Protein AF-A0A7R8L7F1-F1 (afdb_monomer)

pLDDT: mean 79.06, std 24.66, range [27.7, 98.62]

Foldseek 3Di:
DLVVLLVVLLVLVLLLCLQCLLLLLLLQCLVPLADDPVSSVLSLVLCVVCNVVSVVSVVVSLVSCCVSPVLLSLLCCQACVVLVVLLVVLSVLLVCLSPVLVVDPDPVSVVVSSVSNNVSSLSNQLSVLLVLQCQQLFDADDPDSHHYAAQADDQDDDLRGHSHHVLSSLSSLLSSLLSSLLNLLSCLVQDDDSSVVSSLVSNVVSLVVNVVSVVVNVVVCVVVVRQLQVLLVVDPQSVVLVVQLVVLSVCLNVCSVVSVSVSNNVSSSSNSSSVSVNSSSSQPPHRGAHSNDHPPRPRRSVPPPDDPPDDDDDDDDDDDDDDDDDDDDDDDDDDDRDDDDDDDDDDDDDDDDDDDDDDDDDDDDDDDDDDDDDDDDDDDDDDD

Nearest PDB structures (foldseek):
  8b4o-assembly1_B  TM=9.149E-01  e=1.411E-14  Corynebacterium glutamicum
  6rko-assembly1_B  TM=8.982E-01  e=3.438E-14  Escherichia coli K-12
  7ose-assembly1_B  TM=8.975E-01  e=5.037E-14  Escherichia coli BW25113
  7nkz-assembly1_B  TM=8.689E-01  e=8.033E-14  Mycobacterium tuberculosis H37Rv
  7d5i-assembly1_B  TM=8.842E-01  e=1.799E-13  Mycolicibacterium smegmatis MC2 155

Secondary structure (DSSP, 8-state):
-HHHHHHHHHHHHHHHHHHHHHHHHHHHHHHHH--SHHHHHHHHHHHTTTHHHHHHHHHHHHHHHHHH-HHHHHHHHHHTHHHHHHHHHHHHHHHHHHHHTTT---HHHHHHHHHHHHHHHHHHHHHHHHHHHHHHH-B---SSS-----S-S-SS--SS--S--HHHHHHHHHHHHHHHHHHHHHHHHH--HHHHHHHHHHHHHHHHHHHHHHHHHHHHHHHTT-HHHHHHHTSHHHHHHHHHHHHHHHHHHHHHHTT-HHHHHHHHHHHHHHHHHHHHHHHTTBSS-BSS-TT--TTBTTSTT-------------PPPPPPPPPP--------------S----PPPPPP----PPP------------------------

Sequence (384 aa):
METLWFVFLVFLVGGYVILDGFDFGTGILLPRLARTEEEKRTCYRAVGPVWDGNEVWLIAAGGLLFFAFPKAYASAASGFYLAIMIFLWLLILRGISLEIRSQLAHPLWRSFWDGVFFLASLSAALLLGGFLGNLVTGVPIDASPDWFLPLWTYFLPSSRHGIFDALTLLFSLLAAVSLGRHGAAFLLVKTDGAIRTRSRRIALRLWQGEAALLLLSVVVMVWTRHPVLARCAQRPLGIGVLALAALSFLLIPFFLRTEKGLSSSLCSSLFLLSALGATATGLYPYLLLSSVNPGQEPDRLQRGGRLAHAPHGASLVRDRRPAAPRLHLPFLLELPRQGAEPGGGILRLPPAETRRIGNPGGLPGSPSGPGSKASGAPRGGFLS

Mean predicted aligned error: 13.11 Å

Radius of gyration: 30.01 Å; Cα contacts (8 Å, |Δi|>4): 441; chains: 1; bounding box: 78×85×94 Å

Structure (mmCIF, N/CA/C/O backbone):
data_AF-A0A7R8L7F1-F1
#
_entry.id   AF-A0A7R8L7F1-F1
#
loop_
_atom_site.group_PDB
_atom_site.id
_atom_site.type_symbol
_atom_site.label_atom_id
_atom_site.label_alt_id
_atom_site.label_comp_id
_atom_site.label_asym_id
_atom_site.label_entity_id
_atom_site.label_seq_id
_atom_site.pdbx_PDB_ins_code
_atom_site.Cartn_x
_atom_site.Cartn_y
_atom_site.Cartn_z
_atom_site.occupancy
_atom_site.B_iso_or_equiv
_atom_site.auth_seq_id
_atom_site.auth_comp_id
_atom_site.auth_asym_id
_atom_site.auth_atom_id
_atom_site.pdbx_PDB_model_num
ATOM 1 N N . MET A 1 1 ? -3.560 -2.671 -29.234 1.00 77.12 1 MET A N 1
ATOM 2 C CA . MET A 1 1 ? -4.421 -3.322 -28.219 1.00 77.12 1 MET A CA 1
ATOM 3 C C . MET A 1 1 ? -3.696 -3.542 -26.897 1.00 77.12 1 MET A C 1
ATOM 5 O O . MET A 1 1 ? -4.290 -3.276 -25.865 1.00 77.12 1 MET A O 1
ATOM 9 N N . GLU A 1 2 ? -2.419 -3.938 -26.902 1.00 83.69 2 GLU A N 1
ATOM 10 C CA . GLU A 1 2 ? -1.625 -4.171 -25.677 1.00 83.69 2 GLU A CA 1
ATOM 11 C C . GLU A 1 2 ? -1.599 -2.961 -24.722 1.00 83.69 2 GLU A C 1
ATOM 13 O O . GLU A 1 2 ? -1.770 -3.128 -23.520 1.00 83.69 2 GLU A O 1
ATOM 18 N N . THR A 1 3 ? -1.512 -1.728 -25.238 1.00 90.38 3 THR A N 1
ATOM 19 C CA . THR A 1 3 ? -1.610 -0.505 -24.417 1.00 90.38 3 THR A CA 1
ATOM 20 C C . THR A 1 3 ? -2.953 -0.373 -23.694 1.00 90.38 3 THR A C 1
ATOM 22 O O . THR A 1 3 ? -2.986 0.046 -22.544 1.00 90.38 3 THR A O 1
ATOM 25 N N . LEU A 1 4 ? -4.061 -0.740 -24.342 1.00 93.25 4 LEU A N 1
ATOM 26 C CA . LEU A 1 4 ? -5.396 -0.667 -23.743 1.00 93.25 4 LEU A CA 1
ATOM 27 C C . LEU A 1 4 ? -5.552 -1.719 -22.637 1.00 93.25 4 LEU A C 1
ATOM 29 O O . LEU A 1 4 ? -6.040 -1.400 -21.557 1.00 93.25 4 LEU A O 1
ATOM 33 N N . TRP A 1 5 ? -5.039 -2.932 -22.857 1.00 93.56 5 TRP A N 1
ATOM 34 C CA . TRP A 1 5 ? -4.977 -3.960 -21.816 1.00 93.56 5 TRP A CA 1
ATOM 35 C C . TRP A 1 5 ? -4.085 -3.558 -20.639 1.00 93.56 5 TRP A C 1
ATOM 37 O O . TRP A 1 5 ? -4.447 -3.798 -19.492 1.00 93.56 5 TRP A O 1
ATOM 47 N N . PHE A 1 6 ? -2.962 -2.888 -20.901 1.00 92.75 6 PHE A N 1
ATOM 48 C CA . PHE A 1 6 ? -2.096 -2.352 -19.853 1.00 92.75 6 PHE A CA 1
ATOM 49 C C . PHE A 1 6 ? -2.809 -1.279 -19.020 1.00 92.75 6 PHE A C 1
ATOM 51 O O . PHE A 1 6 ? -2.747 -1.311 -17.795 1.00 92.75 6 PHE A O 1
ATOM 58 N N . VAL A 1 7 ? -3.542 -0.361 -19.663 1.00 94.56 7 VAL A N 1
ATOM 59 C CA . VAL A 1 7 ? -4.350 0.647 -18.956 1.00 94.56 7 VAL A CA 1
ATOM 60 C C . VAL A 1 7 ? -5.423 -0.018 -18.092 1.00 94.56 7 VAL A C 1
ATOM 62 O O . VAL A 1 7 ? -5.593 0.377 -16.940 1.00 94.56 7 VAL A O 1
ATOM 65 N N . PHE A 1 8 ? -6.101 -1.056 -18.594 1.00 96.25 8 PHE A N 1
ATOM 66 C CA . PHE A 1 8 ? -7.061 -1.812 -17.787 1.00 96.25 8 PHE A CA 1
ATOM 67 C C . PHE A 1 8 ? -6.415 -2.539 -16.611 1.00 96.25 8 PHE A C 1
ATOM 69 O O . PHE A 1 8 ? -6.989 -2.551 -15.527 1.00 96.25 8 PHE A O 1
ATOM 76 N N . LEU A 1 9 ? -5.211 -3.084 -16.783 1.00 96.25 9 LEU A N 1
ATOM 77 C CA . LEU A 1 9 ? -4.477 -3.698 -15.683 1.00 96.25 9 LEU A CA 1
ATOM 78 C C . 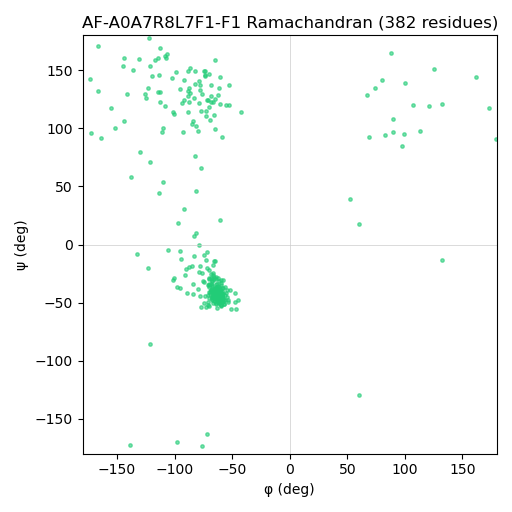LEU A 1 9 ? -4.162 -2.678 -14.584 1.00 96.25 9 LEU A C 1
ATOM 80 O O . LEU A 1 9 ? -4.448 -2.931 -13.417 1.00 96.25 9 LEU A O 1
ATOM 84 N N . VAL A 1 10 ? -3.636 -1.506 -14.951 1.00 96.00 10 VAL A N 1
ATOM 85 C CA . VAL A 1 10 ? -3.360 -0.419 -13.996 1.00 96.00 10 VAL A CA 1
ATOM 86 C C . VAL A 1 10 ? -4.644 0.049 -13.311 1.00 96.00 10 VAL A C 1
ATOM 88 O O . VAL A 1 10 ? -4.629 0.321 -12.114 1.00 96.00 10 VAL A O 1
ATOM 91 N N . PHE A 1 11 ? -5.762 0.105 -14.038 1.00 97.31 11 PHE A N 1
ATOM 92 C CA . PHE A 1 11 ? -7.069 0.436 -13.474 1.00 97.31 11 PHE A CA 1
ATOM 93 C C . PHE A 1 11 ? -7.548 -0.603 -12.450 1.00 97.31 11 PHE A C 1
ATOM 95 O O . PHE A 1 11 ? -7.968 -0.216 -11.363 1.00 97.31 11 PHE A O 1
ATOM 102 N N . LEU A 1 12 ? -7.448 -1.902 -12.752 1.00 98.00 12 LEU A N 1
ATOM 103 C CA . LEU A 1 12 ? -7.858 -2.970 -11.833 1.00 98.00 12 LEU A CA 1
ATOM 104 C C . LEU A 1 12 ? -6.985 -3.001 -10.573 1.00 98.00 12 LEU A C 1
ATOM 106 O O . LEU A 1 12 ? -7.509 -3.033 -9.461 1.00 98.00 12 LEU A O 1
ATOM 110 N N . VAL A 1 13 ? -5.660 -2.916 -10.736 1.00 97.56 13 VAL A N 1
ATOM 111 C CA . VAL A 1 13 ? -4.723 -2.853 -9.603 1.00 97.56 13 VAL A CA 1
ATOM 112 C C . VAL A 1 13 ? -4.939 -1.573 -8.793 1.00 97.56 13 VAL A C 1
ATOM 114 O O . VAL A 1 13 ? -4.940 -1.614 -7.567 1.00 97.56 13 VAL A O 1
ATOM 117 N N . GLY A 1 14 ? -5.177 -0.438 -9.454 1.00 97.62 14 GLY A N 1
ATOM 118 C CA . GLY A 1 14 ? -5.499 0.826 -8.794 1.00 97.62 14 GLY A CA 1
ATOM 119 C C . GLY A 1 14 ? -6.796 0.750 -7.993 1.00 97.62 14 GLY A C 1
ATOM 120 O O . GLY A 1 14 ? -6.833 1.208 -6.854 1.00 97.62 14 GLY A O 1
ATOM 121 N N . GLY A 1 15 ? -7.833 0.122 -8.551 1.00 97.94 15 GLY A N 1
ATOM 122 C CA . GLY A 1 15 ? -9.087 -0.149 -7.853 1.00 97.94 15 GLY A CA 1
ATOM 123 C C . GLY A 1 15 ? -8.874 -1.002 -6.605 1.00 97.94 15 GLY A C 1
ATOM 124 O O . GLY A 1 15 ? -9.318 -0.602 -5.533 1.00 97.94 15 GLY A O 1
ATOM 125 N N . TYR A 1 16 ? -8.108 -2.092 -6.708 1.00 98.06 16 TYR A N 1
ATOM 126 C CA . TYR A 1 16 ? -7.742 -2.919 -5.554 1.00 98.06 16 TYR A CA 1
ATOM 127 C C . TYR A 1 16 ? -6.991 -2.118 -4.479 1.00 98.06 16 TYR A C 1
ATOM 129 O O . TYR A 1 16 ? -7.385 -2.122 -3.319 1.00 98.06 16 TYR A O 1
ATOM 137 N N . VAL A 1 17 ? -5.958 -1.354 -4.852 1.00 97.81 17 VAL A N 1
ATOM 138 C CA . VAL A 1 17 ? -5.169 -0.548 -3.900 1.00 97.81 17 VAL A CA 1
ATOM 139 C C . VAL A 1 17 ? -6.016 0.517 -3.195 1.00 97.81 17 VAL A C 1
ATOM 141 O O . VAL A 1 17 ? -5.738 0.854 -2.047 1.00 97.81 17 VAL A O 1
ATOM 144 N N . ILE A 1 18 ? -7.041 1.061 -3.851 1.00 98.00 18 ILE A N 1
ATOM 145 C CA . ILE A 1 18 ? -7.964 2.022 -3.234 1.00 98.00 18 ILE A CA 1
ATOM 146 C C . ILE A 1 18 ? -8.955 1.307 -2.316 1.00 98.00 18 ILE A C 1
ATOM 148 O O . ILE A 1 18 ? -9.117 1.694 -1.162 1.00 98.00 18 ILE A O 1
ATOM 152 N N . LEU A 1 19 ? -9.646 0.299 -2.843 1.00 97.06 19 LEU A N 1
ATOM 153 C CA . LEU A 1 19 ? -10.756 -0.353 -2.163 1.00 97.06 19 LEU A CA 1
ATOM 154 C C . LEU A 1 19 ? -10.258 -1.220 -1.010 1.00 97.06 19 LEU A C 1
ATOM 156 O O . LEU A 1 19 ? -10.621 -1.008 0.137 1.00 97.06 19 LEU A O 1
ATOM 160 N N . ASP A 1 20 ? -9.327 -2.117 -1.284 1.00 97.44 20 ASP A N 1
ATOM 161 C CA . ASP A 1 20 ? -8.764 -2.984 -0.258 1.00 97.44 20 ASP A CA 1
ATOM 162 C C . ASP A 1 20 ? -7.726 -2.254 0.616 1.00 97.44 20 ASP A C 1
ATOM 164 O O . ASP A 1 20 ? -7.422 -2.633 1.749 1.00 97.44 20 ASP A O 1
ATOM 168 N N . GLY A 1 21 ? -7.202 -1.124 0.128 1.00 97.12 21 GLY A N 1
ATOM 169 C CA . GLY A 1 21 ? -6.246 -0.298 0.859 1.00 97.12 21 GLY A CA 1
ATOM 170 C C . GLY A 1 21 ? -6.765 0.243 2.188 1.00 97.12 21 GLY A C 1
ATOM 171 O O . GLY A 1 21 ? -5.992 0.355 3.145 1.00 97.12 21 GLY A O 1
ATOM 172 N N . PHE A 1 22 ? -8.059 0.569 2.283 1.00 96.56 22 PHE A N 1
ATOM 173 C CA . PHE A 1 22 ? -8.638 0.983 3.561 1.00 96.56 22 PHE A CA 1
ATOM 174 C C . PHE A 1 22 ? -8.882 -0.191 4.518 1.00 96.56 22 PHE A C 1
ATOM 176 O O . PHE A 1 22 ? -8.855 0.026 5.735 1.00 96.56 22 PHE A O 1
ATOM 183 N N . ASP A 1 23 ? -9.037 -1.414 4.008 1.00 97.38 23 ASP A N 1
ATOM 184 C CA . ASP A 1 23 ? -9.159 -2.630 4.818 1.00 97.38 23 ASP A CA 1
ATOM 185 C C . ASP A 1 23 ? -7.816 -2.965 5.460 1.00 97.38 23 ASP A C 1
ATOM 187 O O . ASP A 1 23 ? -7.727 -3.072 6.690 1.00 97.38 23 ASP A O 1
ATOM 191 N N . PHE A 1 24 ? -6.742 -2.970 4.657 1.00 97.50 24 PHE A N 1
ATOM 192 C CA . PHE A 1 24 ? -5.369 -3.059 5.160 1.00 97.50 24 PHE A CA 1
ATOM 193 C C . PHE A 1 24 ? -5.088 -1.985 6.207 1.00 97.50 24 PHE A C 1
ATOM 195 O O . PHE A 1 24 ? -4.599 -2.276 7.300 1.00 97.50 24 PHE A O 1
ATOM 202 N N . GLY A 1 25 ? -5.418 -0.729 5.896 1.00 97.75 25 GLY A N 1
ATOM 203 C CA . GLY A 1 25 ? -5.185 0.379 6.810 1.00 97.75 25 GLY A CA 1
ATOM 204 C C . GLY A 1 25 ? -5.955 0.249 8.123 1.00 97.75 25 GLY A C 1
ATOM 205 O O . GLY A 1 25 ? -5.406 0.537 9.186 1.00 97.75 25 GLY A O 1
ATOM 206 N N . THR A 1 26 ? -7.201 -0.226 8.077 1.00 98.06 26 THR A N 1
ATOM 207 C CA . THR A 1 26 ? -8.006 -0.473 9.280 1.00 98.06 26 THR A CA 1
ATOM 208 C C . THR A 1 26 ? -7.375 -1.559 10.149 1.00 98.06 26 THR A C 1
ATOM 210 O O . THR A 1 26 ? -7.239 -1.355 11.357 1.00 98.06 26 THR A O 1
ATOM 213 N N . GLY A 1 27 ? -6.911 -2.661 9.552 1.00 97.81 27 GLY A N 1
ATOM 214 C CA . GLY A 1 27 ? -6.215 -3.730 10.274 1.00 97.81 27 GLY A CA 1
ATOM 215 C C . GLY A 1 27 ? -4.900 -3.281 10.903 1.00 97.81 27 GLY A C 1
ATOM 216 O O . GLY A 1 27 ? -4.689 -3.494 12.097 1.00 97.81 27 GLY A O 1
ATOM 217 N N . ILE A 1 28 ? -4.060 -2.560 10.153 1.00 98.56 28 ILE A N 1
ATOM 218 C CA . ILE A 1 28 ? -2.789 -1.997 10.646 1.00 98.56 28 ILE A CA 1
ATOM 219 C C . ILE A 1 28 ? -3.019 -1.074 11.850 1.00 98.56 28 ILE A C 1
ATOM 221 O O . ILE A 1 28 ? -2.224 -1.030 12.791 1.00 98.56 28 ILE A O 1
ATOM 225 N N . LEU A 1 29 ? -4.106 -0.305 11.833 1.00 98.06 29 LEU A N 1
ATOM 226 C CA . LEU A 1 29 ? -4.373 0.687 12.866 1.00 98.06 29 LEU A CA 1
ATOM 227 C C . LEU A 1 29 ? -5.126 0.149 14.071 1.00 98.06 29 LEU A C 1
ATOM 229 O O . LEU A 1 29 ? -5.059 0.786 15.126 1.00 98.06 29 LEU A O 1
ATOM 233 N N . LEU A 1 30 ? -5.802 -0.994 13.947 1.00 97.31 30 LEU A N 1
ATOM 234 C CA . LEU A 1 30 ? -6.708 -1.518 14.962 1.00 97.31 30 LEU A CA 1
ATOM 235 C C . LEU A 1 30 ? -6.114 -1.495 16.388 1.00 97.31 30 LEU A C 1
ATOM 237 O O . LEU A 1 30 ? -6.772 -0.920 17.262 1.00 97.31 30 LEU A O 1
ATOM 241 N N . PRO A 1 31 ? -4.880 -1.985 16.654 1.00 94.75 31 PRO A N 1
ATOM 242 C CA . PRO A 1 31 ? -4.348 -2.051 18.020 1.00 94.75 31 PRO A CA 1
ATOM 243 C C . PRO A 1 31 ? -4.115 -0.681 18.670 1.00 94.75 31 PRO A C 1
ATOM 245 O O . PRO A 1 31 ? -4.141 -0.549 19.891 1.00 94.75 31 PRO A O 1
ATOM 248 N N . ARG A 1 32 ? -3.853 0.355 17.863 1.00 93.44 32 ARG A N 1
ATOM 249 C CA . ARG A 1 32 ? -3.530 1.707 18.347 1.00 93.44 32 ARG A CA 1
ATOM 250 C C . ARG A 1 32 ? -4.725 2.652 18.281 1.00 93.44 32 ARG A C 1
ATOM 252 O O . ARG A 1 32 ? -4.799 3.611 19.056 1.00 93.44 32 ARG A O 1
ATOM 259 N N . LEU A 1 33 ? -5.630 2.409 17.339 1.00 95.56 33 LEU A N 1
ATOM 260 C CA . LEU A 1 33 ? -6.793 3.239 17.082 1.00 95.56 33 LEU A CA 1
ATOM 261 C C . LEU A 1 33 ? -7.960 2.892 18.001 1.00 95.56 33 LEU A C 1
ATOM 263 O O . LEU A 1 33 ? -8.601 3.823 18.484 1.00 95.56 33 LEU A O 1
ATOM 267 N N . ALA A 1 34 ? -8.235 1.609 18.240 1.00 95.19 34 ALA A N 1
ATOM 268 C CA . ALA A 1 34 ? -9.366 1.141 19.035 1.00 95.19 34 ALA A CA 1
ATOM 269 C C . ALA A 1 34 ? -8.889 0.588 20.386 1.00 95.19 34 ALA A C 1
ATOM 271 O O . ALA A 1 34 ? -8.100 -0.351 20.450 1.00 95.19 34 ALA A O 1
ATOM 272 N N . ARG A 1 35 ? -9.352 1.203 21.475 1.00 94.25 35 ARG A N 1
ATOM 273 C CA . ARG A 1 35 ? -8.920 0.926 22.853 1.00 94.25 35 ARG A CA 1
ATOM 274 C C . ARG A 1 35 ? -9.911 0.054 23.609 1.00 94.25 35 ARG A C 1
ATOM 276 O O . ARG A 1 35 ? -9.496 -0.701 24.480 1.00 94.25 35 ARG A O 1
ATOM 283 N N . THR A 1 36 ? -11.197 0.160 23.290 1.00 95.75 36 THR A N 1
ATOM 284 C CA . THR A 1 36 ? -12.251 -0.671 23.884 1.00 95.75 36 THR A CA 1
ATOM 285 C C . THR A 1 36 ? -12.762 -1.705 22.883 1.00 95.75 36 THR A C 1
ATOM 287 O O . THR A 1 36 ? -12.601 -1.559 21.670 1.00 95.75 36 THR A O 1
ATOM 290 N N . GLU A 1 37 ? -13.404 -2.761 23.380 1.00 95.06 37 GLU A N 1
ATOM 291 C CA . GLU A 1 37 ? -13.997 -3.790 22.518 1.00 95.06 37 GLU A CA 1
ATOM 292 C C . GLU A 1 37 ? -15.118 -3.234 21.627 1.00 95.06 37 GLU A C 1
ATOM 294 O O . GLU A 1 37 ? -15.266 -3.652 20.481 1.00 95.06 37 GLU A O 1
ATOM 299 N N . GLU A 1 38 ? -15.877 -2.254 22.115 1.00 95.00 38 GLU A N 1
ATOM 300 C CA . GLU A 1 38 ? -16.904 -1.572 21.327 1.00 95.00 38 GLU A CA 1
ATOM 301 C C . GLU A 1 38 ? -16.293 -0.764 20.175 1.00 95.00 38 GLU A C 1
ATOM 303 O O . GLU A 1 38 ? -16.768 -0.825 19.036 1.00 95.00 38 GLU A O 1
ATOM 308 N N . GLU A 1 39 ? -15.182 -0.073 20.436 1.00 97.06 39 GLU A N 1
ATOM 309 C CA . GLU A 1 39 ? -14.457 0.664 19.404 1.00 97.06 39 GLU A CA 1
ATOM 310 C C . GLU A 1 39 ? -13.855 -0.283 18.358 1.00 97.06 39 GLU A C 1
ATOM 312 O O . GLU A 1 39 ? -13.927 -0.010 17.158 1.00 97.06 39 GLU A O 1
ATOM 317 N N . LYS A 1 40 ? -13.313 -1.430 18.790 1.00 96.88 40 LYS A N 1
ATOM 318 C CA . LYS A 1 40 ? -12.818 -2.468 17.877 1.00 96.88 40 LYS A CA 1
ATOM 319 C C . LYS A 1 40 ? -13.955 -2.998 17.015 1.00 96.88 40 LYS A C 1
ATOM 321 O O . LYS A 1 40 ? -13.849 -2.981 15.793 1.00 96.88 40 LYS A O 1
ATOM 326 N N . ARG A 1 41 ? -15.082 -3.380 17.625 1.00 95.62 41 ARG A N 1
ATOM 327 C CA . ARG A 1 41 ? -16.279 -3.857 16.915 1.00 95.62 41 ARG A CA 1
ATOM 328 C C . ARG A 1 41 ? -16.785 -2.844 15.890 1.00 95.62 41 ARG A C 1
ATOM 330 O O . ARG A 1 41 ? -17.235 -3.242 14.821 1.00 95.62 41 ARG A O 1
ATOM 337 N N . THR A 1 42 ? -16.691 -1.553 16.196 1.00 96.75 42 THR A N 1
ATOM 338 C CA . THR A 1 42 ? -17.043 -0.475 15.263 1.00 96.75 42 THR A CA 1
ATOM 339 C C . THR A 1 42 ? -16.132 -0.474 14.035 1.00 96.75 42 THR A C 1
ATOM 341 O O . THR A 1 42 ? -16.628 -0.376 12.916 1.00 96.75 42 THR A O 1
ATOM 344 N N . CYS A 1 43 ? -14.822 -0.669 14.219 1.00 96.94 43 CYS A N 1
ATOM 345 C CA . CYS A 1 43 ? -13.875 -0.786 13.107 1.00 96.94 43 CYS A CA 1
ATOM 346 C C . CYS A 1 43 ? -14.176 -2.014 12.228 1.00 96.94 43 CYS A C 1
ATOM 348 O O . CYS A 1 43 ? -14.261 -1.876 11.011 1.00 96.94 43 CYS A O 1
ATOM 350 N N . TYR A 1 44 ? -14.431 -3.186 12.827 1.00 96.44 44 TYR A N 1
ATOM 351 C CA . TYR A 1 44 ? -14.816 -4.390 12.069 1.00 96.44 44 TYR A CA 1
ATOM 352 C C . TYR A 1 44 ? -16.120 -4.192 11.288 1.00 96.44 44 TYR A C 1
ATOM 354 O O . TYR A 1 44 ? -16.202 -4.566 10.125 1.00 96.44 44 TYR A O 1
ATOM 362 N N . ARG A 1 45 ? -17.133 -3.558 11.892 1.00 96.00 45 ARG A N 1
ATOM 363 C CA . ARG A 1 45 ? -18.412 -3.267 11.220 1.00 96.00 45 ARG A CA 1
ATOM 364 C C . ARG A 1 45 ? -18.273 -2.305 10.041 1.00 96.00 45 ARG A C 1
ATOM 366 O O . ARG A 1 45 ? -19.088 -2.370 9.129 1.00 96.00 45 ARG A O 1
ATOM 373 N N . ALA A 1 46 ? -17.281 -1.416 10.062 1.00 96.12 46 ALA A N 1
ATOM 374 C CA . ALA A 1 46 ? -17.048 -0.484 8.964 1.00 96.12 46 ALA A CA 1
ATOM 375 C C . ALA A 1 46 ? -16.519 -1.186 7.700 1.00 96.12 46 ALA A C 1
ATOM 377 O O . ALA A 1 46 ? -16.865 -0.767 6.597 1.00 96.12 46 ALA A O 1
ATOM 378 N N . VAL A 1 47 ? -15.708 -2.235 7.876 1.00 95.94 47 VAL A N 1
ATOM 379 C CA . VAL A 1 47 ? -15.028 -2.988 6.804 1.00 95.94 47 VAL A CA 1
ATOM 380 C C . VAL A 1 47 ? -15.811 -4.237 6.372 1.00 95.94 47 VAL A C 1
ATOM 382 O O . VAL A 1 47 ? -15.892 -4.547 5.186 1.00 95.94 47 VAL A O 1
ATOM 385 N N . GLY A 1 48 ? -16.446 -4.927 7.323 1.00 93.56 48 GLY A N 1
ATOM 386 C CA . GLY A 1 48 ? -17.116 -6.219 7.124 1.00 93.56 48 GLY A CA 1
ATOM 387 C C . GLY A 1 48 ? -18.053 -6.322 5.906 1.00 93.56 48 GLY A C 1
ATOM 388 O O . GLY A 1 48 ? -18.008 -7.328 5.214 1.00 93.56 48 GLY A O 1
ATOM 389 N N . PRO A 1 49 ? -18.882 -5.315 5.581 1.00 94.31 49 PRO A N 1
ATOM 390 C CA . PRO A 1 49 ? -19.796 -5.418 4.441 1.00 94.31 49 PRO A CA 1
ATOM 391 C C . PRO A 1 49 ? -19.144 -5.332 3.053 1.00 94.31 49 PRO A C 1
ATOM 393 O O . PRO A 1 49 ? -19.835 -5.571 2.067 1.00 94.31 49 PRO A O 1
ATOM 396 N N . VAL A 1 50 ? -17.880 -4.904 2.948 1.00 94.62 50 VAL A N 1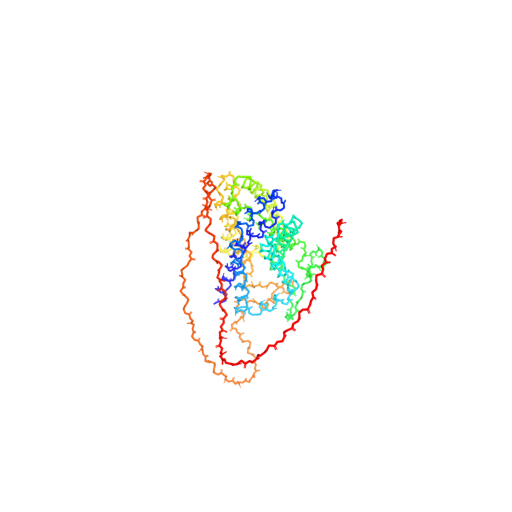
ATOM 397 C CA . VAL A 1 50 ? -17.258 -4.559 1.654 1.00 94.62 50 VAL A CA 1
ATOM 398 C C . VAL A 1 50 ? -15.977 -5.329 1.340 1.00 94.62 50 VAL A C 1
ATOM 400 O O . VAL A 1 50 ? -15.637 -5.429 0.165 1.00 94.62 50 VAL A O 1
ATOM 403 N N . TRP A 1 51 ? -15.301 -5.898 2.344 1.00 95.19 51 TRP A N 1
ATOM 404 C CA . TRP A 1 51 ? -13.967 -6.491 2.172 1.00 95.19 51 TRP A CA 1
ATOM 405 C C . TRP A 1 51 ? -13.925 -7.621 1.130 1.00 95.19 51 TRP A C 1
ATOM 407 O O . TRP A 1 51 ? -13.058 -7.624 0.264 1.00 95.19 51 TRP A O 1
ATOM 417 N N . ASP A 1 52 ? -14.901 -8.533 1.143 1.00 94.12 52 ASP A N 1
ATOM 418 C CA . ASP A 1 52 ? -14.951 -9.657 0.195 1.00 94.12 52 ASP A CA 1
ATOM 419 C C . ASP A 1 52 ? -15.131 -9.162 -1.255 1.00 94.12 52 ASP A C 1
ATOM 421 O O . ASP A 1 52 ? -14.499 -9.636 -2.198 1.00 94.12 52 ASP A O 1
ATOM 425 N N . GLY A 1 53 ? -15.917 -8.095 -1.439 1.00 95.00 53 GLY A N 1
ATOM 426 C CA . GLY A 1 53 ? -16.072 -7.440 -2.739 1.00 95.00 53 GLY A CA 1
ATOM 427 C C . GLY A 1 53 ? -14.795 -6.746 -3.229 1.00 95.00 53 GLY A C 1
ATOM 428 O O . GLY A 1 53 ? -14.568 -6.657 -4.438 1.00 95.00 53 GLY A O 1
ATOM 429 N N . ASN A 1 54 ? -13.948 -6.273 -2.314 1.00 97.06 54 ASN A N 1
ATOM 430 C CA . ASN A 1 54 ? -12.688 -5.617 -2.656 1.00 97.06 54 ASN A CA 1
ATOM 431 C C . ASN A 1 54 ? -11.669 -6.619 -3.229 1.00 97.06 54 ASN A C 1
ATOM 433 O O . ASN A 1 54 ? -10.979 -6.298 -4.200 1.00 97.06 54 ASN A O 1
ATOM 437 N N . GLU A 1 55 ? -11.643 -7.854 -2.720 1.00 95.81 55 GLU A N 1
ATOM 438 C CA . GLU A 1 55 ? -10.747 -8.930 -3.182 1.00 95.81 55 GLU A CA 1
ATOM 439 C C . GLU A 1 55 ? -10.981 -9.323 -4.649 1.00 95.81 55 GLU A C 1
ATOM 441 O O . GLU A 1 55 ? -10.052 -9.697 -5.373 1.00 95.81 55 GLU A O 1
ATOM 446 N N . VAL A 1 56 ? -12.211 -9.162 -5.149 1.00 96.81 56 VAL A N 1
ATOM 447 C CA . VAL A 1 56 ? -12.556 -9.454 -6.551 1.00 96.81 56 VAL A CA 1
ATOM 448 C C . VAL A 1 56 ? -11.705 -8.636 -7.528 1.00 96.81 56 VAL A C 1
ATOM 450 O O . VAL A 1 56 ? -11.387 -9.116 -8.618 1.00 96.81 56 VAL A O 1
ATOM 453 N N . TRP A 1 57 ? -11.272 -7.430 -7.148 1.00 97.62 57 TRP A N 1
ATOM 454 C CA . TRP A 1 57 ? -10.409 -6.594 -7.987 1.00 97.62 57 TRP A CA 1
ATOM 455 C C . TRP A 1 57 ? -9.024 -7.206 -8.194 1.00 97.62 57 TRP A C 1
ATOM 457 O O . TRP A 1 57 ? -8.489 -7.146 -9.304 1.00 97.62 57 TRP A O 1
ATOM 467 N N . LEU A 1 58 ? -8.466 -7.841 -7.159 1.00 96.25 58 LEU A N 1
ATOM 468 C CA . LEU A 1 58 ? -7.196 -8.555 -7.255 1.00 96.25 58 LEU A CA 1
ATOM 469 C C . LEU A 1 58 ? -7.329 -9.789 -8.150 1.00 96.25 58 LEU A C 1
ATOM 471 O O . LEU A 1 58 ? -6.494 -10.005 -9.030 1.00 96.25 58 LEU A O 1
ATOM 475 N N . ILE A 1 59 ? -8.405 -10.562 -7.970 1.00 96.94 59 ILE A N 1
ATOM 476 C CA . ILE A 1 59 ? -8.694 -11.745 -8.793 1.00 96.94 59 ILE A CA 1
ATOM 477 C C . ILE A 1 59 ? -8.852 -11.337 -10.264 1.00 96.94 59 ILE A C 1
ATOM 479 O O . ILE A 1 59 ? -8.256 -11.954 -11.149 1.00 96.94 59 ILE A O 1
ATOM 483 N N . ALA A 1 60 ? -9.595 -10.260 -10.534 1.00 97.81 60 ALA A N 1
ATOM 484 C CA . ALA A 1 60 ? -9.777 -9.724 -11.878 1.00 97.81 60 ALA A CA 1
ATOM 485 C C . ALA A 1 60 ? -8.453 -9.246 -12.497 1.00 97.81 60 ALA A C 1
ATOM 487 O O . ALA A 1 60 ? -8.194 -9.528 -13.667 1.00 97.81 60 ALA A O 1
ATOM 488 N N . ALA A 1 61 ? -7.591 -8.567 -11.731 1.00 96.75 61 ALA A N 1
ATOM 489 C CA . ALA A 1 61 ? -6.266 -8.157 -12.196 1.00 96.75 61 ALA A CA 1
ATOM 490 C C . ALA A 1 61 ? -5.384 -9.368 -12.553 1.00 96.75 61 ALA A C 1
ATOM 492 O O . ALA A 1 61 ? -4.741 -9.372 -13.605 1.00 96.75 61 ALA A O 1
ATOM 493 N N . GLY A 1 62 ? -5.397 -10.416 -11.723 1.00 95.69 62 GLY A N 1
ATOM 494 C CA . GLY A 1 62 ? -4.695 -11.675 -11.988 1.00 95.69 62 GLY A CA 1
ATOM 495 C C . GLY A 1 62 ? -5.221 -12.399 -13.231 1.00 95.69 62 GLY A C 1
ATOM 496 O O . GLY A 1 62 ? -4.436 -12.818 -14.082 1.00 95.69 62 GLY A O 1
ATOM 497 N N . GLY A 1 63 ? -6.545 -12.478 -13.389 1.00 96.62 63 GLY A N 1
ATOM 498 C CA . GLY A 1 63 ? -7.185 -13.042 -14.579 1.00 96.62 63 GLY A CA 1
ATOM 499 C C . GLY A 1 63 ? -6.869 -12.251 -15.850 1.00 96.62 63 GLY A C 1
ATOM 500 O O . GLY A 1 63 ? -6.599 -12.843 -16.897 1.00 96.62 63 GLY A O 1
ATOM 501 N N . LEU A 1 64 ? -6.822 -10.917 -15.761 1.00 95.88 64 LEU A N 1
ATOM 502 C CA . LEU A 1 64 ? -6.427 -10.068 -16.880 1.00 95.88 64 LEU A CA 1
ATOM 503 C C . LEU A 1 64 ? -4.952 -10.266 -17.254 1.00 95.88 64 LEU A C 1
ATOM 505 O O . LEU A 1 64 ? -4.644 -10.339 -18.441 1.00 95.88 64 LEU A O 1
ATOM 509 N N . LEU A 1 65 ? -4.050 -10.379 -16.272 1.00 92.75 65 LEU A N 1
ATOM 510 C CA . LEU A 1 65 ? -2.641 -10.711 -16.514 1.00 92.75 65 LEU A CA 1
ATOM 511 C C . LEU A 1 65 ? -2.505 -12.048 -17.242 1.00 92.75 65 LEU A C 1
ATOM 513 O O . LEU A 1 65 ? -1.814 -12.117 -18.254 1.00 92.75 65 LEU A O 1
ATOM 517 N N . PHE A 1 66 ? -3.198 -13.083 -16.767 1.00 93.25 66 PHE A N 1
ATOM 518 C CA . PHE A 1 66 ? -3.199 -14.400 -17.398 1.00 93.25 66 PHE A CA 1
ATOM 519 C C . PHE A 1 66 ? -3.706 -14.350 -18.848 1.00 93.25 66 PHE A C 1
ATOM 521 O O . PHE A 1 66 ? -3.092 -14.930 -19.741 1.00 93.25 66 PHE A O 1
ATOM 528 N N . PHE A 1 67 ? -4.798 -13.622 -19.098 1.00 93.56 67 PHE A N 1
ATOM 529 C CA . PHE A 1 67 ? -5.427 -13.538 -20.415 1.00 93.56 67 PHE A CA 1
ATOM 530 C C . PHE A 1 67 ? -4.652 -12.662 -21.411 1.00 93.56 67 PHE A C 1
ATOM 532 O O . PHE A 1 67 ? -4.408 -13.074 -22.544 1.00 93.56 67 PHE A O 1
ATOM 539 N N . ALA A 1 68 ? -4.286 -11.441 -21.016 1.00 92.31 68 ALA A N 1
ATOM 540 C CA . ALA A 1 68 ? -3.704 -10.447 -21.916 1.00 92.31 68 ALA A CA 1
ATOM 541 C C . ALA A 1 68 ? -2.169 -10.508 -21.975 1.00 92.31 68 ALA A C 1
ATOM 543 O O . ALA A 1 68 ? -1.586 -10.111 -22.985 1.00 92.31 68 ALA A O 1
ATOM 544 N N . PHE A 1 69 ? -1.512 -11.001 -20.917 1.00 90.56 69 PHE A N 1
ATOM 545 C CA . PHE A 1 69 ? -0.052 -11.007 -20.770 1.00 90.56 69 PHE A CA 1
ATOM 546 C C . PHE A 1 69 ? 0.479 -12.336 -20.192 1.00 90.56 69 PHE A C 1
ATOM 548 O O . PHE A 1 69 ? 1.175 -12.333 -19.174 1.00 90.56 69 PHE A O 1
ATOM 555 N N . PRO A 1 70 ? 0.213 -13.488 -20.836 1.00 90.06 70 PRO A N 1
ATOM 556 C CA . PRO A 1 70 ? 0.494 -14.810 -20.265 1.00 90.06 70 PRO A CA 1
ATOM 557 C C . PRO A 1 70 ? 1.976 -15.050 -19.934 1.00 90.06 70 PRO A C 1
ATOM 559 O O . PRO A 1 70 ? 2.284 -15.721 -18.952 1.00 90.06 70 PRO A O 1
ATOM 562 N N . LYS A 1 71 ? 2.905 -14.476 -20.711 1.00 85.31 71 LYS A N 1
ATOM 563 C CA . LYS A 1 71 ? 4.351 -14.565 -20.435 1.00 85.31 71 LYS A CA 1
ATOM 564 C C . LYS A 1 71 ? 4.741 -13.808 -19.166 1.00 85.31 71 LYS A C 1
ATOM 566 O O . LYS A 1 71 ? 5.403 -14.381 -18.304 1.00 85.31 71 LYS A O 1
ATOM 571 N N . ALA A 1 72 ? 4.251 -12.577 -19.020 1.00 86.25 72 ALA A N 1
ATOM 572 C CA . ALA A 1 72 ? 4.469 -11.773 -17.822 1.00 86.25 72 ALA A CA 1
ATOM 573 C C . ALA A 1 72 ? 3.827 -12.427 -16.595 1.00 86.25 72 ALA A C 1
ATOM 575 O O . ALA A 1 72 ? 4.434 -12.442 -15.529 1.00 86.25 72 ALA A O 1
ATOM 576 N N . TYR A 1 73 ? 2.636 -13.016 -16.755 1.00 89.94 73 TYR A N 1
ATOM 577 C CA . TYR A 1 73 ? 1.982 -13.790 -15.703 1.00 89.94 73 TYR A CA 1
ATOM 578 C C . TYR A 1 73 ? 2.840 -14.980 -15.260 1.00 89.94 73 TYR A C 1
ATOM 580 O O . TYR A 1 73 ? 3.133 -15.097 -14.075 1.00 89.94 73 TYR A O 1
ATOM 588 N N . ALA A 1 74 ? 3.286 -15.831 -16.191 1.00 87.44 74 ALA A N 1
ATOM 589 C CA . ALA A 1 74 ? 4.095 -17.007 -15.868 1.00 87.44 74 ALA A CA 1
ATOM 590 C C . ALA A 1 74 ? 5.435 -16.623 -15.217 1.00 87.44 74 ALA A C 1
ATOM 592 O O . ALA A 1 74 ? 5.815 -17.187 -14.192 1.00 87.44 74 ALA A O 1
ATOM 593 N N . SER A 1 75 ? 6.101 -15.609 -15.772 1.00 86.56 75 SER A N 1
ATOM 594 C CA . SER A 1 75 ? 7.361 -15.068 -15.260 1.00 86.56 75 SER A CA 1
ATOM 595 C C . SER A 1 75 ? 7.203 -14.506 -13.844 1.00 86.56 75 SER A C 1
ATOM 597 O O . SER A 1 75 ? 7.939 -14.896 -12.941 1.00 86.56 75 SER A O 1
ATOM 599 N N . ALA A 1 76 ? 6.201 -13.651 -13.606 1.00 88.12 76 ALA A N 1
ATOM 600 C CA . ALA A 1 76 ? 5.938 -13.087 -12.283 1.00 88.12 76 ALA A CA 1
ATOM 601 C C . ALA A 1 76 ? 5.509 -14.159 -11.269 1.00 88.12 76 ALA A C 1
ATOM 603 O O . ALA A 1 76 ? 5.982 -14.138 -10.137 1.00 88.12 76 ALA A O 1
ATOM 604 N N . ALA A 1 77 ? 4.647 -15.101 -11.663 1.00 89.12 77 ALA A N 1
ATOM 605 C CA . ALA A 1 77 ? 4.175 -16.170 -10.786 1.00 89.12 77 ALA A CA 1
ATOM 606 C C . ALA A 1 77 ? 5.311 -17.105 -10.343 1.00 89.12 77 ALA A C 1
ATOM 608 O O . ALA A 1 77 ? 5.353 -17.493 -9.177 1.00 89.12 77 ALA A O 1
ATOM 609 N N . SER A 1 78 ? 6.245 -17.426 -11.245 1.00 87.19 78 SER A N 1
ATOM 610 C CA . SER A 1 78 ? 7.438 -18.215 -10.918 1.00 87.19 78 SER A CA 1
ATOM 611 C C . SER A 1 78 ? 8.424 -17.413 -10.068 1.00 87.19 78 SER A C 1
ATOM 613 O O . SER A 1 78 ? 8.822 -17.837 -8.982 1.00 87.19 78 SER A O 1
ATOM 615 N N . GLY A 1 79 ? 8.775 -16.211 -10.523 1.00 87.25 79 GLY A N 1
ATOM 616 C CA . GLY A 1 79 ? 9.779 -15.371 -9.882 1.00 87.25 79 GLY A CA 1
ATOM 617 C C . GLY A 1 79 ? 9.418 -14.923 -8.478 1.00 87.25 79 GLY A C 1
ATOM 618 O O . GLY A 1 79 ? 10.246 -14.969 -7.567 1.00 87.25 79 GLY A O 1
ATOM 619 N N . PHE A 1 80 ? 8.157 -14.555 -8.280 1.00 90.44 80 PHE A N 1
ATOM 620 C CA . PHE A 1 80 ? 7.621 -14.149 -6.992 1.00 90.44 80 PHE A CA 1
ATOM 621 C C . PHE A 1 80 ? 6.899 -15.279 -6.251 1.00 90.44 80 PHE A C 1
ATOM 623 O O . PHE A 1 80 ? 6.141 -14.989 -5.326 1.00 90.44 80 PHE A O 1
ATOM 630 N N . TYR A 1 81 ? 7.119 -16.550 -6.608 1.00 90.88 81 TYR A N 1
ATOM 631 C CA . TYR A 1 81 ? 6.357 -17.684 -6.072 1.00 90.88 81 TYR A CA 1
ATOM 632 C C . TYR A 1 81 ? 6.203 -17.640 -4.545 1.00 90.88 81 TYR A C 1
ATOM 634 O O . TYR A 1 81 ? 5.086 -17.610 -4.029 1.00 90.88 81 TYR A O 1
ATOM 642 N N . LEU A 1 82 ? 7.320 -17.552 -3.813 1.00 91.31 82 LEU A N 1
ATOM 643 C CA . LEU A 1 82 ? 7.299 -17.521 -2.348 1.00 91.31 82 LEU A CA 1
ATOM 644 C C . LEU A 1 82 ? 6.539 -16.298 -1.810 1.00 91.31 82 LEU A C 1
ATOM 646 O O . LEU A 1 82 ? 5.750 -16.422 -0.876 1.00 91.31 82 LEU A O 1
ATOM 650 N N . ALA A 1 83 ? 6.744 -15.128 -2.419 1.00 92.75 83 ALA A N 1
ATOM 651 C CA . ALA A 1 83 ? 6.074 -13.885 -2.046 1.00 92.75 83 ALA A CA 1
ATOM 652 C C . ALA A 1 83 ? 4.558 -13.983 -2.214 1.00 92.75 83 ALA A C 1
ATOM 654 O O . ALA A 1 83 ? 3.810 -13.603 -1.318 1.00 92.75 83 ALA A O 1
ATOM 655 N N . ILE A 1 84 ? 4.119 -14.493 -3.369 1.00 94.81 84 ILE A N 1
ATOM 656 C CA . ILE A 1 84 ? 2.710 -14.644 -3.720 1.00 94.81 84 ILE A CA 1
ATOM 657 C C . ILE A 1 84 ? 2.069 -15.661 -2.781 1.00 94.81 84 ILE A C 1
ATOM 659 O O . ILE A 1 84 ? 0.998 -15.386 -2.254 1.00 94.81 84 ILE A O 1
ATOM 663 N N . MET A 1 85 ? 2.730 -16.787 -2.496 1.00 96.06 85 MET A N 1
ATOM 664 C CA . MET A 1 85 ? 2.212 -17.772 -1.541 1.00 96.06 85 MET A CA 1
ATOM 665 C C . MET A 1 85 ? 2.026 -17.168 -0.147 1.00 96.06 85 MET A C 1
ATOM 667 O O . MET A 1 85 ? 0.965 -17.331 0.451 1.00 96.06 85 MET A O 1
ATOM 671 N N . ILE A 1 86 ? 3.016 -16.429 0.364 1.00 97.12 86 ILE A N 1
ATOM 672 C CA . ILE A 1 86 ? 2.889 -15.741 1.657 1.00 97.12 86 ILE A CA 1
ATOM 673 C C . ILE A 1 86 ? 1.758 -14.711 1.599 1.00 97.12 86 ILE A C 1
ATOM 675 O O . ILE A 1 86 ? 0.929 -14.669 2.502 1.00 97.12 86 ILE A O 1
ATOM 679 N N . PHE A 1 87 ? 1.689 -13.908 0.537 1.00 97.19 87 PHE A N 1
ATOM 680 C CA . PHE A 1 87 ? 0.645 -12.904 0.361 1.00 97.19 87 PHE A CA 1
ATOM 681 C C . PHE A 1 87 ? -0.756 -13.529 0.380 1.00 97.19 87 PHE A C 1
ATOM 683 O O . PHE A 1 87 ? -1.611 -13.064 1.127 1.00 97.19 87 PHE A O 1
ATOM 690 N N . LEU A 1 88 ? -0.968 -14.637 -0.337 1.00 97.12 88 LEU A N 1
ATOM 691 C CA . LEU A 1 88 ? -2.229 -15.384 -0.329 1.00 97.12 88 LEU A CA 1
ATOM 692 C C . LEU A 1 88 ? -2.583 -15.908 1.067 1.00 97.12 88 LEU A C 1
ATOM 694 O O . LEU A 1 88 ? -3.718 -15.742 1.508 1.00 97.12 88 LEU A O 1
ATOM 698 N N . TRP A 1 89 ? -1.622 -16.482 1.797 1.00 98.25 89 TRP A N 1
ATOM 699 C CA . TRP A 1 89 ? -1.854 -16.909 3.181 1.00 98.25 89 TRP A CA 1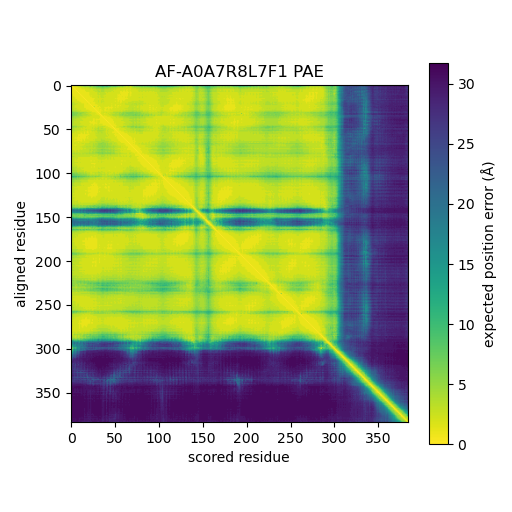
ATOM 700 C C . TRP A 1 89 ? -2.249 -15.745 4.091 1.00 98.25 89 TRP A C 1
ATOM 702 O O . TRP A 1 89 ? -3.134 -15.900 4.930 1.00 98.25 89 TRP A O 1
ATOM 712 N N . LEU A 1 90 ? -1.639 -14.571 3.917 1.00 98.38 90 LEU A N 1
ATOM 713 C CA . LEU A 1 90 ? -1.994 -13.377 4.683 1.00 98.38 90 LEU A CA 1
ATOM 714 C C . LEU A 1 90 ? -3.406 -12.886 4.337 1.00 98.38 90 LEU A C 1
ATOM 716 O O . LEU A 1 90 ? -4.149 -12.548 5.255 1.00 98.38 90 LEU A O 1
ATOM 720 N N . LEU A 1 91 ? -3.810 -12.903 3.062 1.00 97.25 91 LEU A N 1
ATOM 721 C CA . LEU A 1 91 ? -5.184 -12.570 2.661 1.00 97.25 91 LEU A CA 1
ATOM 722 C C . LEU A 1 91 ? -6.202 -13.543 3.270 1.00 97.25 91 LEU A C 1
ATOM 724 O O . LEU A 1 91 ? -7.200 -13.109 3.844 1.00 97.25 91 LEU A O 1
ATOM 728 N N . ILE A 1 92 ? -5.910 -14.848 3.244 1.00 97.69 92 ILE A N 1
ATOM 729 C CA . ILE A 1 92 ? -6.751 -15.874 3.877 1.00 97.69 92 ILE A CA 1
ATOM 730 C C . ILE A 1 92 ? -6.881 -15.606 5.380 1.00 97.69 92 ILE A C 1
ATOM 732 O O . ILE A 1 92 ? -7.991 -15.523 5.902 1.00 97.69 92 ILE A O 1
ATOM 736 N N . LEU A 1 93 ? -5.763 -15.423 6.088 1.00 98.19 93 LEU A N 1
ATOM 737 C CA . LEU A 1 93 ? -5.767 -15.139 7.527 1.00 98.19 93 LEU A CA 1
ATOM 738 C C . LEU A 1 93 ? -6.540 -13.857 7.860 1.00 98.19 93 LEU A C 1
ATOM 740 O O . LEU A 1 93 ? -7.251 -13.810 8.866 1.00 98.19 93 LEU A O 1
ATOM 744 N N . ARG A 1 94 ? -6.439 -12.834 7.004 1.00 97.56 94 ARG A N 1
ATOM 745 C CA . ARG A 1 94 ? -7.187 -11.583 7.133 1.00 97.56 94 ARG A CA 1
ATOM 746 C C . ARG A 1 94 ? -8.691 -11.819 6.989 1.00 97.56 94 ARG A C 1
ATOM 748 O O . ARG A 1 94 ? -9.432 -11.436 7.893 1.00 97.56 94 ARG A O 1
ATOM 755 N N . GLY A 1 95 ? -9.137 -12.500 5.935 1.00 95.81 95 GLY A N 1
ATOM 756 C CA . GLY A 1 95 ? -10.554 -12.824 5.735 1.00 95.81 95 GLY A CA 1
ATOM 757 C C . GLY A 1 95 ? -11.131 -13.656 6.884 1.00 95.81 95 GLY A C 1
ATOM 758 O O . GLY A 1 95 ? -12.158 -13.312 7.465 1.00 95.81 95 GLY A O 1
ATOM 759 N N . ILE A 1 96 ? -10.395 -14.683 7.320 1.00 96.94 96 ILE A N 1
ATOM 760 C CA . ILE A 1 96 ? -10.762 -15.507 8.481 1.00 96.94 96 ILE A CA 1
ATOM 761 C C . ILE A 1 96 ? -10.893 -14.647 9.747 1.00 96.94 96 ILE A C 1
ATOM 763 O O . ILE A 1 96 ? -11.841 -14.814 10.516 1.00 96.94 96 ILE A O 1
ATOM 767 N N . SER A 1 97 ? -9.975 -13.705 9.977 1.00 96.31 97 SER A N 1
ATOM 768 C CA . SER A 1 97 ? -10.046 -12.831 11.151 1.00 96.31 97 SER A CA 1
ATOM 769 C C . SER A 1 97 ? -11.283 -11.926 11.153 1.00 96.31 97 SER A C 1
ATOM 771 O O . SER A 1 97 ? -11.851 -11.689 12.218 1.00 96.31 97 SER A O 1
ATOM 773 N N . LEU A 1 98 ? -11.745 -11.465 9.986 1.00 94.88 98 LEU A N 1
ATOM 774 C CA . LEU A 1 98 ? -12.946 -10.635 9.862 1.00 94.88 98 LEU A CA 1
ATOM 775 C C . LEU A 1 98 ? -14.218 -11.444 10.158 1.00 94.88 98 LEU A C 1
ATOM 777 O O . LEU A 1 98 ? -15.052 -11.004 10.953 1.00 94.88 98 LEU A O 1
ATOM 781 N N . GLU A 1 99 ? -14.326 -12.646 9.591 1.00 9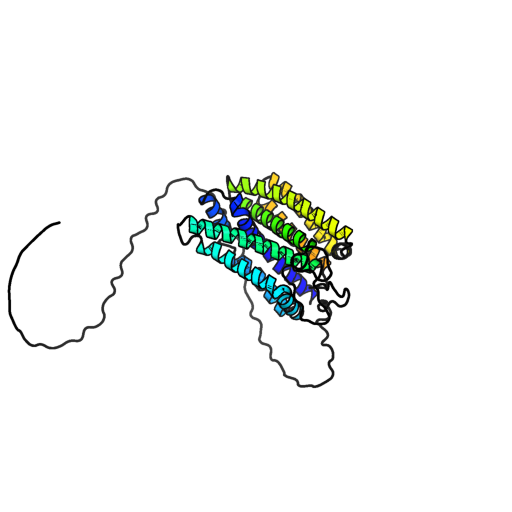4.81 99 GLU A N 1
ATOM 782 C CA . GLU A 1 99 ? -15.528 -13.482 9.698 1.00 94.81 99 GLU A CA 1
ATOM 783 C C . GLU A 1 99 ? -15.640 -14.208 11.045 1.00 94.81 99 GLU A C 1
ATOM 785 O O . GLU A 1 99 ? -16.697 -14.236 11.687 1.00 94.81 99 GLU A O 1
ATOM 790 N N . ILE A 1 100 ? -14.540 -14.794 11.525 1.00 95.25 100 ILE A N 1
ATOM 791 C CA . ILE A 1 100 ? -14.594 -15.732 12.652 1.00 95.25 100 ILE A CA 1
ATOM 792 C C . ILE A 1 100 ? -14.438 -15.025 14.010 1.00 95.25 100 ILE A C 1
ATOM 794 O O . ILE A 1 100 ? -14.911 -15.514 15.043 1.00 95.25 100 ILE A O 1
ATOM 798 N N . ARG A 1 101 ? -13.862 -13.819 14.059 1.00 94.94 101 ARG A N 1
ATOM 799 C CA . ARG A 1 101 ? -13.667 -13.091 15.328 1.00 94.94 101 ARG A CA 1
ATOM 800 C C . ARG A 1 101 ? -14.941 -12.975 16.165 1.00 94.94 101 ARG A C 1
ATOM 802 O O . ARG A 1 101 ? -14.878 -13.054 17.393 1.00 94.94 101 ARG A O 1
ATOM 809 N N . SER A 1 102 ? -16.086 -12.749 15.520 1.00 91.31 102 SER A N 1
ATOM 810 C CA . SER A 1 102 ? -17.361 -12.504 16.206 1.00 91.31 102 SER A CA 1
ATOM 811 C C . SER A 1 102 ? -18.100 -13.772 16.652 1.00 91.31 102 SER A C 1
ATOM 813 O O . SER A 1 102 ? -19.028 -13.666 17.452 1.00 91.31 102 SER A O 1
ATOM 815 N N . GLN A 1 103 ? -17.647 -14.951 16.211 1.00 92.56 103 GLN A N 1
ATOM 816 C CA . GLN A 1 103 ? -18.311 -16.238 16.451 1.00 92.56 103 GLN A CA 1
ATOM 817 C C . GLN A 1 103 ? -18.241 -16.694 17.912 1.00 92.56 103 GLN A C 1
ATOM 819 O O . GLN A 1 103 ? -19.135 -17.382 18.394 1.00 92.56 103 GLN A O 1
ATOM 824 N N . LEU A 1 104 ? -17.194 -16.291 18.641 1.00 93.75 104 LEU A N 1
ATOM 825 C CA . LEU A 1 104 ? -17.015 -16.646 20.045 1.00 93.75 104 LEU A CA 1
ATOM 826 C C . LEU A 1 104 ? -16.847 -15.393 20.910 1.00 93.75 104 LEU A C 1
ATOM 828 O O . LEU A 1 104 ? -15.970 -14.552 20.695 1.00 93.75 104 LEU A O 1
ATOM 832 N N . ALA A 1 105 ? -17.677 -15.282 21.947 1.00 92.31 105 ALA A N 1
ATOM 833 C CA . ALA A 1 105 ? -17.646 -14.184 22.908 1.00 92.31 105 ALA A CA 1
ATOM 834 C C . ALA A 1 105 ? -16.573 -14.376 23.999 1.00 92.31 105 ALA A C 1
ATOM 836 O O . ALA A 1 105 ? -16.843 -14.180 25.179 1.00 92.31 105 ALA A O 1
ATOM 837 N N . HIS A 1 106 ? -15.350 -14.750 23.607 1.00 95.50 106 HIS A N 1
ATOM 838 C CA . HIS A 1 106 ? -14.235 -14.983 24.526 1.00 95.50 106 HIS A CA 1
ATOM 839 C C . HIS A 1 106 ? -13.121 -13.929 24.337 1.00 95.50 106 HIS A C 1
ATOM 841 O O . HIS A 1 106 ? -12.689 -13.704 23.202 1.00 95.50 106 HIS A O 1
ATOM 847 N N . PRO A 1 107 ? -12.603 -13.281 25.402 1.00 93.88 107 PRO A N 1
ATOM 848 C CA . PRO A 1 107 ? -11.602 -12.216 25.269 1.00 93.88 107 PRO A CA 1
ATOM 849 C C . PRO A 1 107 ? -10.292 -12.647 24.593 1.00 93.88 107 PRO A C 1
ATOM 851 O O . PRO A 1 107 ? -9.768 -11.909 23.755 1.00 93.88 107 PRO A O 1
ATOM 854 N N . LEU A 1 108 ? -9.780 -13.848 24.903 1.00 95.62 108 LEU A N 1
ATOM 855 C CA . LEU A 1 108 ? -8.559 -14.367 24.262 1.00 95.62 108 LEU A CA 1
ATOM 856 C C . LEU A 1 108 ? -8.778 -14.659 22.774 1.00 95.62 108 LEU A C 1
ATOM 858 O O . LEU A 1 108 ? -7.890 -14.407 21.970 1.00 95.62 108 LEU A O 1
ATOM 862 N N . TRP A 1 109 ? -9.977 -15.120 22.401 1.00 96.75 109 TRP A N 1
ATOM 863 C CA . TRP A 1 109 ? -10.336 -15.386 21.007 1.00 96.75 109 TRP A CA 1
ATOM 864 C C . TRP A 1 109 ? -10.326 -14.102 20.185 1.00 96.75 109 TRP A C 1
ATOM 866 O O . TRP A 1 109 ? -9.674 -14.011 19.150 1.00 96.75 109 TRP A O 1
ATOM 876 N N . ARG A 1 110 ? -11.004 -13.069 20.693 1.00 95.62 110 ARG A N 1
ATOM 877 C CA . ARG A 1 110 ? -11.070 -11.763 20.032 1.00 95.62 110 ARG A CA 1
ATOM 878 C C . ARG A 1 110 ? -9.695 -11.116 19.924 1.00 95.62 110 ARG A C 1
ATOM 880 O O . ARG A 1 110 ? -9.366 -10.588 18.872 1.00 95.62 110 ARG A O 1
ATOM 887 N N . SER A 1 111 ? -8.886 -11.207 20.979 1.00 95.38 111 SER A N 1
ATOM 888 C CA . SER A 1 111 ? -7.529 -10.645 20.994 1.00 95.38 111 SER A CA 1
ATOM 889 C C . SER A 1 111 ? -6.585 -11.370 20.035 1.00 95.38 111 SER A C 1
ATOM 891 O O . SER A 1 111 ? -5.779 -10.720 19.375 1.00 95.38 111 SER A O 1
ATOM 893 N N . PHE A 1 112 ? -6.708 -12.696 19.920 1.00 97.50 112 PHE A N 1
ATOM 894 C CA . PHE A 1 112 ? -5.972 -13.482 18.933 1.00 97.50 112 PHE A CA 1
ATOM 895 C C . PHE A 1 112 ? -6.306 -13.026 17.510 1.00 97.50 112 PHE A C 1
ATOM 897 O O . PHE A 1 112 ? -5.403 -12.655 16.764 1.00 97.50 112 PHE A O 1
ATOM 904 N N . TRP A 1 113 ? -7.594 -12.956 17.158 1.00 97.81 113 TRP A N 1
ATOM 905 C CA . TRP A 1 113 ? -8.009 -12.519 15.823 1.00 97.81 113 TRP A CA 1
ATOM 906 C C . TRP A 1 113 ? -7.712 -11.043 15.547 1.00 97.81 113 TRP A C 1
ATOM 908 O O . TRP A 1 113 ? -7.361 -10.714 14.422 1.00 97.81 113 TRP A O 1
ATOM 918 N N . ASP A 1 114 ? -7.745 -10.170 16.559 1.00 97.75 114 ASP A N 1
ATOM 919 C CA . ASP A 1 114 ? -7.265 -8.787 16.430 1.00 97.75 114 ASP A CA 1
ATOM 920 C C . ASP A 1 114 ? -5.772 -8.731 16.075 1.00 97.75 114 ASP A C 1
ATOM 922 O O . ASP A 1 114 ? -5.359 -7.922 15.244 1.00 97.75 114 ASP A O 1
ATOM 926 N N . GLY A 1 115 ? -4.964 -9.596 16.696 1.00 98.00 115 GLY A N 1
ATOM 927 C CA . GLY A 1 115 ? -3.540 -9.731 16.398 1.00 98.00 115 GLY A CA 1
ATOM 928 C C . GLY A 1 115 ? -3.291 -10.277 14.994 1.00 98.00 115 GLY A C 1
ATOM 929 O O . GLY A 1 115 ? -2.462 -9.727 14.269 1.00 98.00 115 GLY A O 1
ATOM 930 N N . VAL A 1 116 ? -4.041 -11.306 14.586 1.00 98.44 116 VAL A N 1
ATOM 931 C CA . VAL A 1 116 ? -3.985 -11.862 13.226 1.00 98.44 116 VAL A CA 1
ATOM 932 C C . VAL A 1 116 ? -4.382 -10.806 12.198 1.00 98.44 116 VAL A C 1
ATOM 934 O O . VAL A 1 116 ? -3.647 -10.613 11.238 1.00 98.44 116 VAL A O 1
ATOM 937 N N . PHE A 1 117 ? -5.475 -10.070 12.414 1.00 98.12 117 PHE A N 1
ATOM 938 C CA . PHE A 1 117 ? -5.930 -9.024 11.497 1.00 98.12 117 PHE A CA 1
ATOM 939 C C . PHE A 1 117 ? -4.880 -7.922 11.322 1.00 98.12 117 PHE A C 1
ATOM 941 O O . PHE A 1 117 ? -4.602 -7.498 10.199 1.00 98.12 117 PHE A O 1
ATOM 948 N N . PHE A 1 118 ? -4.243 -7.502 12.420 1.00 98.56 118 PHE A N 1
ATOM 949 C CA . PHE A 1 118 ? -3.143 -6.541 12.397 1.00 98.56 118 PHE A CA 1
ATOM 950 C C . PHE A 1 118 ? -1.920 -7.065 11.634 1.00 98.56 118 PHE A C 1
ATOM 952 O O . PHE A 1 118 ? -1.453 -6.404 10.705 1.00 98.56 118 PHE A O 1
ATOM 959 N N . LEU A 1 119 ? -1.405 -8.241 12.010 1.00 98.56 119 LEU A N 1
ATOM 960 C CA . LEU A 1 119 ? -0.192 -8.805 11.414 1.00 98.56 119 LEU A CA 1
ATOM 961 C C . LEU A 1 119 ? -0.398 -9.149 9.941 1.00 98.56 119 LEU A C 1
ATOM 963 O O . LEU A 1 119 ? 0.431 -8.779 9.116 1.00 98.56 119 LEU A O 1
ATOM 967 N N . ALA A 1 120 ? -1.520 -9.784 9.600 1.00 98.44 120 ALA A N 1
ATOM 968 C CA . ALA A 1 120 ? -1.862 -10.112 8.224 1.00 98.44 120 ALA A CA 1
ATOM 969 C C . ALA A 1 120 ? -1.927 -8.850 7.359 1.00 98.44 120 ALA A C 1
ATOM 971 O O . ALA A 1 120 ? -1.300 -8.793 6.303 1.00 98.44 120 ALA A O 1
ATOM 972 N N . SER A 1 121 ? -2.609 -7.807 7.844 1.00 98.44 121 SER A N 1
ATOM 973 C CA . SER A 1 121 ? -2.761 -6.556 7.101 1.00 98.44 121 SER A CA 1
ATOM 974 C C . SER A 1 121 ? -1.439 -5.808 6.928 1.00 98.44 121 SER A C 1
ATOM 976 O O . SER A 1 121 ? -1.147 -5.313 5.840 1.00 98.44 121 SER A O 1
ATOM 978 N N . LEU A 1 122 ? -0.619 -5.741 7.981 1.00 98.62 122 LEU A N 1
ATOM 979 C CA . LEU A 1 122 ? 0.682 -5.079 7.930 1.00 98.62 122 LEU A CA 1
ATOM 980 C C . LEU A 1 122 ? 1.646 -5.816 6.998 1.00 98.62 122 LEU A C 1
ATOM 982 O O . LEU A 1 122 ? 2.239 -5.196 6.118 1.00 98.62 122 LEU A O 1
ATOM 986 N N . SER A 1 123 ? 1.789 -7.130 7.164 1.00 98.38 123 SER A N 1
ATOM 987 C CA . SER A 1 123 ? 2.686 -7.941 6.340 1.00 98.38 123 SER A CA 1
ATOM 988 C C . SER A 1 123 ? 2.262 -7.954 4.872 1.00 98.38 123 SER A C 1
ATOM 990 O O . SER A 1 123 ? 3.119 -7.865 3.996 1.00 98.38 123 SER A O 1
ATOM 992 N N . ALA A 1 124 ? 0.958 -7.995 4.587 1.00 98.00 124 ALA A N 1
ATOM 993 C CA . ALA A 1 124 ? 0.448 -7.927 3.222 1.00 98.00 124 ALA A CA 1
ATOM 994 C C . ALA A 1 124 ? 0.714 -6.553 2.583 1.00 98.00 124 ALA A C 1
ATOM 996 O O . ALA A 1 124 ? 1.169 -6.489 1.442 1.00 98.00 124 ALA A O 1
ATOM 997 N N . ALA A 1 125 ? 0.526 -5.456 3.325 1.00 98.19 125 ALA A N 1
ATOM 998 C CA . ALA A 1 125 ? 0.858 -4.114 2.848 1.00 98.19 125 ALA A CA 1
ATOM 999 C C . ALA A 1 125 ? 2.364 -3.940 2.574 1.00 98.19 125 ALA A C 1
ATOM 1001 O O . ALA A 1 125 ? 2.744 -3.342 1.567 1.00 98.19 125 ALA A O 1
ATOM 1002 N N . LEU A 1 126 ? 3.222 -4.501 3.436 1.00 97.81 126 LEU A N 1
ATOM 1003 C CA . LEU A 1 126 ? 4.669 -4.528 3.216 1.00 97.81 126 LEU A CA 1
ATOM 1004 C C . LEU A 1 126 ? 5.019 -5.318 1.947 1.00 97.81 126 LEU A C 1
ATOM 1006 O O . LEU A 1 126 ? 5.795 -4.828 1.135 1.00 97.81 126 LEU A O 1
ATOM 1010 N N . LEU A 1 127 ? 4.415 -6.492 1.730 1.00 96.56 127 LEU A N 1
ATOM 1011 C CA . LEU A 1 127 ? 4.629 -7.281 0.511 1.00 96.56 127 LEU A CA 1
ATOM 1012 C C . LEU A 1 127 ? 4.145 -6.562 -0.752 1.00 96.56 127 LEU A C 1
ATOM 1014 O O . LEU A 1 127 ? 4.845 -6.606 -1.757 1.00 96.56 127 LEU A O 1
ATOM 1018 N N . LEU A 1 128 ? 3.014 -5.848 -0.708 1.00 96.12 128 LEU A N 1
ATOM 1019 C CA . LEU A 1 128 ? 2.550 -5.020 -1.831 1.00 96.12 128 LEU A CA 1
ATOM 1020 C C . LEU A 1 128 ? 3.566 -3.941 -2.210 1.00 96.12 128 LEU A C 1
ATOM 1022 O O . LEU A 1 128 ? 3.858 -3.753 -3.392 1.00 96.12 128 LEU A O 1
ATOM 1026 N N . GLY A 1 129 ? 4.143 -3.257 -1.220 1.00 95.69 129 GLY A N 1
ATOM 1027 C CA . GLY A 1 129 ? 5.222 -2.307 -1.480 1.00 95.69 129 GLY A CA 1
ATOM 1028 C C . GLY A 1 129 ? 6.511 -2.991 -1.940 1.00 95.69 129 GLY A C 1
ATOM 1029 O O . GLY A 1 129 ? 7.188 -2.460 -2.814 1.00 95.69 129 GLY A O 1
ATOM 1030 N N . GLY A 1 130 ? 6.810 -4.193 -1.446 1.00 94.25 130 GLY A N 1
ATOM 1031 C CA . GLY A 1 130 ? 7.898 -5.036 -1.942 1.00 94.25 130 GLY A CA 1
ATOM 1032 C C . GLY A 1 130 ? 7.728 -5.372 -3.425 1.00 94.25 130 GLY A C 1
ATOM 1033 O O . GLY A 1 130 ? 8.650 -5.147 -4.207 1.00 94.25 130 GLY A O 1
ATOM 1034 N N . PHE A 1 131 ? 6.540 -5.814 -3.849 1.00 93.38 131 PHE A N 1
ATOM 1035 C CA . PHE A 1 131 ? 6.222 -6.045 -5.260 1.00 93.38 131 PHE A CA 1
ATOM 1036 C C . PHE A 1 131 ? 6.429 -4.783 -6.091 1.00 93.38 131 PHE A C 1
ATOM 1038 O O . PHE A 1 131 ? 7.160 -4.815 -7.076 1.00 93.38 131 PHE A O 1
ATOM 1045 N N . LEU A 1 132 ? 5.847 -3.656 -5.672 1.00 92.94 132 LEU A N 1
ATOM 1046 C CA . LEU A 1 132 ? 5.981 -2.392 -6.393 1.00 92.94 132 LEU A CA 1
ATOM 1047 C C . LEU A 1 132 ? 7.441 -1.923 -6.472 1.00 92.94 132 LEU A C 1
ATOM 1049 O O . LEU A 1 132 ? 7.882 -1.465 -7.524 1.00 92.94 132 LEU A O 1
ATOM 1053 N N . GLY A 1 133 ? 8.196 -2.077 -5.385 1.00 91.69 133 GLY A N 1
ATOM 1054 C CA . GLY A 1 133 ? 9.621 -1.780 -5.329 1.00 91.69 133 GLY A CA 1
ATOM 1055 C C . GLY A 1 133 ? 10.406 -2.613 -6.336 1.00 91.69 133 GLY A C 1
ATOM 1056 O O . GLY A 1 133 ? 11.152 -2.042 -7.120 1.00 91.69 133 GLY A O 1
ATOM 1057 N N . ASN A 1 134 ? 10.174 -3.928 -6.381 1.00 90.94 134 ASN A N 1
ATOM 1058 C CA . ASN A 1 134 ? 10.830 -4.828 -7.335 1.00 90.94 134 ASN A CA 1
ATOM 1059 C C . ASN A 1 134 ? 10.403 -4.567 -8.789 1.00 90.94 134 ASN A C 1
ATOM 1061 O O . ASN A 1 134 ? 11.209 -4.717 -9.702 1.00 90.94 134 ASN A O 1
ATOM 1065 N N . LEU A 1 135 ? 9.166 -4.124 -9.033 1.00 88.81 135 LEU A N 1
ATOM 1066 C CA . LEU A 1 135 ? 8.758 -3.668 -10.366 1.00 88.81 135 LEU A CA 1
ATOM 1067 C C . LEU A 1 135 ? 9.545 -2.427 -10.800 1.00 88.81 135 LEU A C 1
ATOM 1069 O O . LEU A 1 135 ? 9.932 -2.324 -11.962 1.00 88.81 135 LEU A O 1
ATOM 1073 N N . VAL A 1 136 ? 9.793 -1.498 -9.871 1.00 88.38 136 VAL A N 1
ATOM 1074 C CA . VAL A 1 136 ? 10.567 -0.277 -10.123 1.00 88.38 136 VAL A CA 1
ATOM 1075 C C . VAL A 1 136 ? 12.046 -0.595 -10.327 1.00 88.38 136 VAL A C 1
ATOM 1077 O O . VAL A 1 136 ? 12.599 -0.171 -11.338 1.00 88.38 136 VAL A O 1
ATOM 1080 N N . THR A 1 137 ? 12.678 -1.327 -9.406 1.00 84.69 137 THR A N 1
ATOM 1081 C CA . THR A 1 137 ? 14.115 -1.656 -9.459 1.00 84.69 137 THR A CA 1
ATOM 1082 C C . THR A 1 137 ? 14.462 -2.668 -10.542 1.00 84.69 137 THR A C 1
ATOM 1084 O O . THR A 1 137 ? 15.612 -2.750 -10.970 1.00 84.69 137 THR A O 1
ATOM 1087 N N . GLY A 1 138 ? 13.464 -3.418 -11.002 1.00 85.25 138 GLY A N 1
ATOM 1088 C CA . GLY A 1 138 ? 13.639 -4.565 -11.870 1.00 85.25 138 GLY A CA 1
ATOM 1089 C C . GLY A 1 138 ? 13.875 -5.848 -11.082 1.00 85.25 138 GLY A C 1
ATOM 1090 O O . GLY A 1 138 ? 14.162 -5.845 -9.887 1.00 85.25 138 GLY A O 1
ATOM 1091 N N . VAL A 1 139 ? 13.726 -6.956 -11.793 1.00 83.50 139 VAL A N 1
ATOM 1092 C CA . VAL A 1 139 ? 13.883 -8.327 -11.308 1.00 83.50 139 VAL A CA 1
ATOM 1093 C C . VAL A 1 139 ? 14.974 -9.029 -12.124 1.00 83.50 139 VAL A C 1
ATOM 1095 O O . VAL A 1 139 ? 15.212 -8.637 -13.271 1.00 83.50 139 VAL A O 1
ATOM 1098 N N . PRO A 1 140 ? 15.661 -10.047 -11.577 1.00 78.94 140 PRO A N 1
ATOM 1099 C CA . PRO A 1 140 ? 16.799 -10.701 -12.213 1.00 78.94 140 PRO A CA 1
ATOM 1100 C C . PRO A 1 140 ? 16.339 -11.664 -13.312 1.00 78.94 140 PRO A C 1
ATOM 1102 O O . PRO A 1 140 ? 16.470 -12.880 -13.204 1.00 78.94 140 PRO A O 1
ATOM 1105 N N . ILE A 1 141 ? 15.755 -11.100 -14.366 1.00 72.62 141 ILE A N 1
ATOM 1106 C CA . ILE A 1 141 ? 15.327 -11.824 -15.554 1.00 72.62 141 ILE A CA 1
ATOM 1107 C C . ILE A 1 141 ? 16.498 -11.882 -16.534 1.00 72.62 141 ILE A C 1
ATOM 1109 O O . ILE A 1 141 ? 16.902 -10.850 -17.082 1.00 72.62 141 ILE A O 1
ATOM 1113 N N . ASP A 1 142 ? 17.000 -13.092 -16.759 1.00 64.94 142 ASP A N 1
ATOM 1114 C CA . ASP A 1 142 ? 17.960 -13.432 -17.810 1.00 64.94 142 ASP A CA 1
ATOM 1115 C C . ASP A 1 142 ? 17.243 -14.026 -19.041 1.00 64.94 142 ASP A C 1
ATOM 1117 O O . ASP A 1 142 ? 16.018 -13.978 -19.158 1.00 64.94 142 ASP A O 1
ATOM 1121 N N . ALA A 1 143 ? 17.998 -14.582 -19.996 1.00 53.59 143 ALA A N 1
ATOM 1122 C CA . ALA A 1 143 ? 17.447 -15.258 -21.175 1.00 53.59 143 ALA A CA 1
ATOM 1123 C C . ALA A 1 143 ? 16.652 -16.543 -20.842 1.00 53.59 143 ALA A C 1
ATOM 1125 O O . ALA A 1 143 ? 15.923 -17.048 -21.697 1.00 53.59 143 ALA A O 1
ATOM 1126 N N . SER A 1 144 ? 16.778 -17.072 -19.619 1.00 54.84 144 SER A N 1
ATOM 1127 C CA . SER A 1 144 ? 15.967 -18.179 -19.110 1.00 54.84 144 SER A CA 1
ATOM 1128 C C . SER A 1 144 ? 14.684 -17.656 -18.441 1.00 54.84 144 SER A C 1
ATOM 1130 O O . SER A 1 144 ? 14.769 -16.764 -17.597 1.00 54.84 144 SER A O 1
ATOM 1132 N N . PRO A 1 145 ? 13.502 -18.215 -18.765 1.00 56.72 145 PRO A N 1
ATOM 1133 C CA . PRO A 1 145 ? 12.222 -17.792 -18.184 1.00 56.72 145 PRO A CA 1
ATOM 1134 C C . PRO A 1 145 ? 12.100 -18.102 -16.683 1.00 56.72 145 PRO A C 1
ATOM 1136 O O . PRO A 1 145 ? 11.267 -17.505 -16.003 1.00 56.72 145 PRO A O 1
ATOM 1139 N N . ASP A 1 146 ? 12.949 -18.993 -16.171 1.00 65.81 146 ASP A N 1
ATOM 1140 C CA . ASP A 1 146 ? 12.935 -19.447 -14.787 1.00 65.81 146 ASP A CA 1
ATOM 1141 C C . ASP A 1 146 ? 13.877 -18.581 -13.942 1.00 65.81 146 ASP A C 1
ATOM 1143 O O . ASP A 1 146 ? 15.091 -18.788 -13.902 1.00 65.81 146 ASP A O 1
ATOM 1147 N N . TRP A 1 147 ? 13.307 -17.588 -13.266 1.00 76.69 147 TRP A N 1
ATOM 1148 C CA . TRP A 1 147 ? 13.970 -16.842 -12.198 1.00 76.69 147 TRP A CA 1
ATOM 1149 C C . TRP A 1 147 ? 13.217 -17.057 -10.887 1.00 76.69 147 TRP A C 1
ATOM 1151 O O . TRP A 1 147 ? 12.046 -17.438 -10.880 1.00 76.69 147 TRP A O 1
ATOM 1161 N N . PHE A 1 148 ? 13.903 -16.831 -9.770 1.00 81.06 148 PHE A N 1
ATOM 1162 C CA . PHE A 1 148 ? 13.339 -16.918 -8.428 1.00 81.06 148 PHE A CA 1
ATOM 1163 C C . PHE A 1 148 ? 13.916 -15.800 -7.569 1.00 81.06 148 PHE A C 1
ATOM 1165 O O . PHE A 1 148 ? 15.136 -15.629 -7.504 1.00 81.06 148 PHE A O 1
ATOM 1172 N N . LEU A 1 149 ? 13.039 -15.060 -6.893 1.00 82.50 149 LEU A N 1
ATOM 1173 C CA . LEU A 1 149 ? 13.430 -14.074 -5.901 1.00 82.50 149 LEU A CA 1
ATOM 1174 C C . LEU A 1 149 ? 13.254 -14.659 -4.492 1.00 82.50 149 LEU A C 1
ATOM 1176 O O . LEU A 1 149 ? 12.118 -14.869 -4.054 1.00 82.50 149 LEU A O 1
ATOM 1180 N N . PRO A 1 150 ? 14.343 -14.905 -3.743 1.00 82.25 150 PRO A N 1
ATOM 1181 C CA . PRO A 1 150 ? 14.218 -15.232 -2.329 1.00 82.25 150 PRO A CA 1
ATOM 1182 C C . PRO A 1 150 ? 13.648 -14.030 -1.563 1.00 82.25 150 PRO A C 1
ATOM 1184 O O . PRO A 1 150 ? 13.738 -12.882 -2.003 1.00 82.25 150 PRO A O 1
ATOM 1187 N N . LEU A 1 151 ? 13.079 -14.278 -0.382 1.00 80.44 151 LEU A N 1
ATOM 1188 C CA . LEU A 1 151 ? 12.450 -13.221 0.418 1.00 80.44 151 LEU A CA 1
ATOM 1189 C C . LEU A 1 151 ? 13.448 -12.131 0.840 1.00 80.44 151 LEU A C 1
ATOM 1191 O O . LEU A 1 151 ? 13.130 -10.946 0.791 1.00 80.44 151 LEU A O 1
ATOM 1195 N N . TRP A 1 152 ? 14.677 -12.529 1.152 1.00 77.31 152 TRP A N 1
ATOM 1196 C CA . TRP A 1 152 ? 15.822 -11.651 1.373 1.00 77.31 152 TRP A CA 1
ATOM 1197 C C . TRP A 1 152 ? 17.094 -12.337 0.857 1.00 77.31 152 TRP A C 1
ATOM 1199 O O . TRP A 1 152 ? 17.169 -13.566 0.808 1.00 77.31 152 TRP A O 1
ATOM 1209 N N . THR A 1 153 ? 18.098 -11.546 0.482 1.00 71.75 153 THR A N 1
ATOM 1210 C CA . THR A 1 153 ? 19.473 -12.023 0.252 1.00 71.75 153 THR A CA 1
ATOM 1211 C C . THR A 1 153 ? 20.410 -11.259 1.179 1.00 71.75 153 THR A C 1
ATOM 1213 O O . THR A 1 153 ? 20.651 -11.671 2.311 1.00 71.75 153 THR A O 1
ATOM 1216 N N . TYR A 1 154 ? 20.843 -10.089 0.729 1.00 63.28 154 TYR A N 1
ATOM 1217 C CA . TYR A 1 154 ? 21.611 -9.101 1.464 1.00 63.28 154 TYR A CA 1
ATOM 1218 C C . TYR A 1 154 ? 20.783 -7.815 1.508 1.00 63.28 154 TYR A C 1
ATOM 1220 O O . TYR A 1 154 ? 20.095 -7.498 0.545 1.00 63.28 154 TYR A O 1
ATOM 1228 N N . PHE A 1 155 ? 20.855 -7.063 2.607 1.00 62.78 155 PHE A N 1
ATOM 1229 C CA . PHE A 1 155 ? 20.173 -5.765 2.732 1.00 62.78 155 PHE A CA 1
ATOM 1230 C C . PHE A 1 155 ? 20.943 -4.608 2.064 1.00 62.78 155 PHE A C 1
ATOM 1232 O O . PHE A 1 155 ? 20.630 -3.442 2.305 1.00 62.78 155 PHE A O 1
ATOM 1239 N N . LEU A 1 156 ? 21.992 -4.923 1.296 1.00 59.50 156 LEU A N 1
ATOM 1240 C CA . LEU A 1 156 ? 22.743 -3.952 0.509 1.00 59.50 156 LEU A CA 1
ATOM 1241 C C . LEU A 1 156 ? 22.340 -4.046 -0.971 1.00 59.50 156 LEU A C 1
ATOM 1243 O O . LEU A 1 156 ? 22.207 -5.166 -1.478 1.00 59.50 156 LEU A O 1
ATOM 1247 N N . PRO A 1 157 ? 22.280 -2.903 -1.688 1.00 55.69 157 PRO A N 1
ATOM 1248 C CA . PRO A 1 157 ? 21.965 -2.882 -3.111 1.00 55.69 157 PRO A CA 1
ATOM 1249 C C . PRO A 1 157 ? 22.909 -3.780 -3.913 1.00 55.69 157 PRO A C 1
ATOM 1251 O O . PRO A 1 157 ? 24.123 -3.571 -3.932 1.00 55.69 157 PRO A O 1
ATOM 1254 N N . SER A 1 158 ? 22.352 -4.776 -4.597 1.00 59.47 158 SER A N 1
ATOM 1255 C CA . SER A 1 158 ? 23.089 -5.651 -5.510 1.00 59.47 158 SER A CA 1
ATOM 1256 C C . SER A 1 158 ? 22.220 -6.030 -6.705 1.00 59.47 158 SER A C 1
ATOM 1258 O O . SER A 1 158 ? 20.995 -5.957 -6.642 1.00 59.47 158 SER A O 1
ATOM 1260 N N . SER A 1 159 ? 22.841 -6.476 -7.796 1.00 59.06 159 SER A N 1
ATOM 1261 C CA . SER A 1 159 ? 22.134 -6.978 -8.984 1.00 59.06 159 SER A CA 1
ATOM 1262 C C . SER A 1 159 ? 21.344 -8.273 -8.729 1.00 59.06 159 SER A C 1
ATOM 1264 O O . SER A 1 159 ? 20.489 -8.634 -9.533 1.00 59.06 159 SER A O 1
ATOM 1266 N N . ARG A 1 160 ? 21.586 -8.959 -7.601 1.00 63.56 160 ARG A N 1
ATOM 1267 C CA . ARG A 1 160 ? 20.840 -10.138 -7.132 1.00 63.56 160 ARG A CA 1
ATOM 1268 C C . ARG A 1 160 ? 20.245 -9.868 -5.746 1.00 63.56 160 ARG A C 1
ATOM 1270 O O . ARG A 1 160 ? 20.698 -10.399 -4.729 1.00 63.56 160 ARG A O 1
ATOM 1277 N N . HIS A 1 161 ? 19.231 -9.013 -5.713 1.00 71.50 161 HIS A N 1
ATOM 1278 C CA . HIS A 1 161 ? 18.475 -8.714 -4.501 1.00 71.50 161 HIS A CA 1
ATOM 1279 C C . HIS A 1 161 ? 17.331 -9.714 -4.281 1.00 71.50 161 HIS A C 1
ATOM 1281 O O . HIS A 1 161 ? 16.792 -10.296 -5.224 1.00 71.50 161 HIS A O 1
ATOM 1287 N N . GLY A 1 162 ? 16.971 -9.917 -3.014 1.00 78.31 162 GLY A N 1
ATOM 1288 C CA . GLY A 1 162 ? 15.709 -10.556 -2.654 1.00 78.31 162 GLY A CA 1
ATOM 1289 C C . GLY A 1 162 ? 14.527 -9.599 -2.821 1.00 78.31 162 GLY A C 1
ATOM 1290 O O . GLY A 1 162 ? 14.674 -8.467 -3.284 1.00 78.31 162 GLY A O 1
ATOM 1291 N N . ILE A 1 163 ? 13.350 -10.047 -2.387 1.00 81.00 163 ILE A N 1
ATOM 1292 C CA . ILE A 1 163 ? 12.128 -9.225 -2.375 1.00 81.00 163 ILE A CA 1
ATOM 1293 C C . ILE A 1 163 ? 12.307 -8.004 -1.475 1.00 81.00 163 ILE A C 1
ATOM 1295 O O . ILE A 1 163 ? 11.822 -6.928 -1.820 1.00 81.00 163 ILE A O 1
ATOM 1299 N N . PHE A 1 164 ? 13.022 -8.173 -0.359 1.00 84.38 164 PHE A N 1
ATOM 1300 C CA . PHE A 1 164 ? 13.392 -7.104 0.559 1.00 84.38 164 PHE A CA 1
ATOM 1301 C C . PHE A 1 164 ? 14.904 -6.821 0.520 1.00 84.38 164 PHE A C 1
ATOM 1303 O O . PHE A 1 164 ? 15.699 -7.465 1.199 1.00 84.38 164 PHE A O 1
ATOM 1310 N N . ASP A 1 165 ? 15.272 -5.810 -0.254 1.00 84.50 165 ASP A N 1
ATOM 1311 C CA . ASP A 1 165 ? 16.514 -5.027 -0.193 1.00 84.50 165 ASP A CA 1
ATOM 1312 C C . ASP A 1 165 ? 16.219 -3.568 0.233 1.00 84.50 165 ASP A C 1
ATOM 1314 O O . ASP A 1 165 ? 15.057 -3.157 0.265 1.00 84.50 165 ASP A O 1
ATOM 1318 N N . ALA A 1 166 ? 17.238 -2.763 0.549 1.00 82.94 166 ALA A N 1
ATOM 1319 C CA . ALA A 1 166 ? 17.127 -1.404 1.087 1.00 82.94 166 ALA A CA 1
ATOM 1320 C C . ALA A 1 166 ? 16.088 -0.517 0.369 1.00 82.94 166 ALA A C 1
ATOM 1322 O O . ALA A 1 166 ? 15.244 0.101 1.025 1.00 82.94 166 ALA A O 1
ATOM 1323 N N . LEU A 1 167 ? 16.099 -0.476 -0.970 1.00 84.44 167 LEU A N 1
ATOM 1324 C CA . LEU A 1 167 ? 15.148 0.340 -1.736 1.00 84.44 167 LEU A CA 1
ATOM 1325 C C . LEU A 1 167 ? 13.736 -0.264 -1.725 1.00 84.44 167 LEU A C 1
ATOM 1327 O O . LEU A 1 167 ? 12.759 0.438 -1.481 1.00 84.44 167 LEU A O 1
ATOM 1331 N N . THR A 1 168 ? 13.601 -1.572 -1.928 1.00 89.56 168 THR A N 1
ATOM 1332 C CA . THR A 1 168 ? 12.289 -2.249 -1.894 1.00 89.56 168 THR A CA 1
ATOM 1333 C C . THR A 1 168 ? 11.653 -2.229 -0.498 1.00 89.56 168 THR A C 1
ATOM 1335 O O . THR A 1 168 ? 10.432 -2.143 -0.374 1.00 89.56 168 THR A O 1
ATOM 1338 N N . LEU A 1 169 ? 12.461 -2.218 0.567 1.00 92.19 169 LEU A N 1
ATOM 1339 C CA . LEU A 1 169 ? 12.007 -2.055 1.943 1.00 92.19 169 LEU A CA 1
ATOM 1340 C C . LEU A 1 169 ? 11.475 -0.640 2.173 1.00 92.19 169 LEU A C 1
ATOM 1342 O O . LEU A 1 169 ? 10.444 -0.473 2.820 1.00 92.19 169 LEU A O 1
ATOM 1346 N N . LEU A 1 170 ? 12.119 0.375 1.590 1.00 93.56 170 LEU A N 1
ATOM 1347 C CA . LEU A 1 170 ? 11.606 1.742 1.604 1.00 93.56 170 LEU A CA 1
ATOM 1348 C C . LEU A 1 170 ? 10.227 1.829 0.929 1.00 93.56 170 LEU A C 1
ATOM 1350 O O . LEU A 1 170 ? 9.311 2.420 1.498 1.00 93.56 170 LEU A O 1
ATOM 1354 N N . PHE A 1 171 ? 10.042 1.169 -0.217 1.00 94.69 171 PHE A N 1
ATOM 1355 C CA . PHE A 1 171 ? 8.729 1.042 -0.862 1.00 94.69 171 PHE A CA 1
ATOM 1356 C C . PHE A 1 171 ? 7.714 0.247 -0.032 1.00 94.69 171 PHE A C 1
ATOM 1358 O O . PHE A 1 171 ? 6.539 0.607 0.006 1.00 94.69 171 PHE A O 1
ATOM 1365 N N . SER A 1 172 ? 8.157 -0.804 0.658 1.00 96.62 172 SER A N 1
ATOM 1366 C CA . SER A 1 172 ? 7.332 -1.604 1.574 1.00 96.62 172 SER A CA 1
ATOM 1367 C C . SER A 1 172 ? 6.796 -0.745 2.717 1.00 96.62 172 SER A C 1
ATOM 1369 O O . SER A 1 172 ? 5.592 -0.717 2.972 1.00 96.62 172 SER A O 1
ATOM 1371 N N . LEU A 1 173 ? 7.678 0.021 3.367 1.00 97.81 173 LEU A N 1
ATOM 1372 C CA . LEU A 1 173 ? 7.313 0.962 4.425 1.00 97.81 173 LEU A CA 1
ATOM 1373 C C . LEU A 1 173 ? 6.400 2.068 3.901 1.00 97.81 173 LEU A C 1
ATOM 1375 O O . LEU A 1 173 ? 5.415 2.401 4.558 1.00 97.81 173 LEU A O 1
ATOM 1379 N N . LEU A 1 174 ? 6.702 2.608 2.718 1.00 97.44 174 LEU A N 1
ATOM 1380 C CA . LEU A 1 174 ? 5.863 3.605 2.071 1.00 97.44 174 LEU A CA 1
ATOM 1381 C C . LEU A 1 174 ? 4.446 3.059 1.868 1.00 97.44 174 LEU A C 1
ATOM 1383 O O . LEU A 1 174 ? 3.501 3.680 2.338 1.00 97.44 174 LEU A O 1
ATOM 1387 N N . ALA A 1 175 ? 4.296 1.867 1.281 1.00 98.12 175 ALA A N 1
ATOM 1388 C CA . ALA A 1 175 ? 2.997 1.230 1.082 1.00 98.12 175 ALA A CA 1
ATOM 1389 C C . ALA A 1 175 ? 2.248 1.014 2.407 1.00 98.12 175 ALA A C 1
ATOM 1391 O O . ALA A 1 175 ? 1.092 1.414 2.527 1.00 98.12 175 ALA A O 1
ATOM 1392 N N . ALA A 1 176 ? 2.902 0.463 3.434 1.00 98.50 176 ALA A N 1
ATOM 1393 C CA . ALA A 1 176 ? 2.278 0.252 4.741 1.00 98.50 176 ALA A CA 1
ATOM 1394 C C . ALA A 1 176 ? 1.785 1.562 5.384 1.00 98.50 176 ALA A C 1
ATOM 1396 O O . ALA A 1 176 ? 0.675 1.616 5.921 1.00 98.50 176 ALA A O 1
ATOM 1397 N N . VAL A 1 177 ? 2.572 2.640 5.297 1.00 98.56 177 VAL A N 1
ATOM 1398 C CA . VAL A 1 177 ? 2.189 3.958 5.823 1.00 98.56 177 VAL A CA 1
ATOM 1399 C C . VAL A 1 177 ? 1.074 4.590 4.984 1.00 98.56 177 VAL A C 1
ATOM 1401 O O . VAL A 1 177 ? 0.107 5.095 5.561 1.00 98.56 177 VAL A O 1
ATOM 1404 N N . SER A 1 178 ? 1.158 4.527 3.652 1.00 98.44 178 SER A N 1
ATOM 1405 C CA . SER A 1 178 ? 0.139 5.042 2.730 1.00 98.44 178 SER A CA 1
ATOM 1406 C C . SER A 1 178 ? -1.212 4.359 2.939 1.00 98.44 178 SER A C 1
ATOM 1408 O O . SER A 1 178 ? -2.230 5.042 3.072 1.00 98.44 178 SER A O 1
ATOM 1410 N N . LEU A 1 179 ? -1.234 3.023 3.026 1.00 98.56 179 LEU A N 1
ATOM 1411 C CA . LEU A 1 179 ? -2.453 2.247 3.267 1.00 98.56 179 LEU A CA 1
ATOM 1412 C C . LEU A 1 179 ? -2.983 2.469 4.687 1.00 98.56 179 LEU A C 1
ATOM 1414 O O . LEU A 1 179 ? -4.174 2.713 4.861 1.00 98.56 179 LEU A O 1
ATOM 1418 N N . GLY A 1 180 ? -2.108 2.526 5.697 1.00 98.44 180 GLY A N 1
ATOM 1419 C CA . GLY A 1 180 ? -2.473 2.935 7.057 1.00 98.44 180 GLY A CA 1
ATOM 1420 C C . GLY A 1 180 ? -3.170 4.298 7.090 1.00 98.44 180 GLY A C 1
ATOM 1421 O O . GLY A 1 180 ? -4.244 4.452 7.677 1.00 98.44 180 GLY A O 1
ATOM 1422 N N . ARG A 1 181 ? -2.608 5.300 6.404 1.00 98.31 181 ARG A N 1
ATOM 1423 C CA . ARG A 1 181 ? -3.217 6.631 6.290 1.00 98.31 181 ARG A CA 1
ATOM 1424 C C . ARG A 1 181 ? -4.543 6.569 5.533 1.00 98.31 181 ARG A C 1
ATOM 1426 O O . ARG A 1 181 ? -5.482 7.271 5.915 1.00 98.31 181 ARG A O 1
ATOM 1433 N N . HIS A 1 182 ? -4.633 5.747 4.488 1.00 98.44 182 HIS A N 1
ATOM 1434 C CA . HIS A 1 182 ? -5.862 5.568 3.724 1.00 98.44 182 HIS A CA 1
ATOM 1435 C C . HIS A 1 182 ? -6.986 4.975 4.582 1.00 98.44 182 HIS A C 1
ATOM 1437 O O . HIS A 1 182 ? -8.074 5.550 4.621 1.00 98.44 182 HIS A O 1
ATOM 1443 N N . GLY A 1 183 ? -6.699 3.929 5.363 1.00 98.00 183 GLY A N 1
ATOM 1444 C CA . GLY A 1 183 ? -7.636 3.354 6.332 1.00 98.00 183 GLY A CA 1
ATOM 1445 C C . GLY A 1 183 ? -8.063 4.349 7.411 1.00 98.00 183 GLY A C 1
ATOM 1446 O O . GLY A 1 183 ? -9.246 4.454 7.722 1.00 98.00 183 GLY A O 1
ATOM 1447 N N . ALA A 1 184 ? -7.147 5.179 7.924 1.00 97.88 184 ALA A N 1
ATOM 1448 C CA . ALA A 1 184 ? -7.516 6.250 8.855 1.00 97.88 184 ALA A CA 1
ATOM 1449 C C . ALA A 1 184 ? -8.476 7.280 8.227 1.00 97.88 184 ALA A C 1
ATOM 1451 O O . ALA A 1 184 ? -9.409 7.738 8.888 1.00 97.88 184 ALA A O 1
ATOM 1452 N N . ALA A 1 185 ? -8.261 7.652 6.961 1.00 97.25 185 ALA A N 1
ATOM 1453 C CA . ALA A 1 185 ? -9.148 8.562 6.238 1.00 97.25 185 ALA A CA 1
ATOM 1454 C C . ALA A 1 185 ? -10.523 7.929 5.961 1.00 97.25 185 ALA A C 1
ATOM 1456 O O . ALA A 1 185 ? -11.538 8.615 6.060 1.00 97.25 185 ALA A O 1
ATOM 1457 N N . PHE A 1 186 ? -10.575 6.626 5.686 1.00 97.62 186 PHE A N 1
ATOM 1458 C CA . PHE A 1 186 ? -11.823 5.875 5.556 1.00 97.62 186 PHE A CA 1
ATOM 1459 C C . PHE A 1 186 ? -12.602 5.817 6.878 1.00 97.62 186 PHE A C 1
ATOM 1461 O O . PHE A 1 186 ? -13.784 6.163 6.923 1.00 97.62 186 PHE A O 1
ATOM 1468 N N . LEU A 1 187 ? -11.941 5.470 7.986 1.00 97.12 187 LEU A N 1
ATOM 1469 C CA . LEU A 1 187 ? -12.579 5.412 9.305 1.00 97.12 187 LEU A CA 1
ATOM 1470 C C . LEU A 1 187 ? -13.061 6.787 9.774 1.00 97.12 187 LEU A C 1
ATOM 1472 O O . LEU A 1 187 ? -14.089 6.879 10.439 1.00 97.12 187 LEU A O 1
ATOM 1476 N N . LEU A 1 188 ? -12.394 7.869 9.366 1.00 95.88 188 LEU A N 1
ATOM 1477 C CA . LEU A 1 188 ? -12.868 9.238 9.584 1.00 95.88 188 LEU A CA 1
ATOM 1478 C C . LEU A 1 188 ? -14.237 9.509 8.929 1.00 95.88 188 LEU A C 1
ATOM 1480 O O . LEU A 1 188 ? -14.990 10.340 9.425 1.00 95.88 188 LEU A O 1
ATOM 1484 N N . VAL A 1 189 ? -14.545 8.837 7.814 1.00 96.50 189 VAL A N 1
ATOM 1485 C CA . VAL A 1 189 ? -15.835 8.938 7.107 1.00 96.50 189 VAL A CA 1
ATOM 1486 C C . VAL A 1 189 ? -16.890 8.020 7.719 1.00 96.50 189 VAL A C 1
ATOM 1488 O O . VAL A 1 189 ? -18.073 8.353 7.690 1.00 96.50 189 VAL A O 1
ATOM 1491 N N . LYS A 1 190 ? -16.474 6.854 8.220 1.00 96.38 190 LYS A N 1
ATOM 1492 C CA . LYS A 1 190 ? -17.371 5.779 8.670 1.00 96.38 190 LYS A CA 1
ATOM 1493 C C . LYS A 1 190 ? -17.685 5.792 10.163 1.00 96.38 190 LYS A C 1
ATOM 1495 O O . LYS A 1 190 ? -18.561 5.048 10.586 1.00 96.38 190 LYS A O 1
ATOM 1500 N N . THR A 1 191 ? -16.962 6.575 10.957 1.00 95.19 191 THR A N 1
ATOM 1501 C CA . THR A 1 191 ? -17.077 6.568 12.421 1.00 95.19 191 THR A CA 1
ATOM 1502 C C . THR A 1 191 ? -17.221 7.975 12.982 1.00 95.19 191 THR A C 1
ATOM 1504 O O . THR A 1 191 ? -16.814 8.947 12.347 1.00 95.19 191 THR A O 1
ATOM 1507 N N . ASP A 1 192 ? -17.740 8.064 14.207 1.00 93.25 192 ASP A N 1
ATOM 1508 C CA . ASP A 1 192 ? -17.920 9.310 14.951 1.00 93.25 192 ASP A CA 1
ATOM 1509 C C . ASP A 1 192 ? -17.187 9.298 16.307 1.00 93.25 192 ASP A C 1
ATOM 1511 O O . ASP A 1 192 ? -16.502 8.339 16.682 1.00 93.25 192 ASP A O 1
ATOM 1515 N N . GLY A 1 193 ? -17.259 10.424 17.022 1.00 93.62 193 GLY A N 1
ATOM 1516 C CA . GLY A 1 193 ? -16.734 10.575 18.379 1.00 93.62 193 GLY A CA 1
ATOM 1517 C C . GLY A 1 193 ? -15.223 10.342 18.513 1.00 93.62 193 GLY A C 1
ATOM 1518 O O . GLY A 1 193 ? -14.394 10.933 17.807 1.00 93.62 193 GLY A O 1
ATOM 1519 N N . ALA A 1 194 ? -14.846 9.494 19.475 1.00 95.25 194 ALA A N 1
ATOM 1520 C CA . ALA A 1 194 ? -13.451 9.262 19.848 1.00 95.25 194 ALA A CA 1
ATOM 1521 C C . ALA A 1 194 ? -12.634 8.597 18.726 1.00 95.25 194 ALA A C 1
ATOM 1523 O O . ALA A 1 194 ? -11.493 9.003 18.480 1.00 95.25 194 ALA A O 1
ATOM 1524 N N . ILE A 1 195 ? -13.212 7.620 18.014 1.00 96.31 195 ILE A N 1
ATOM 1525 C CA . ILE A 1 195 ? -12.538 6.924 16.906 1.00 96.31 195 ILE A CA 1
ATOM 1526 C C . ILE A 1 195 ? -12.264 7.903 15.771 1.00 96.31 195 ILE A C 1
ATOM 1528 O O . ILE A 1 195 ? -11.133 7.964 15.288 1.00 96.31 195 ILE A O 1
ATOM 1532 N N . ARG A 1 196 ? -13.246 8.734 15.408 1.00 96.06 196 ARG A N 1
ATOM 1533 C CA . ARG A 1 196 ? -13.101 9.771 14.378 1.00 96.06 196 ARG A CA 1
ATOM 1534 C C . ARG A 1 196 ? -11.953 10.732 14.696 1.00 96.06 196 ARG A C 1
ATOM 1536 O O . ARG A 1 196 ? -11.068 10.965 13.870 1.00 96.06 196 ARG A O 1
ATOM 1543 N N . THR A 1 197 ? -11.902 11.217 15.937 1.00 96.06 197 THR A N 1
ATOM 1544 C CA . THR A 1 197 ? -10.862 12.148 16.406 1.00 96.06 197 THR A CA 1
ATOM 1545 C C . THR A 1 197 ? -9.467 11.512 16.390 1.00 96.06 197 THR A C 1
ATOM 1547 O O . THR A 1 197 ? -8.492 12.130 15.944 1.00 96.06 197 THR A O 1
ATOM 1550 N N . ARG A 1 198 ? -9.345 10.258 16.851 1.00 97.06 198 ARG A N 1
ATOM 1551 C CA . ARG A 1 198 ? -8.071 9.521 16.824 1.00 97.06 198 ARG A CA 1
ATOM 1552 C C . ARG A 1 198 ? -7.645 9.175 15.397 1.00 97.06 198 ARG A C 1
ATOM 1554 O O . ARG A 1 198 ? -6.465 9.340 15.092 1.00 97.06 198 ARG A O 1
ATOM 1561 N N . SER A 1 199 ? -8.583 8.805 14.526 1.00 97.25 199 SER A N 1
ATOM 1562 C CA . SER A 1 199 ? -8.337 8.525 13.104 1.00 97.25 199 SER A CA 1
ATOM 1563 C C . SER A 1 199 ? -7.740 9.743 12.412 1.00 97.25 199 SER A C 1
ATOM 1565 O O . SER A 1 199 ? -6.682 9.639 11.801 1.00 97.25 199 SER A O 1
ATOM 1567 N N . ARG A 1 200 ? -8.315 10.936 12.620 1.00 97.62 200 ARG A N 1
ATOM 1568 C CA . ARG A 1 200 ? -7.765 12.200 12.100 1.00 97.62 200 ARG A CA 1
ATOM 1569 C C . ARG A 1 200 ? -6.329 12.451 12.563 1.00 97.62 200 ARG A C 1
ATOM 1571 O O . ARG A 1 200 ? -5.463 12.798 11.762 1.00 97.62 200 ARG A O 1
ATOM 1578 N N . ARG A 1 201 ? -6.061 12.285 13.863 1.00 97.25 201 ARG A N 1
ATOM 1579 C CA . ARG A 1 201 ? -4.725 12.514 14.440 1.00 97.25 201 ARG A CA 1
ATOM 1580 C C . ARG A 1 201 ? -3.696 11.526 13.895 1.00 97.25 201 ARG A C 1
ATOM 1582 O O . ARG A 1 201 ? -2.568 11.921 13.611 1.00 97.25 201 ARG A O 1
ATOM 1589 N N . ILE A 1 202 ? -4.073 10.256 13.771 1.00 97.88 202 ILE A N 1
ATOM 1590 C CA . ILE A 1 202 ? -3.218 9.214 13.200 1.00 97.88 202 ILE A CA 1
ATOM 1591 C C . ILE A 1 202 ? -2.976 9.491 11.714 1.00 97.88 202 ILE A C 1
ATOM 1593 O O . ILE A 1 202 ? -1.821 9.483 11.306 1.00 97.88 202 ILE A O 1
ATOM 1597 N N . ALA A 1 203 ? -4.008 9.840 10.940 1.00 97.88 203 ALA A N 1
ATOM 1598 C CA . ALA A 1 203 ? -3.878 10.188 9.526 1.00 97.88 203 ALA A CA 1
ATOM 1599 C C . ALA A 1 203 ? -2.886 11.342 9.300 1.00 97.88 203 ALA A C 1
ATOM 1601 O O . ALA A 1 203 ? -2.034 11.254 8.422 1.00 97.88 203 ALA A O 1
ATOM 1602 N N . LEU A 1 204 ? -2.938 12.394 10.128 1.00 98.06 204 LEU A N 1
ATOM 1603 C CA . LEU A 1 204 ? -1.990 13.513 10.050 1.00 98.06 204 LEU A CA 1
ATOM 1604 C C . LEU A 1 204 ? -0.547 13.095 10.370 1.00 98.06 204 LEU A C 1
ATOM 1606 O O . LEU A 1 204 ? 0.378 13.555 9.709 1.00 98.06 204 LEU A O 1
ATOM 1610 N N . ARG A 1 205 ? -0.341 12.219 11.361 1.00 98.06 205 ARG A N 1
ATOM 1611 C CA . ARG A 1 205 ? 0.999 11.710 11.710 1.00 98.06 205 ARG A CA 1
ATOM 1612 C C . ARG A 1 205 ? 1.556 10.786 10.634 1.00 98.06 205 ARG A C 1
ATOM 1614 O O . ARG A 1 205 ? 2.727 10.894 10.288 1.00 98.06 205 ARG A O 1
ATOM 1621 N N . LEU A 1 206 ? 0.721 9.898 10.097 1.00 98.31 206 LEU A N 1
ATOM 1622 C CA . LEU A 1 206 ? 1.116 9.020 9.001 1.00 98.31 206 LEU A CA 1
ATOM 1623 C C . LEU A 1 206 ? 1.422 9.820 7.742 1.00 98.31 206 LEU A C 1
ATOM 1625 O O . LEU A 1 206 ? 2.411 9.519 7.100 1.00 98.31 206 LEU A O 1
ATOM 1629 N N . TRP A 1 207 ? 0.674 10.888 7.447 1.00 98.38 207 TRP A N 1
ATOM 1630 C CA . TRP A 1 207 ? 1.003 11.795 6.345 1.00 98.38 207 TRP A CA 1
ATOM 1631 C C . TRP A 1 207 ? 2.403 12.413 6.493 1.00 98.38 207 TRP A C 1
ATOM 1633 O O . TRP A 1 207 ? 3.145 12.482 5.521 1.00 98.38 207 TRP A O 1
ATOM 1643 N N . GLN A 1 208 ? 2.800 12.821 7.705 1.00 98.25 208 GLN A N 1
ATOM 1644 C CA . GLN A 1 208 ? 4.152 13.343 7.955 1.00 98.25 208 GLN A CA 1
ATOM 1645 C C . GLN A 1 208 ? 5.228 12.268 7.746 1.00 98.25 208 GLN A C 1
ATOM 1647 O O . GLN A 1 208 ? 6.247 12.535 7.112 1.00 98.25 208 GLN A O 1
ATOM 1652 N N . GLY A 1 209 ? 4.993 11.055 8.256 1.00 98.06 209 GLY A N 1
ATOM 1653 C CA . GLY A 1 209 ? 5.893 9.920 8.041 1.00 98.06 209 GLY A CA 1
ATOM 1654 C C . GLY A 1 209 ? 6.004 9.542 6.563 1.00 98.06 209 GLY A C 1
ATOM 1655 O O . GLY A 1 209 ? 7.102 9.353 6.054 1.00 98.06 209 GLY A O 1
ATOM 1656 N N . GLU A 1 210 ? 4.879 9.515 5.853 1.00 98.19 210 GLU A N 1
ATOM 1657 C CA . GLU A 1 210 ? 4.805 9.258 4.416 1.00 98.19 210 GLU A CA 1
ATOM 1658 C C . GLU A 1 210 ? 5.543 10.331 3.619 1.00 98.19 210 GLU A C 1
ATOM 1660 O O . GLU A 1 210 ? 6.292 9.994 2.714 1.00 98.19 210 GLU A O 1
ATOM 1665 N N . ALA A 1 211 ? 5.413 11.610 3.987 1.00 98.19 211 ALA A N 1
ATOM 1666 C CA . ALA A 1 211 ? 6.146 12.698 3.345 1.00 98.19 211 ALA A CA 1
ATOM 1667 C C . ALA A 1 211 ? 7.666 12.521 3.491 1.00 98.19 211 ALA A C 1
ATOM 1669 O O . ALA A 1 211 ? 8.402 12.710 2.523 1.00 98.19 211 ALA A O 1
ATOM 1670 N N . ALA A 1 212 ? 8.136 12.114 4.676 1.00 97.88 212 ALA A N 1
ATOM 1671 C CA . ALA A 1 212 ? 9.549 11.822 4.908 1.00 97.88 212 ALA A CA 1
ATOM 1672 C C . ALA A 1 212 ? 10.028 10.608 4.091 1.00 97.88 212 ALA A C 1
ATOM 1674 O O . ALA A 1 212 ? 11.090 10.670 3.473 1.00 97.88 212 ALA A O 1
ATOM 1675 N N . LEU A 1 213 ? 9.234 9.533 4.033 1.00 97.38 213 LEU A N 1
ATOM 1676 C CA . LEU A 1 213 ? 9.545 8.340 3.237 1.00 97.38 213 LEU A CA 1
ATOM 1677 C C . LEU A 1 213 ? 9.528 8.628 1.729 1.00 97.38 213 LEU A C 1
ATOM 1679 O O . LEU A 1 213 ? 10.409 8.156 1.014 1.00 97.38 213 LEU A O 1
ATOM 1683 N N . LEU A 1 214 ? 8.578 9.430 1.241 1.00 95.75 214 LEU A N 1
ATOM 1684 C CA . LEU A 1 214 ? 8.511 9.878 -0.153 1.00 95.75 214 LEU A CA 1
ATOM 1685 C C . LEU A 1 214 ? 9.728 10.724 -0.515 1.00 95.75 214 LEU A C 1
ATOM 1687 O O . LEU A 1 214 ? 10.365 10.467 -1.534 1.00 95.75 214 LEU A O 1
ATOM 1691 N N . LEU A 1 215 ? 10.083 11.697 0.330 1.00 95.81 215 LEU A N 1
ATOM 1692 C CA . LEU A 1 215 ? 11.268 12.524 0.123 1.00 95.81 215 LEU A CA 1
ATOM 1693 C C . LEU A 1 215 ? 12.530 11.661 0.071 1.00 95.81 215 LEU A C 1
ATOM 1695 O O . LEU A 1 215 ? 13.317 11.790 -0.863 1.00 95.81 215 LEU A O 1
ATOM 1699 N N . LEU A 1 216 ? 12.693 10.746 1.031 1.00 95.44 216 LEU A N 1
ATOM 1700 C CA . LEU A 1 216 ? 13.814 9.811 1.051 1.00 95.44 216 LEU A CA 1
ATOM 1701 C C . LEU A 1 216 ? 13.847 8.947 -0.217 1.00 95.44 216 LEU A C 1
ATOM 1703 O O . LEU A 1 216 ? 14.908 8.783 -0.810 1.00 95.44 216 LEU A O 1
ATOM 1707 N N . SER A 1 217 ? 12.692 8.457 -0.675 1.00 92.19 217 SER A N 1
ATOM 1708 C CA . SER A 1 217 ? 12.582 7.652 -1.900 1.00 92.19 217 SER A CA 1
ATOM 1709 C C . SER A 1 217 ? 13.041 8.434 -3.125 1.00 92.19 217 SER A C 1
ATOM 1711 O O . SER A 1 217 ? 13.850 7.937 -3.906 1.00 92.19 217 SER A O 1
ATOM 1713 N N . VAL A 1 218 ? 12.589 9.683 -3.268 1.00 91.19 218 VAL A N 1
ATOM 1714 C CA . VAL A 1 218 ? 13.005 10.567 -4.365 1.00 91.19 218 VAL A CA 1
ATOM 1715 C C . VAL A 1 218 ? 14.504 10.856 -4.293 1.00 91.19 218 VAL A C 1
ATOM 1717 O O . VAL A 1 218 ? 15.185 10.741 -5.308 1.00 91.19 218 VAL A O 1
ATOM 1720 N N . VAL A 1 219 ? 15.041 11.175 -3.110 1.00 93.12 219 VAL A N 1
ATOM 1721 C CA . VAL A 1 219 ? 16.479 11.432 -2.919 1.00 93.12 219 VAL A CA 1
ATOM 1722 C C . VAL A 1 219 ? 17.310 10.215 -3.317 1.00 93.12 219 VAL A C 1
ATOM 1724 O O . VAL A 1 219 ? 18.248 10.353 -4.100 1.00 93.12 219 VAL A O 1
ATOM 1727 N N . VAL A 1 220 ? 16.948 9.020 -2.840 1.00 90.44 220 VAL A N 1
ATOM 1728 C CA . VAL A 1 220 ? 17.651 7.774 -3.176 1.00 90.44 220 VAL A CA 1
ATOM 1729 C C . VAL A 1 220 ? 17.581 7.498 -4.677 1.00 90.44 220 VAL A C 1
ATOM 1731 O O . VAL A 1 220 ? 18.601 7.181 -5.287 1.00 90.44 220 VAL A O 1
ATOM 1734 N N . MET A 1 221 ? 16.416 7.664 -5.307 1.00 88.00 221 MET A N 1
ATOM 1735 C CA . MET A 1 221 ? 16.265 7.469 -6.752 1.00 88.00 221 MET A CA 1
ATOM 1736 C C . MET A 1 221 ? 17.084 8.459 -7.580 1.00 88.00 221 MET A C 1
ATOM 1738 O O . MET A 1 221 ? 17.681 8.070 -8.581 1.00 88.00 221 MET A O 1
ATOM 1742 N N . VAL A 1 222 ? 17.127 9.731 -7.182 1.00 89.69 222 VAL A N 1
ATOM 1743 C CA . VAL A 1 222 ? 17.923 10.756 -7.872 1.00 89.69 222 VAL A CA 1
ATOM 1744 C C . VAL A 1 222 ? 19.415 10.476 -7.698 1.00 89.69 222 VAL A C 1
ATOM 1746 O O . VAL A 1 222 ? 20.157 10.497 -8.679 1.00 89.69 222 VAL A O 1
ATOM 1749 N N . TRP A 1 223 ? 19.849 10.142 -6.479 1.00 89.62 223 TRP A N 1
ATOM 1750 C CA . TRP A 1 223 ? 21.240 9.801 -6.172 1.00 89.62 223 TRP A CA 1
ATOM 1751 C C . TRP A 1 223 ? 21.725 8.586 -6.969 1.00 89.62 223 TRP A C 1
ATOM 1753 O O . TRP A 1 223 ? 22.804 8.607 -7.557 1.00 89.62 223 TRP A O 1
ATOM 1763 N N . THR A 1 224 ? 20.901 7.540 -7.039 1.00 85.00 224 THR A N 1
ATOM 1764 C CA . THR A 1 224 ? 21.189 6.307 -7.793 1.00 85.00 224 THR A CA 1
ATOM 1765 C C . THR A 1 224 ? 20.944 6.444 -9.298 1.00 85.00 224 THR A C 1
ATOM 1767 O O . THR A 1 224 ? 21.176 5.493 -10.040 1.00 85.00 224 THR A O 1
ATOM 1770 N N . ARG A 1 225 ? 20.501 7.621 -9.771 1.00 85.44 225 ARG A N 1
ATOM 1771 C CA . ARG A 1 225 ? 20.132 7.899 -11.172 1.00 85.44 225 ARG A CA 1
ATOM 1772 C C . ARG A 1 225 ? 19.129 6.888 -11.733 1.00 85.44 225 ARG A C 1
ATOM 1774 O O . ARG A 1 225 ? 19.210 6.484 -12.894 1.00 85.44 225 ARG A O 1
ATOM 1781 N N . HIS A 1 226 ? 18.172 6.486 -10.904 1.00 83.56 226 HIS A N 1
ATOM 1782 C CA . HIS A 1 226 ? 17.194 5.476 -11.260 1.00 83.56 226 HIS A CA 1
ATOM 1783 C C . HIS A 1 226 ? 16.324 5.940 -12.450 1.00 83.56 226 HIS A C 1
ATOM 1785 O O . HIS A 1 226 ? 15.739 7.030 -12.407 1.00 83.56 226 HIS A O 1
ATOM 1791 N N . PRO A 1 227 ? 16.178 5.134 -13.520 1.00 82.81 227 PRO A N 1
ATOM 1792 C CA . PRO A 1 227 ? 15.617 5.600 -14.790 1.00 82.81 227 PRO A CA 1
ATOM 1793 C C . PRO A 1 227 ? 14.114 5.900 -14.738 1.00 82.81 227 PRO A C 1
ATOM 1795 O O . PRO A 1 227 ? 13.616 6.651 -15.573 1.00 82.81 227 PRO A O 1
ATOM 1798 N N . VAL A 1 228 ? 13.375 5.332 -13.779 1.00 83.12 228 VAL A N 1
ATOM 1799 C CA . VAL A 1 228 ? 11.905 5.448 -13.700 1.00 83.12 228 VAL A CA 1
ATOM 1800 C C . VAL A 1 228 ? 11.429 6.898 -13.579 1.00 83.12 228 VAL A C 1
ATOM 1802 O O . VAL A 1 228 ? 10.500 7.281 -14.291 1.00 83.12 228 VAL A O 1
ATOM 1805 N N . LEU A 1 229 ? 12.086 7.727 -12.758 1.00 83.00 229 LEU A N 1
ATOM 1806 C CA . LEU A 1 229 ? 11.712 9.140 -12.619 1.00 83.00 229 LEU A CA 1
ATOM 1807 C C . LEU A 1 229 ? 11.931 9.907 -13.928 1.00 83.00 229 LEU A C 1
ATOM 1809 O O . LEU A 1 229 ? 11.052 10.647 -14.365 1.00 83.00 229 LEU A O 1
ATOM 1813 N N . ALA A 1 230 ? 13.065 9.674 -14.595 1.00 85.88 230 ALA A N 1
ATOM 1814 C CA . ALA A 1 230 ? 13.370 10.297 -15.880 1.00 85.88 230 ALA A CA 1
ATOM 1815 C C . ALA A 1 230 ? 12.390 9.851 -16.980 1.00 85.88 230 ALA A C 1
ATOM 1817 O O . ALA A 1 230 ? 11.869 10.688 -17.714 1.00 85.88 230 ALA A O 1
ATOM 1818 N N . ARG A 1 231 ? 12.076 8.549 -17.063 1.00 87.00 231 ARG A N 1
ATOM 1819 C CA . ARG A 1 231 ? 11.093 7.996 -18.016 1.00 87.00 231 ARG A CA 1
ATOM 1820 C C . ARG A 1 231 ? 9.699 8.587 -17.810 1.00 87.00 231 ARG A C 1
ATOM 1822 O O . ARG A 1 231 ? 9.002 8.858 -18.786 1.00 87.00 231 ARG A O 1
ATOM 1829 N N . CYS A 1 232 ? 9.303 8.793 -16.556 1.00 86.44 232 CYS A N 1
ATOM 1830 C CA . CYS A 1 232 ? 8.037 9.430 -16.216 1.00 86.44 232 CYS A CA 1
ATOM 1831 C C . CYS A 1 232 ? 8.035 10.914 -16.631 1.00 86.44 232 CYS A C 1
ATOM 1833 O O . CYS A 1 232 ? 7.122 11.358 -17.326 1.00 86.44 232 CYS A O 1
ATOM 1835 N N . ALA A 1 233 ? 9.097 11.659 -16.304 1.00 87.06 233 ALA A N 1
ATOM 1836 C CA . ALA A 1 233 ? 9.225 13.083 -16.622 1.00 87.06 233 ALA A CA 1
ATOM 1837 C C . ALA A 1 233 ? 9.336 13.383 -18.130 1.00 87.06 233 ALA A C 1
ATOM 1839 O O . ALA A 1 233 ? 8.969 14.467 -18.568 1.00 87.06 233 ALA A O 1
ATOM 1840 N N . GLN A 1 234 ? 9.798 12.433 -18.945 1.00 89.94 234 GLN A N 1
ATOM 1841 C CA . GLN A 1 234 ? 9.873 12.588 -20.405 1.00 89.94 234 GLN A CA 1
ATOM 1842 C C . GLN A 1 234 ? 8.510 12.485 -21.111 1.00 89.94 234 GLN A C 1
ATOM 1844 O O . GLN A 1 234 ? 8.420 12.738 -22.312 1.00 89.94 234 GLN A O 1
ATOM 1849 N N . ARG A 1 235 ? 7.443 12.088 -20.407 1.00 89.88 235 ARG A N 1
ATOM 1850 C CA . ARG A 1 235 ? 6.117 11.853 -20.995 1.00 89.88 235 ARG A CA 1
ATOM 1851 C C . ARG A 1 235 ? 5.105 12.866 -20.460 1.00 89.88 235 ARG A C 1
ATOM 1853 O O . ARG A 1 235 ? 4.963 12.958 -19.242 1.00 89.88 235 ARG A O 1
ATOM 1860 N N . PRO A 1 236 ? 4.304 13.531 -21.317 1.00 92.12 236 PRO A N 1
ATOM 1861 C CA . PRO A 1 236 ? 3.274 14.469 -20.858 1.00 92.12 236 PRO A CA 1
ATOM 1862 C C . PRO A 1 236 ? 2.287 13.844 -19.864 1.00 92.12 236 PRO A C 1
ATOM 1864 O O . PRO A 1 236 ? 1.969 14.442 -18.839 1.00 92.12 236 PRO A O 1
ATOM 1867 N N . LEU A 1 237 ? 1.865 12.598 -20.122 1.00 92.38 237 LEU A N 1
ATOM 1868 C CA . LEU A 1 237 ? 1.005 11.845 -19.206 1.00 92.38 237 LEU A CA 1
ATOM 1869 C C . LEU A 1 237 ? 1.690 11.598 -17.853 1.00 92.38 237 LEU A C 1
ATOM 1871 O O . LEU A 1 237 ? 1.038 11.724 -16.824 1.00 92.38 237 LEU A O 1
ATOM 1875 N N . GLY A 1 238 ? 2.990 11.281 -17.861 1.00 92.31 238 GLY A N 1
ATOM 1876 C CA . GLY A 1 238 ? 3.791 11.041 -16.658 1.00 92.31 238 GLY A CA 1
ATOM 1877 C C . GLY A 1 238 ? 3.898 12.284 -15.773 1.00 92.31 238 GLY A C 1
ATOM 1878 O O . GLY A 1 238 ? 3.631 12.219 -14.575 1.00 92.31 238 GLY A O 1
ATOM 1879 N N . ILE A 1 239 ? 4.170 13.445 -16.377 1.00 93.00 239 ILE A N 1
ATOM 1880 C CA . ILE A 1 239 ? 4.150 14.739 -15.677 1.00 93.00 239 ILE A CA 1
ATOM 1881 C C . ILE A 1 239 ? 2.764 15.003 -15.075 1.00 93.00 239 ILE A C 1
ATOM 1883 O O . ILE A 1 239 ? 2.664 15.380 -13.909 1.00 93.00 239 ILE A O 1
ATOM 1887 N N . GLY A 1 240 ? 1.696 14.767 -15.844 1.00 95.69 240 GLY A N 1
ATOM 1888 C CA . GLY A 1 240 ? 0.320 14.960 -15.385 1.00 95.69 240 GLY A CA 1
ATOM 1889 C C . GLY A 1 240 ? -0.029 14.111 -14.160 1.00 95.69 240 GLY A C 1
ATOM 1890 O O . GLY A 1 240 ? -0.549 14.641 -13.178 1.00 95.69 240 GLY A O 1
ATOM 1891 N N . VAL A 1 241 ? 0.294 12.813 -14.175 1.00 95.12 241 VAL A N 1
ATOM 1892 C CA . VAL A 1 241 ? 0.015 11.924 -13.031 1.00 95.12 241 VAL A CA 1
ATOM 1893 C C . VAL A 1 241 ? 0.909 12.220 -11.826 1.00 95.12 241 VAL A C 1
ATOM 1895 O O . VAL A 1 241 ? 0.423 12.162 -10.701 1.00 95.12 241 VAL A O 1
ATOM 1898 N N . LEU A 1 242 ? 2.171 12.622 -12.022 1.00 94.19 242 LEU A N 1
ATOM 1899 C CA . LEU A 1 242 ? 3.041 13.067 -10.925 1.00 94.19 242 LEU A CA 1
ATOM 1900 C C . LEU A 1 242 ? 2.529 14.355 -10.274 1.00 94.19 242 LEU A C 1
ATOM 1902 O O . LEU A 1 242 ? 2.479 14.448 -9.048 1.00 94.19 242 LEU A O 1
ATOM 1906 N N . ALA A 1 243 ? 2.113 15.334 -11.081 1.00 95.81 243 ALA A N 1
ATOM 1907 C CA . ALA A 1 243 ? 1.524 16.574 -10.586 1.00 95.81 243 ALA A CA 1
ATOM 1908 C C . ALA A 1 243 ? 0.225 16.297 -9.817 1.00 95.81 243 ALA A C 1
ATOM 1910 O O . ALA A 1 243 ? 0.008 16.860 -8.744 1.00 95.81 243 ALA A O 1
ATOM 1911 N N . LEU A 1 244 ? -0.606 15.381 -10.322 1.00 97.25 244 LEU A N 1
ATOM 1912 C CA . LEU A 1 244 ? -1.828 14.946 -9.652 1.00 97.25 244 LEU A CA 1
ATOM 1913 C C . LEU A 1 244 ? -1.537 14.241 -8.322 1.00 97.25 244 LEU A C 1
ATOM 1915 O O . LEU A 1 244 ? -2.223 14.517 -7.336 1.00 97.25 244 LEU A O 1
ATOM 1919 N N . ALA A 1 245 ? -0.513 13.387 -8.268 1.00 96.81 245 ALA A N 1
ATOM 1920 C CA . ALA A 1 245 ? -0.075 12.733 -7.038 1.00 96.81 245 ALA A CA 1
ATOM 1921 C C . ALA A 1 245 ? 0.404 13.762 -6.012 1.00 96.81 245 ALA A C 1
ATOM 1923 O O . ALA A 1 245 ? -0.083 13.772 -4.882 1.00 96.81 245 ALA A O 1
ATOM 1924 N N . ALA A 1 246 ? 1.280 14.683 -6.416 1.00 96.75 246 ALA A N 1
ATOM 1925 C CA . ALA A 1 246 ? 1.781 15.743 -5.549 1.00 96.75 246 ALA A CA 1
ATOM 1926 C C . ALA A 1 246 ? 0.643 16.631 -5.020 1.00 96.75 246 ALA A C 1
ATOM 1928 O O . ALA A 1 246 ? 0.527 16.833 -3.812 1.00 96.75 246 ALA A O 1
ATOM 1929 N N . LEU A 1 247 ? -0.242 17.108 -5.900 1.00 98.19 247 LEU A N 1
ATOM 1930 C CA . LEU A 1 247 ? -1.373 17.949 -5.513 1.00 98.19 247 LEU A CA 1
ATOM 1931 C C . LEU A 1 247 ? -2.315 17.216 -4.552 1.00 98.19 247 LEU A C 1
ATOM 1933 O O . LEU A 1 247 ? -2.666 17.751 -3.500 1.00 98.19 247 LEU A O 1
ATOM 1937 N N . SER A 1 248 ? -2.687 15.976 -4.876 1.00 98.12 248 SER A N 1
ATOM 1938 C CA . SER A 1 248 ? -3.556 15.158 -4.024 1.00 98.12 248 SER A CA 1
ATOM 1939 C C . SER A 1 248 ? -2.929 14.938 -2.652 1.00 98.12 248 SER A C 1
ATOM 1941 O O . SER A 1 248 ? -3.603 15.111 -1.638 1.00 98.12 248 SER A O 1
ATOM 1943 N N . PHE A 1 249 ? -1.628 14.638 -2.608 1.00 98.19 249 PHE A N 1
ATOM 1944 C CA . PHE A 1 249 ? -0.889 14.435 -1.368 1.00 98.19 249 PHE A CA 1
ATOM 1945 C C . PHE A 1 249 ? -0.860 15.690 -0.486 1.00 98.19 249 PHE A C 1
ATOM 1947 O O . PHE A 1 249 ? -1.079 15.605 0.723 1.00 98.19 249 PHE A O 1
ATOM 1954 N N . LEU A 1 250 ? -0.635 16.862 -1.086 1.00 97.94 250 LEU A N 1
ATOM 1955 C CA . LEU A 1 250 ? -0.583 18.147 -0.381 1.00 97.94 250 LEU A CA 1
ATOM 1956 C C . LEU A 1 250 ? -1.956 18.600 0.141 1.00 97.94 250 LEU A C 1
ATOM 1958 O O . LEU A 1 250 ? -2.031 19.263 1.177 1.00 97.94 250 LEU A O 1
ATOM 1962 N N . LEU A 1 251 ? -3.048 18.217 -0.528 1.00 98.06 251 LEU A N 1
ATOM 1963 C CA . LEU A 1 251 ? -4.414 18.561 -0.115 1.00 98.06 251 LEU A CA 1
ATOM 1964 C C . LEU A 1 251 ? -4.953 17.692 1.034 1.00 98.06 251 LEU A C 1
ATOM 1966 O O . LEU A 1 251 ? -5.826 18.143 1.781 1.00 98.06 251 LEU A O 1
ATOM 1970 N N . ILE A 1 252 ? -4.429 16.477 1.234 1.00 98.00 252 ILE A N 1
ATOM 1971 C CA . ILE A 1 252 ? -4.838 15.581 2.334 1.00 98.00 252 ILE A CA 1
ATOM 1972 C C . ILE A 1 252 ? -4.818 16.280 3.704 1.00 98.00 252 ILE A C 1
ATOM 1974 O O . ILE A 1 252 ? -5.859 16.304 4.366 1.00 98.00 252 ILE A O 1
ATOM 1978 N N . PRO A 1 253 ? -3.708 16.887 4.171 1.00 97.44 253 PRO A N 1
ATOM 1979 C CA . PRO A 1 253 ? -3.670 17.500 5.494 1.00 97.44 253 PRO A CA 1
ATOM 1980 C C . PRO A 1 253 ? -4.591 18.723 5.606 1.00 97.44 253 PRO A C 1
ATOM 1982 O O . PRO A 1 253 ? -5.068 19.008 6.702 1.00 97.44 253 PRO A O 1
ATOM 1985 N N . PHE A 1 254 ? -4.888 19.426 4.508 1.00 97.56 254 PHE A N 1
ATOM 1986 C CA . PHE A 1 254 ? -5.881 20.504 4.493 1.00 97.56 254 PHE A CA 1
ATOM 1987 C C . PHE A 1 254 ? -7.297 19.969 4.760 1.00 97.56 254 PHE A C 1
ATOM 1989 O O . PHE A 1 254 ? -7.992 20.467 5.651 1.00 97.56 254 PHE A O 1
ATOM 1996 N N . PHE A 1 255 ? -7.712 18.908 4.061 1.00 97.38 255 PHE A N 1
ATOM 1997 C CA . PHE A 1 255 ? -9.030 18.298 4.267 1.00 97.38 255 PHE A CA 1
ATOM 1998 C C . PHE A 1 255 ? -9.153 17.563 5.601 1.00 97.38 255 PHE A C 1
ATOM 2000 O O . PHE A 1 255 ? -10.204 17.628 6.240 1.00 97.38 255 PHE A O 1
ATOM 2007 N N . LEU A 1 256 ? -8.070 16.941 6.076 1.00 95.50 256 LEU A N 1
ATOM 2008 C CA . LEU A 1 256 ? -8.010 16.417 7.438 1.00 95.50 256 LEU A CA 1
ATOM 2009 C C . LEU A 1 256 ? -8.208 17.552 8.443 1.00 95.50 256 LEU A C 1
ATOM 2011 O O . LEU A 1 256 ? -9.035 17.423 9.342 1.00 95.50 256 LEU A O 1
ATOM 2015 N N . ARG A 1 257 ? -7.507 18.685 8.292 1.00 94.75 257 ARG A N 1
ATOM 2016 C CA . ARG A 1 257 ? -7.600 19.811 9.235 1.00 94.75 257 ARG A CA 1
ATOM 2017 C C . ARG A 1 257 ? -8.980 20.462 9.271 1.00 94.75 257 ARG A C 1
ATOM 2019 O O . ARG A 1 257 ? -9.441 20.779 10.360 1.00 94.75 257 ARG A O 1
ATOM 2026 N N . THR A 1 258 ? -9.641 20.574 8.125 1.00 92.81 258 THR A N 1
ATOM 2027 C CA . THR A 1 258 ? -11.001 21.129 7.987 1.00 92.81 258 THR A CA 1
ATOM 2028 C C . THR A 1 258 ? -12.118 20.120 8.283 1.00 92.81 258 THR A C 1
ATOM 2030 O O . THR A 1 258 ? -13.285 20.418 8.056 1.00 92.81 258 THR A O 1
ATOM 2033 N N . GLU A 1 259 ? -11.774 18.922 8.772 1.00 87.94 259 GLU A N 1
ATOM 2034 C CA . GLU A 1 259 ? -12.706 17.852 9.170 1.00 87.94 259 GLU A CA 1
ATOM 2035 C C . GLU A 1 259 ? -13.620 17.327 8.050 1.00 87.94 259 GLU A C 1
ATOM 2037 O O . GLU A 1 259 ? -14.594 16.607 8.292 1.00 87.94 259 GLU A O 1
ATOM 2042 N N . LYS A 1 260 ? -13.251 17.599 6.794 1.00 90.81 260 LYS A N 1
ATOM 2043 C CA . LYS A 1 260 ? -13.929 17.102 5.595 1.00 90.81 260 LYS A CA 1
ATOM 2044 C C . LYS A 1 260 ? -13.462 15.681 5.281 1.00 90.81 260 LYS A C 1
ATOM 2046 O O . LYS A 1 260 ? -12.672 15.456 4.363 1.00 90.81 260 LYS A O 1
ATOM 2051 N N . GLY A 1 261 ? -13.963 14.713 6.053 1.00 90.69 261 GLY A N 1
ATOM 2052 C CA . GLY A 1 261 ? -13.531 13.313 5.972 1.00 90.69 261 GLY A CA 1
ATOM 2053 C C . GLY A 1 261 ? -13.628 12.714 4.567 1.00 90.69 261 GLY A C 1
ATOM 2054 O O . GLY A 1 261 ? -12.664 12.120 4.090 1.00 90.69 261 GLY A O 1
ATOM 2055 N N . LEU A 1 262 ? -14.746 12.944 3.865 1.00 95.44 262 LEU A N 1
ATOM 2056 C CA . LEU A 1 262 ? -14.945 12.418 2.510 1.00 95.44 262 LEU A CA 1
ATOM 2057 C C . LEU A 1 262 ? -13.907 12.980 1.531 1.00 95.44 262 LEU A C 1
ATOM 2059 O O . LEU A 1 262 ? -13.285 12.219 0.798 1.00 95.44 262 LEU A O 1
ATOM 2063 N N . SER A 1 263 ? -13.671 14.294 1.562 1.00 97.12 263 SER A N 1
ATOM 2064 C CA . SER A 1 263 ? -12.674 14.949 0.709 1.00 97.12 263 SER A CA 1
ATOM 2065 C C . SER A 1 263 ? -11.262 14.433 0.991 1.00 97.12 263 SER A C 1
ATOM 2067 O O . SER A 1 263 ? -10.519 14.153 0.056 1.00 97.12 263 SER A O 1
ATOM 2069 N N . SER A 1 264 ? -10.904 14.221 2.263 1.00 95.69 264 SER A N 1
ATOM 2070 C CA . SER A 1 264 ? -9.615 13.613 2.607 1.00 95.69 264 SER A CA 1
ATOM 2071 C C . SER A 1 264 ? -9.492 12.176 2.096 1.00 95.69 264 SER A C 1
ATOM 2073 O O . SER A 1 264 ? -8.402 11.780 1.682 1.00 95.69 264 SER A O 1
ATOM 2075 N N . SER A 1 265 ? -10.572 11.392 2.147 1.00 96.19 265 SER A N 1
ATOM 2076 C CA . SER A 1 265 ? -10.581 10.025 1.622 1.00 96.19 265 SER A CA 1
ATOM 2077 C C . SER A 1 265 ? -10.415 10.021 0.103 1.00 96.19 265 SER A C 1
ATOM 2079 O O . SER A 1 265 ? -9.578 9.284 -0.406 1.00 96.19 265 SER A O 1
ATOM 2081 N N . LEU A 1 266 ? -11.125 10.899 -0.614 1.00 97.94 266 LEU A N 1
ATOM 2082 C CA . LEU A 1 266 ? -11.009 11.041 -2.069 1.00 97.94 266 LEU A CA 1
ATOM 2083 C C . LEU A 1 266 ? -9.606 11.490 -2.498 1.00 97.94 266 LEU A C 1
ATOM 2085 O O . LEU A 1 266 ? -9.037 10.897 -3.409 1.00 97.94 266 LEU A O 1
ATOM 2089 N N . CYS A 1 267 ? -9.005 12.474 -1.818 1.00 98.06 267 CYS A N 1
ATOM 2090 C CA . CYS A 1 267 ? -7.618 12.870 -2.088 1.00 98.06 267 CYS A CA 1
ATOM 2091 C C . CYS A 1 267 ? -6.631 11.731 -1.809 1.00 98.06 267 CYS A C 1
ATOM 2093 O O . CYS A 1 267 ? -5.659 11.577 -2.542 1.00 98.06 267 CYS A O 1
ATOM 2095 N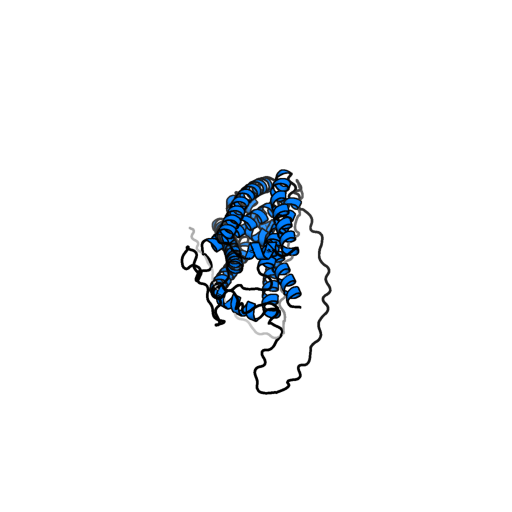 N . SER A 1 268 ? -6.883 10.909 -0.786 1.00 98.06 268 SER A N 1
ATOM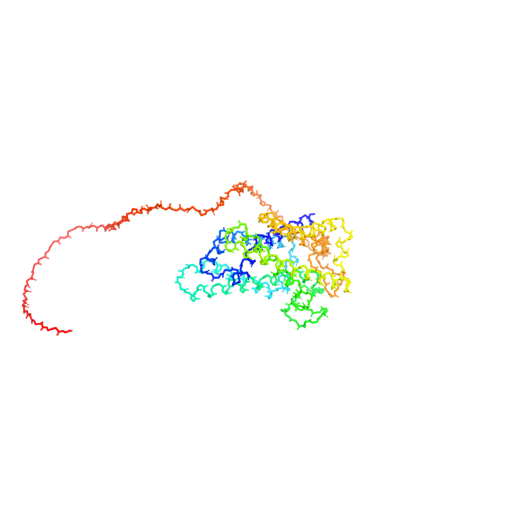 2096 C CA . SER A 1 268 ? -6.075 9.716 -0.530 1.00 98.06 268 SER A CA 1
ATOM 2097 C C . SER A 1 268 ? -6.172 8.701 -1.667 1.00 98.06 268 SER A C 1
ATOM 2099 O O . SER A 1 268 ? -5.143 8.210 -2.119 1.00 98.06 268 SER A O 1
ATOM 2101 N N . SER A 1 269 ? -7.383 8.400 -2.140 1.00 98.38 269 SER A N 1
ATOM 2102 C CA . SER A 1 269 ? -7.600 7.487 -3.268 1.00 98.38 269 SER A CA 1
ATOM 2103 C C . SER A 1 269 ? -6.950 8.018 -4.545 1.00 98.38 269 SER A C 1
ATOM 2105 O O . SER A 1 269 ? -6.284 7.273 -5.258 1.00 98.38 269 SER A O 1
ATOM 2107 N N . LEU A 1 270 ? -7.082 9.323 -4.802 1.00 98.31 270 LEU A N 1
ATOM 2108 C CA . LEU A 1 270 ? -6.486 9.978 -5.960 1.00 98.31 270 LEU A CA 1
ATOM 2109 C C . LEU A 1 270 ? -4.959 9.953 -5.902 1.00 98.31 270 LEU A C 1
ATOM 2111 O O . LEU A 1 270 ? -4.324 9.675 -6.916 1.00 98.31 270 LEU A O 1
ATOM 2115 N N . PHE A 1 271 ? -4.369 10.175 -4.724 1.00 98.38 271 PHE A N 1
ATOM 2116 C CA . PHE A 1 271 ? -2.932 10.021 -4.508 1.00 98.38 271 PHE A CA 1
ATOM 2117 C C . PHE A 1 271 ? -2.464 8.589 -4.801 1.00 98.38 271 PHE A C 1
ATOM 2119 O O . PHE A 1 271 ? -1.530 8.418 -5.575 1.00 98.38 271 PHE A O 1
ATOM 2126 N N . LEU A 1 272 ? -3.128 7.566 -4.251 1.00 98.06 272 LEU A N 1
ATOM 2127 C CA . LEU A 1 272 ? -2.755 6.165 -4.490 1.00 98.06 272 LEU A CA 1
ATOM 2128 C C . LEU A 1 272 ? -2.837 5.803 -5.980 1.00 98.06 272 LEU A C 1
ATOM 2130 O O . LEU A 1 272 ? -1.897 5.233 -6.534 1.00 98.06 272 LEU A O 1
ATOM 2134 N N . LEU A 1 273 ? -3.930 6.192 -6.646 1.00 97.88 273 LEU A N 1
ATOM 2135 C CA . LEU A 1 273 ? -4.138 5.928 -8.069 1.00 97.88 273 LEU A CA 1
ATOM 2136 C C . LEU A 1 273 ? -3.097 6.624 -8.947 1.00 97.88 273 LEU A C 1
ATOM 2138 O O . LEU A 1 273 ? -2.559 6.024 -9.874 1.00 97.88 273 LEU A O 1
ATOM 2142 N N . SER A 1 274 ? -2.813 7.895 -8.667 1.00 96.88 274 SER A N 1
ATOM 2143 C CA . SER A 1 274 ? -1.857 8.685 -9.445 1.00 96.88 274 SER A CA 1
ATOM 2144 C C . SER A 1 274 ? -0.406 8.301 -9.160 1.00 96.88 274 SER A C 1
ATOM 2146 O O . SER A 1 274 ? 0.391 8.301 -10.091 1.00 96.88 274 SER A O 1
ATOM 2148 N N . ALA A 1 275 ? -0.063 7.885 -7.937 1.00 95.12 275 ALA A N 1
ATOM 2149 C CA . ALA A 1 275 ? 1.245 7.318 -7.614 1.00 95.12 275 ALA A CA 1
ATOM 2150 C C . ALA A 1 275 ? 1.472 5.980 -8.338 1.00 95.12 275 ALA A C 1
ATOM 2152 O O . ALA A 1 275 ? 2.517 5.785 -8.961 1.00 95.12 275 ALA A O 1
ATOM 2153 N N . LEU A 1 276 ? 0.472 5.088 -8.344 1.00 95.44 276 LEU A N 1
ATOM 2154 C CA . LEU A 1 276 ? 0.521 3.857 -9.139 1.00 95.44 276 LEU A CA 1
ATOM 2155 C C . LEU A 1 276 ? 0.611 4.169 -10.641 1.00 95.44 276 LEU A C 1
ATOM 2157 O O . LEU A 1 276 ? 1.414 3.567 -11.351 1.00 95.44 276 LEU A O 1
ATOM 2161 N N . GLY A 1 277 ? -0.165 5.147 -11.115 1.00 95.00 277 GLY A N 1
ATOM 2162 C CA . GLY A 1 277 ? -0.123 5.637 -12.490 1.00 95.00 277 GLY A CA 1
ATOM 2163 C C . GLY A 1 277 ? 1.246 6.200 -12.875 1.00 95.00 277 GLY A C 1
ATOM 2164 O O . GLY A 1 277 ? 1.754 5.885 -13.948 1.00 95.00 277 GLY A O 1
ATOM 2165 N N . ALA A 1 278 ? 1.893 6.966 -11.997 1.00 92.94 278 ALA A N 1
ATOM 2166 C CA . ALA A 1 278 ? 3.244 7.479 -12.205 1.00 92.94 278 ALA A CA 1
ATOM 2167 C C . ALA A 1 278 ? 4.246 6.332 -12.366 1.00 92.94 278 ALA A C 1
ATOM 2169 O O . ALA A 1 278 ? 4.981 6.297 -13.356 1.00 92.94 278 ALA A O 1
ATOM 2170 N N . THR A 1 279 ? 4.196 5.331 -11.484 1.00 91.38 279 THR A N 1
ATOM 2171 C CA . THR A 1 279 ? 5.011 4.119 -11.622 1.00 91.38 279 THR A CA 1
ATOM 2172 C C . THR A 1 279 ? 4.728 3.406 -12.943 1.00 91.38 279 THR A C 1
ATOM 2174 O O . THR A 1 279 ? 5.653 3.156 -13.712 1.00 91.38 279 THR A O 1
ATOM 2177 N N . ALA A 1 280 ? 3.459 3.174 -13.287 1.00 92.56 280 ALA A N 1
ATOM 2178 C CA . ALA A 1 280 ? 3.073 2.531 -14.541 1.00 92.56 280 ALA A CA 1
ATOM 2179 C C . ALA A 1 280 ? 3.571 3.297 -15.780 1.00 92.56 280 ALA A C 1
ATOM 2181 O O . ALA A 1 280 ? 4.067 2.690 -16.729 1.00 92.56 280 ALA A O 1
ATOM 2182 N N . THR A 1 281 ? 3.511 4.633 -15.771 1.00 92.12 281 THR A N 1
ATOM 2183 C CA . THR A 1 281 ? 4.064 5.455 -16.859 1.00 92.12 281 THR A CA 1
ATOM 2184 C C . THR A 1 281 ? 5.588 5.404 -16.926 1.00 92.12 281 THR A C 1
ATOM 2186 O O . THR A 1 281 ? 6.128 5.547 -18.019 1.00 92.12 281 THR A O 1
ATOM 2189 N N . GLY A 1 282 ? 6.288 5.184 -15.812 1.00 89.19 282 GLY A N 1
ATOM 2190 C CA . GLY A 1 282 ? 7.737 4.972 -15.796 1.00 89.19 282 GLY A CA 1
ATOM 2191 C C . GLY A 1 282 ? 8.153 3.581 -16.291 1.00 89.19 282 GLY A C 1
ATOM 2192 O O . GLY A 1 282 ? 9.206 3.446 -16.918 1.00 89.19 282 GLY A O 1
ATOM 2193 N N . LEU A 1 283 ? 7.313 2.566 -16.061 1.00 87.88 283 LEU A N 1
ATOM 2194 C CA . LEU A 1 283 ? 7.535 1.185 -16.505 1.00 87.88 283 LEU A CA 1
ATOM 2195 C C . LEU A 1 283 ? 7.176 0.971 -17.978 1.00 87.88 283 LEU A C 1
ATOM 2197 O O . LEU A 1 283 ? 7.892 0.269 -18.688 1.00 87.88 283 LEU A O 1
ATOM 2201 N N . TYR A 1 284 ? 6.108 1.606 -18.470 1.00 88.44 284 TYR A N 1
ATOM 2202 C CA . TYR A 1 284 ? 5.649 1.442 -19.849 1.00 88.44 284 TYR A CA 1
ATOM 2203 C C . TYR A 1 284 ? 6.794 1.692 -20.859 1.00 88.44 284 TYR A C 1
ATOM 2205 O O . TYR A 1 284 ? 7.528 2.675 -20.713 1.00 88.44 284 TYR A O 1
ATOM 2213 N N . PRO A 1 285 ? 6.963 0.880 -21.919 1.00 86.81 285 PRO A N 1
ATOM 2214 C CA . PRO A 1 285 ? 6.084 -0.186 -22.408 1.00 86.81 285 PRO A CA 1
ATOM 2215 C C . PRO A 1 285 ? 6.396 -1.583 -21.842 1.00 86.81 285 PRO A C 1
ATOM 2217 O O . PRO A 1 285 ? 6.195 -2.575 -22.541 1.00 86.81 285 PRO A O 1
ATOM 2220 N N . TYR A 1 286 ? 6.911 -1.677 -20.619 1.00 84.81 286 TYR A N 1
ATOM 2221 C CA . TYR A 1 286 ? 7.269 -2.940 -19.977 1.00 84.81 286 TYR A CA 1
ATOM 2222 C C . TYR A 1 286 ? 6.364 -3.221 -18.777 1.00 84.81 286 TYR A C 1
ATOM 2224 O O . TYR A 1 286 ? 5.946 -2.296 -18.081 1.00 84.81 286 TYR A O 1
ATOM 2232 N N . LEU A 1 287 ? 6.071 -4.503 -18.545 1.00 83.44 287 LEU A N 1
ATOM 2233 C CA . LEU A 1 287 ? 5.420 -4.981 -17.318 1.00 83.44 287 LEU A CA 1
ATOM 2234 C C . LEU A 1 287 ? 6.448 -5.328 -16.236 1.00 83.44 287 LEU A C 1
ATOM 2236 O O . LEU A 1 287 ? 6.254 -4.982 -15.076 1.00 83.44 287 LEU A O 1
ATOM 2240 N N . LEU A 1 288 ? 7.548 -5.973 -16.635 1.00 82.38 288 LEU A N 1
ATOM 2241 C CA . LEU A 1 288 ? 8.667 -6.358 -15.778 1.00 82.38 288 LEU A CA 1
ATOM 2242 C C . LEU A 1 288 ? 9.962 -5.796 -16.374 1.00 82.38 288 LEU A C 1
ATOM 2244 O O . LEU A 1 288 ? 10.225 -5.972 -17.566 1.00 82.38 288 LEU A O 1
ATOM 2248 N N . LEU A 1 289 ? 10.762 -5.112 -15.554 1.00 81.75 289 LEU A N 1
ATOM 2249 C CA . LEU A 1 289 ? 12.101 -4.656 -15.932 1.00 81.75 289 LEU A CA 1
ATOM 2250 C C . LEU A 1 289 ? 13.136 -5.717 -15.542 1.00 81.75 289 LEU A C 1
ATOM 2252 O O . LEU A 1 289 ? 13.020 -6.315 -14.476 1.00 81.75 289 LEU A O 1
ATOM 2256 N N . SER A 1 290 ? 14.155 -5.929 -16.381 1.00 77.81 290 SER A N 1
ATOM 2257 C CA . SER A 1 290 ? 15.306 -6.774 -16.027 1.00 77.81 290 SER A CA 1
ATOM 2258 C C . SER A 1 290 ? 16.361 -5.948 -15.287 1.00 77.81 290 SER A C 1
ATOM 2260 O O . SER A 1 290 ? 16.756 -4.885 -15.770 1.00 77.81 290 SER A O 1
ATOM 2262 N N . SER A 1 291 ? 16.831 -6.441 -14.139 1.00 73.75 291 SER A N 1
ATOM 2263 C CA . SER A 1 291 ? 17.947 -5.855 -13.384 1.00 73.75 291 SER A CA 1
ATOM 2264 C C . SER A 1 291 ? 19.325 -6.325 -13.871 1.00 73.75 291 SER A C 1
ATOM 2266 O O . SER A 1 291 ? 20.324 -5.664 -13.590 1.00 73.75 291 SER A O 1
ATOM 2268 N N . VAL A 1 292 ? 19.396 -7.437 -14.616 1.00 68.56 292 VAL A N 1
ATOM 2269 C CA . VAL A 1 292 ? 20.661 -8.051 -15.066 1.00 68.56 292 VAL A CA 1
ATOM 2270 C C . VAL A 1 292 ? 21.011 -7.653 -16.501 1.00 68.56 292 VAL A C 1
ATOM 2272 O O . VAL A 1 292 ? 22.176 -7.393 -16.789 1.00 68.56 292 VAL A O 1
ATOM 2275 N N . ASN A 1 293 ? 20.018 -7.526 -17.390 1.00 65.62 293 ASN A N 1
ATOM 2276 C CA . ASN A 1 293 ? 20.224 -7.176 -18.799 1.00 65.62 293 ASN A CA 1
ATOM 2277 C C . ASN A 1 293 ? 19.308 -6.017 -19.248 1.00 65.62 293 ASN A C 1
ATOM 2279 O O . ASN A 1 293 ? 18.289 -6.244 -19.915 1.00 65.62 293 ASN A O 1
ATOM 2283 N N . PRO A 1 294 ? 19.663 -4.753 -18.931 1.00 59.69 294 PRO A N 1
ATOM 2284 C CA . PRO A 1 294 ? 18.900 -3.577 -19.346 1.00 59.69 294 PRO A CA 1
ATOM 2285 C C . PRO A 1 294 ? 18.932 -3.431 -20.881 1.00 59.69 294 PRO A C 1
ATOM 2287 O O . PRO A 1 294 ? 19.913 -2.962 -21.451 1.00 59.69 294 PRO A O 1
ATOM 2290 N N . GLY A 1 295 ? 17.872 -3.868 -21.569 1.00 56.25 295 GLY A N 1
ATOM 2291 C CA . GLY A 1 295 ? 17.749 -3.815 -23.037 1.00 56.25 295 GLY A CA 1
ATOM 2292 C C . GLY A 1 295 ? 17.275 -5.112 -23.704 1.00 56.25 295 GLY A C 1
ATOM 2293 O O . GLY A 1 295 ? 16.858 -5.082 -24.864 1.00 56.25 295 GLY A O 1
ATOM 2294 N N . GLN A 1 296 ? 17.277 -6.238 -22.981 1.00 53.59 296 GLN A N 1
ATOM 2295 C CA . GLN A 1 296 ? 16.625 -7.486 -23.396 1.00 53.59 296 GLN A CA 1
ATOM 2296 C C . GLN A 1 296 ? 15.403 -7.770 -22.514 1.00 53.59 296 GLN A C 1
ATOM 2298 O O . GLN A 1 296 ? 15.285 -8.836 -21.924 1.00 53.59 296 GLN A O 1
ATOM 2303 N N . GLU A 1 297 ? 14.480 -6.810 -22.400 1.00 61.09 297 GLU A N 1
ATOM 2304 C CA . GLU A 1 297 ? 13.251 -7.042 -21.638 1.00 61.09 297 GLU A CA 1
ATOM 2305 C C . GLU A 1 297 ? 12.342 -8.039 -22.398 1.00 61.09 297 GLU A C 1
ATOM 2307 O O . GLU A 1 297 ? 11.916 -7.738 -23.524 1.00 61.09 297 GLU A O 1
ATOM 2312 N N . PRO A 1 298 ? 12.029 -9.225 -21.834 1.00 53.97 298 PRO A N 1
ATOM 2313 C CA . PRO A 1 298 ? 11.312 -10.274 -22.566 1.00 53.97 298 PRO A CA 1
ATOM 2314 C C . PRO A 1 298 ? 9.854 -9.915 -22.879 1.00 53.97 298 PRO A C 1
ATOM 2316 O O . PRO A 1 298 ? 9.324 -10.365 -23.896 1.00 53.97 298 PRO A O 1
ATOM 2319 N N . ASP A 1 299 ? 9.242 -9.038 -22.075 1.00 56.78 299 ASP A N 1
ATOM 2320 C CA . ASP A 1 299 ? 7.818 -8.683 -22.147 1.00 56.78 299 ASP A CA 1
ATOM 2321 C C . ASP A 1 299 ? 7.577 -7.229 -22.566 1.00 56.78 299 ASP A C 1
ATOM 2323 O O . ASP A 1 299 ? 6.741 -6.507 -22.014 1.00 56.78 299 ASP A O 1
ATOM 2327 N N . ARG A 1 300 ? 8.308 -6.766 -23.582 1.00 63.53 300 ARG A N 1
ATOM 2328 C CA . ARG A 1 300 ? 7.946 -5.513 -24.252 1.00 63.53 300 ARG A CA 1
ATOM 2329 C C . ARG A 1 300 ? 6.544 -5.663 -24.852 1.00 63.53 300 ARG A C 1
ATOM 2331 O O . ARG A 1 300 ? 6.366 -6.484 -25.754 1.00 63.53 300 ARG A O 1
ATOM 2338 N N . LEU A 1 301 ? 5.603 -4.807 -24.434 1.00 59.69 301 LEU A N 1
ATOM 2339 C CA . LEU A 1 301 ? 4.189 -4.723 -24.868 1.00 59.69 301 LEU A CA 1
ATOM 2340 C C . LEU A 1 301 ? 3.986 -4.425 -26.374 1.00 59.69 301 LEU A C 1
ATOM 2342 O O . LEU A 1 301 ? 2.981 -3.847 -26.751 1.00 59.69 301 LEU A O 1
ATOM 2346 N N . GLN A 1 302 ? 4.979 -4.681 -27.223 1.00 50.81 302 GLN A N 1
ATOM 2347 C CA . GLN A 1 302 ? 4.952 -4.519 -28.680 1.00 50.81 302 GLN A CA 1
ATOM 2348 C C . GLN A 1 302 ? 5.506 -5.756 -29.411 1.00 50.81 302 GLN A C 1
ATOM 2350 O O . GLN A 1 302 ? 5.427 -5.833 -30.636 1.00 50.81 302 GLN A O 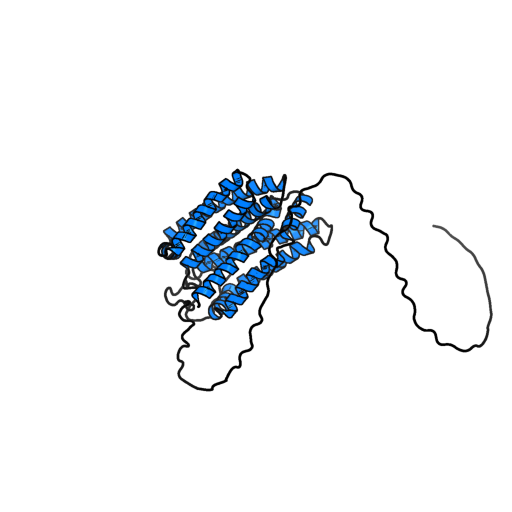1
ATOM 2355 N N . ARG A 1 303 ? 6.083 -6.735 -28.692 1.00 48.88 303 ARG A N 1
ATOM 2356 C CA . ARG A 1 303 ? 6.583 -7.999 -29.265 1.00 48.88 303 ARG A CA 1
ATOM 2357 C C . ARG A 1 303 ? 5.570 -9.148 -29.174 1.00 48.88 303 ARG A C 1
ATOM 2359 O O . ARG A 1 303 ? 5.823 -10.189 -29.772 1.00 48.88 303 ARG A O 1
ATOM 2366 N N . GLY A 1 304 ? 4.417 -8.967 -28.522 1.00 42.44 304 GLY A N 1
ATOM 2367 C CA . GLY A 1 304 ? 3.373 -9.995 -28.404 1.00 42.44 304 GLY A CA 1
ATOM 2368 C C . GLY A 1 304 ? 2.590 -10.284 -29.693 1.00 42.44 304 GLY A C 1
ATOM 2369 O O . GLY A 1 304 ? 1.816 -11.234 -29.727 1.00 42.44 304 GLY A O 1
ATOM 2370 N N . GLY A 1 305 ? 2.805 -9.514 -30.768 1.00 36.84 305 GLY A N 1
ATOM 2371 C CA . GLY A 1 305 ? 2.096 -9.664 -32.049 1.00 36.84 305 GLY A CA 1
ATOM 2372 C C . GLY A 1 305 ? 2.883 -10.289 -33.208 1.00 36.84 305 GLY A C 1
ATOM 2373 O O . GLY A 1 305 ? 2.304 -10.508 -34.269 1.00 36.84 305 GLY A O 1
ATOM 2374 N N . ARG A 1 306 ? 4.181 -10.586 -33.059 1.00 33.56 306 ARG A N 1
ATOM 2375 C CA . ARG A 1 306 ? 4.911 -11.397 -34.047 1.00 33.56 306 ARG A CA 1
ATOM 2376 C C . ARG A 1 306 ? 5.220 -12.738 -33.418 1.00 33.56 306 ARG A C 1
ATOM 2378 O O . ARG A 1 306 ? 6.184 -12.866 -32.668 1.00 33.56 306 ARG A O 1
ATOM 2385 N N . LEU A 1 307 ? 4.403 -13.732 -33.764 1.00 36.28 307 LEU A N 1
ATOM 2386 C CA . LEU A 1 307 ? 4.868 -15.111 -33.821 1.00 36.28 307 LEU A CA 1
ATOM 2387 C C . LEU A 1 307 ? 6.250 -15.068 -34.475 1.00 36.28 307 LEU A C 1
ATOM 2389 O O . LEU A 1 307 ? 6.389 -14.627 -35.618 1.00 36.28 307 LEU A O 1
ATOM 2393 N N . ALA A 1 308 ? 7.281 -15.426 -33.714 1.00 33.91 308 ALA A N 1
ATOM 2394 C CA . ALA A 1 308 ? 8.558 -15.749 -34.307 1.00 33.91 308 ALA A CA 1
ATOM 2395 C C . ALA A 1 308 ? 8.255 -16.809 -35.369 1.00 33.91 308 ALA A C 1
ATOM 2397 O O . ALA A 1 308 ? 7.663 -17.842 -35.055 1.00 33.91 308 ALA A O 1
ATOM 2398 N N . HIS A 1 309 ? 8.577 -16.513 -36.627 1.00 30.30 309 HIS A N 1
ATOM 2399 C CA . HIS A 1 309 ? 8.619 -17.519 -37.673 1.00 30.30 309 HIS A CA 1
ATOM 2400 C C . HIS A 1 309 ? 9.635 -18.576 -37.236 1.00 30.30 309 HIS A C 1
ATOM 2402 O O . HIS A 1 309 ? 10.832 -18.433 -37.469 1.00 30.30 309 HIS A O 1
ATOM 2408 N N . ALA A 1 310 ? 9.157 -19.618 -36.567 1.00 30.62 310 ALA A N 1
ATOM 2409 C CA . ALA A 1 310 ? 9.812 -20.905 -36.600 1.00 30.62 310 ALA A CA 1
ATOM 2410 C C . ALA A 1 310 ? 9.554 -21.468 -38.006 1.00 30.62 310 ALA A C 1
ATOM 2412 O O . ALA A 1 310 ? 8.393 -21.520 -38.431 1.00 30.62 310 ALA A O 1
ATOM 2413 N N . PRO A 1 311 ? 10.586 -21.840 -38.778 1.00 33.31 311 PRO A N 1
ATOM 2414 C CA . PRO A 1 311 ? 10.352 -22.656 -39.948 1.00 33.31 311 PRO A CA 1
ATOM 2415 C C . PRO A 1 311 ? 9.916 -24.038 -39.449 1.00 33.31 311 PRO A C 1
ATOM 2417 O O . PRO A 1 311 ? 10.497 -24.556 -38.500 1.00 33.31 311 PRO A O 1
ATOM 2420 N N . HIS A 1 312 ? 8.898 -24.589 -40.111 1.00 32.41 312 HIS A N 1
ATOM 2421 C CA . HIS A 1 312 ? 8.461 -25.993 -40.149 1.00 32.41 312 HIS A CA 1
ATOM 2422 C C . HIS A 1 312 ? 7.022 -26.256 -39.682 1.00 32.41 312 HIS A C 1
ATOM 2424 O O . HIS A 1 312 ? 6.664 -26.083 -38.524 1.00 32.41 312 HIS A O 1
ATOM 2430 N N . GLY A 1 313 ? 6.242 -26.802 -40.624 1.00 28.09 313 GLY A N 1
ATOM 2431 C CA . GLY A 1 313 ? 5.191 -27.777 -40.334 1.00 28.09 313 GLY A CA 1
ATOM 2432 C C . GLY A 1 313 ? 3.778 -27.223 -40.220 1.00 28.09 313 GLY A C 1
ATOM 2433 O O . GLY A 1 313 ? 3.272 -26.998 -39.130 1.00 28.09 313 GLY A O 1
ATOM 2434 N N . ALA A 1 314 ? 3.106 -27.074 -41.359 1.00 30.02 314 ALA A N 1
ATOM 2435 C CA . ALA A 1 314 ? 1.673 -26.833 -41.426 1.00 30.02 314 ALA A CA 1
ATOM 2436 C C . ALA A 1 314 ? 0.857 -27.984 -40.803 1.00 30.02 314 ALA A C 1
ATOM 2438 O O . ALA A 1 314 ? 1.052 -29.144 -41.153 1.00 30.02 314 ALA A O 1
ATOM 2439 N N . SER A 1 315 ? -0.142 -27.651 -39.984 1.00 27.70 315 SER A N 1
ATOM 2440 C CA . SER A 1 315 ? -1.453 -28.314 -40.024 1.00 27.70 315 SER A CA 1
ATOM 2441 C C . SER A 1 315 ? -2.530 -27.372 -39.472 1.00 27.70 315 SER A C 1
ATOM 2443 O O . SER A 1 315 ? -2.477 -26.892 -38.344 1.00 27.70 315 SER A O 1
ATOM 2445 N N . LEU A 1 316 ? -3.480 -27.033 -40.344 1.00 30.69 316 LEU A N 1
ATOM 2446 C CA . LEU A 1 316 ? -4.630 -26.170 -40.090 1.00 30.69 316 LEU A CA 1
ATOM 2447 C C . LEU A 1 316 ? -5.653 -26.910 -39.218 1.00 30.69 316 LEU A C 1
ATOM 2449 O O . LEU A 1 316 ? -6.342 -27.801 -39.710 1.00 30.69 316 LEU A O 1
ATOM 2453 N N . VAL A 1 317 ? -5.816 -26.490 -37.963 1.00 32.03 317 VAL A N 1
ATOM 2454 C CA . VAL A 1 317 ? -7.013 -26.798 -37.169 1.00 32.03 317 VAL A CA 1
ATOM 2455 C C . VAL A 1 317 ? -7.907 -25.562 -37.177 1.00 32.03 317 VAL A C 1
ATOM 2457 O O . VAL A 1 317 ? -7.543 -24.483 -36.715 1.00 32.03 317 VAL A O 1
ATOM 2460 N N . ARG A 1 318 ? -9.071 -25.712 -37.805 1.00 33.22 318 ARG A N 1
ATOM 2461 C CA . ARG A 1 318 ? -10.080 -24.671 -38.004 1.00 33.22 318 ARG A CA 1
ATOM 2462 C C . ARG A 1 318 ? -10.881 -24.517 -36.711 1.00 33.22 318 ARG A C 1
ATOM 2464 O O . ARG A 1 318 ? -11.800 -25.297 -36.479 1.00 33.22 318 ARG A O 1
ATOM 2471 N N . ASP A 1 319 ? -10.533 -23.538 -35.882 1.00 31.20 319 ASP A N 1
ATOM 2472 C CA . ASP A 1 319 ? -11.207 -23.340 -34.597 1.00 31.20 319 ASP A CA 1
ATOM 2473 C C . ASP A 1 319 ? -12.507 -22.524 -34.747 1.00 31.20 319 ASP A C 1
ATOM 2475 O O . ASP A 1 319 ? -12.542 -21.449 -35.359 1.00 31.20 319 ASP A O 1
ATOM 2479 N N . ARG A 1 320 ? -13.611 -23.080 -34.236 1.00 34.66 320 ARG A N 1
ATOM 2480 C CA . ARG A 1 320 ? -14.955 -22.487 -34.265 1.00 34.66 320 ARG A CA 1
ATOM 2481 C C . ARG A 1 320 ? -15.120 -21.598 -33.031 1.00 34.66 320 ARG A C 1
ATOM 2483 O O . ARG A 1 320 ? -15.054 -22.076 -31.907 1.00 34.66 320 ARG A O 1
ATOM 2490 N N . ARG A 1 321 ? -15.421 -20.312 -33.239 1.00 36.28 321 ARG A N 1
ATOM 2491 C CA . ARG A 1 321 ? -15.786 -19.377 -32.156 1.00 36.28 321 ARG A CA 1
ATOM 2492 C C . ARG A 1 321 ? -17.047 -19.842 -31.409 1.00 36.28 321 ARG A C 1
ATOM 2494 O O . ARG A 1 321 ? -18.012 -20.215 -32.079 1.00 36.28 321 ARG A O 1
ATOM 2501 N N . PRO A 1 322 ? -17.141 -19.628 -30.087 1.00 34.03 322 PRO A N 1
ATOM 2502 C CA . PRO A 1 322 ? -18.414 -19.406 -29.414 1.00 34.03 322 PRO A CA 1
ATOM 2503 C C . PRO A 1 322 ? -18.675 -17.906 -29.178 1.00 34.03 322 PRO A C 1
ATOM 2505 O O . PRO A 1 322 ? -17.756 -17.101 -29.026 1.00 34.03 322 PRO A O 1
ATOM 2508 N N . ALA A 1 323 ? -19.954 -17.530 -29.200 1.00 34.88 323 ALA A N 1
ATOM 2509 C CA . ALA A 1 323 ? -20.453 -16.162 -29.066 1.00 34.88 323 ALA A CA 1
ATOM 2510 C C . ALA A 1 323 ? -20.363 -15.621 -27.623 1.00 34.88 323 ALA A C 1
ATOM 2512 O O . ALA A 1 323 ? -20.497 -16.369 -26.658 1.00 34.88 323 ALA A O 1
ATOM 2513 N N . ALA A 1 324 ? -20.177 -14.304 -27.489 1.00 31.58 324 ALA A N 1
ATOM 2514 C CA . ALA A 1 324 ? -20.100 -13.598 -26.209 1.00 31.58 324 ALA A CA 1
ATOM 2515 C C . ALA A 1 324 ? -21.493 -13.371 -25.578 1.00 31.58 324 ALA A C 1
ATOM 2517 O O . ALA A 1 324 ? -22.406 -12.943 -26.293 1.00 31.58 324 ALA A O 1
ATOM 2518 N N . PRO A 1 325 ? -21.675 -13.565 -24.258 1.00 33.53 325 PRO A N 1
ATOM 2519 C CA . PRO A 1 325 ? -22.895 -13.159 -23.570 1.00 33.53 325 PRO A CA 1
ATOM 2520 C C . PRO A 1 325 ? -22.859 -11.662 -23.211 1.00 33.53 325 PRO A C 1
ATOM 2522 O O . PRO A 1 325 ? -21.842 -11.129 -22.769 1.00 33.53 325 PRO A O 1
ATOM 2525 N N . ARG A 1 326 ? -23.991 -10.974 -23.405 1.00 33.88 326 ARG A N 1
ATOM 2526 C CA . ARG A 1 326 ? -24.212 -9.581 -22.982 1.00 33.88 326 ARG A CA 1
ATOM 2527 C C . ARG A 1 326 ? -24.517 -9.545 -21.481 1.00 33.88 326 ARG A C 1
ATOM 2529 O O . ARG A 1 326 ? -25.498 -10.146 -21.056 1.00 33.88 326 ARG A O 1
ATOM 2536 N N . LEU A 1 327 ? -23.713 -8.824 -20.699 1.00 33.34 327 LEU A N 1
ATOM 2537 C CA . LEU A 1 327 ? -23.974 -8.569 -19.279 1.00 33.34 327 LEU A CA 1
ATOM 2538 C C . LEU A 1 327 ? -24.726 -7.234 -19.125 1.00 33.34 327 LEU A C 1
ATOM 2540 O O . LEU A 1 327 ? -24.233 -6.194 -19.561 1.00 33.34 327 LEU A O 1
ATOM 2544 N N . HIS A 1 328 ? -25.909 -7.262 -18.513 1.00 32.22 328 HIS A N 1
ATOM 2545 C CA . HIS A 1 328 ? -26.630 -6.070 -18.059 1.00 32.22 328 HIS A CA 1
ATOM 2546 C C . HIS A 1 328 ? -26.181 -5.726 -16.632 1.00 32.22 328 HIS A C 1
ATOM 2548 O O . HIS A 1 328 ? -26.230 -6.584 -15.755 1.00 32.22 328 HIS A O 1
ATOM 2554 N N . LEU A 1 329 ? -25.768 -4.478 -16.394 1.00 34.72 329 LEU A N 1
ATOM 2555 C CA . LEU A 1 329 ? -25.417 -3.958 -15.070 1.00 34.72 329 LEU A CA 1
ATOM 2556 C C . LEU A 1 329 ? -26.443 -2.896 -14.658 1.00 34.72 329 LEU A C 1
ATOM 2558 O O . LEU A 1 329 ? -26.586 -1.898 -15.366 1.00 34.72 329 LEU A O 1
ATOM 2562 N N . PRO A 1 330 ? -27.116 -3.066 -13.511 1.00 39.88 330 PRO A N 1
ATOM 2563 C CA . PRO A 1 330 ? -27.373 -1.894 -12.686 1.00 39.88 330 PRO A CA 1
ATOM 2564 C C . PRO A 1 330 ? -27.291 -2.240 -11.196 1.00 39.88 330 PRO A C 1
ATOM 2566 O O . PRO A 1 330 ? -28.219 -2.834 -10.659 1.00 39.88 330 PRO A O 1
ATOM 2569 N N . PHE A 1 331 ? -26.224 -1.829 -10.507 1.00 32.56 331 PHE A N 1
ATOM 2570 C CA . PHE A 1 331 ? -26.321 -1.546 -9.071 1.00 32.56 331 PHE A CA 1
ATOM 2571 C C . PHE A 1 331 ? -25.124 -0.726 -8.581 1.00 32.56 331 PHE A C 1
ATOM 2573 O O . PHE A 1 331 ? -24.087 -1.263 -8.206 1.00 32.56 331 PHE A O 1
ATOM 2580 N N . LEU A 1 332 ? -25.260 0.595 -8.602 1.00 31.89 332 LEU A N 1
ATOM 2581 C CA . LEU A 1 332 ? -24.383 1.512 -7.882 1.00 31.89 332 LEU A CA 1
ATOM 2582 C C . LEU A 1 332 ? -25.209 2.753 -7.570 1.00 31.89 332 LEU A C 1
ATOM 2584 O O . LEU A 1 332 ? -25.419 3.567 -8.463 1.00 31.89 332 LEU A O 1
ATOM 2588 N N . LEU A 1 333 ? -25.697 2.853 -6.332 1.00 39.16 333 LEU A N 1
ATOM 2589 C CA . LEU A 1 333 ? -25.740 4.059 -5.494 1.00 39.16 333 LEU A CA 1
ATOM 2590 C C . LEU A 1 333 ? -26.753 3.875 -4.354 1.00 39.16 333 LEU A C 1
ATOM 2592 O O . LEU A 1 333 ? -27.807 3.283 -4.537 1.00 39.16 333 LEU A O 1
ATOM 2596 N N . GLU A 1 334 ? -26.385 4.454 -3.209 1.00 35.88 334 GLU A N 1
ATOM 2597 C CA . GLU A 1 334 ? -27.147 4.630 -1.963 1.00 35.88 334 GLU A CA 1
ATOM 2598 C C . GLU A 1 334 ? -27.047 3.516 -0.906 1.00 35.88 334 GLU A C 1
ATOM 2600 O O . GLU A 1 334 ? -27.792 2.543 -0.883 1.00 35.88 334 GLU A O 1
ATOM 2605 N N . LEU A 1 335 ? -26.159 3.742 0.072 1.00 43.47 335 LEU A N 1
ATOM 2606 C CA . LEU A 1 335 ? -26.328 3.217 1.428 1.00 43.47 335 LEU A CA 1
ATOM 2607 C C . LEU A 1 335 ? -26.301 4.381 2.432 1.00 43.47 335 LEU A C 1
ATOM 2609 O O . LEU A 1 335 ? -25.426 5.251 2.331 1.00 43.47 335 LEU A O 1
ATOM 2613 N N . PRO A 1 336 ? -27.233 4.414 3.401 1.00 35.81 336 PRO A N 1
ATOM 2614 C CA . PRO A 1 336 ? -27.377 5.528 4.325 1.00 35.81 336 PRO A CA 1
ATOM 2615 C C . PRO A 1 336 ? -26.255 5.545 5.371 1.00 35.81 336 PRO A C 1
ATOM 2617 O O . PRO A 1 336 ? -25.790 4.508 5.849 1.00 35.81 336 PRO A O 1
ATOM 2620 N N . ARG A 1 337 ? -25.834 6.754 5.761 1.00 36.09 337 ARG A N 1
ATOM 2621 C CA . ARG A 1 337 ? -25.006 6.974 6.955 1.00 36.09 337 ARG A CA 1
ATOM 2622 C C . ARG A 1 337 ? -25.837 6.622 8.187 1.00 36.09 337 ARG A C 1
ATOM 2624 O O . ARG A 1 337 ? -26.886 7.224 8.389 1.00 36.09 337 ARG A O 1
ATOM 2631 N N . GLN A 1 338 ? -25.374 5.687 9.012 1.00 42.59 338 GLN A N 1
ATOM 2632 C CA . GLN A 1 338 ? -26.021 5.424 10.296 1.00 42.59 338 GLN A CA 1
ATOM 2633 C C . GLN A 1 338 ? -25.506 6.408 11.346 1.00 42.59 338 GLN A C 1
ATOM 2635 O O . GLN A 1 338 ? -24.364 6.309 11.788 1.00 42.59 338 GLN A O 1
ATOM 2640 N N . GLY A 1 339 ? -26.357 7.371 11.702 1.00 32.66 339 GLY A N 1
ATOM 2641 C CA . GLY A 1 339 ? -26.238 8.148 12.930 1.00 32.66 339 GLY A CA 1
ATOM 2642 C C . GLY A 1 339 ? -26.828 7.370 14.107 1.00 32.66 339 GLY A C 1
ATOM 2643 O O . GLY A 1 339 ? -27.744 6.567 13.938 1.00 32.66 339 GLY A O 1
ATOM 2644 N N . ALA A 1 340 ? -26.278 7.594 15.295 1.00 37.38 340 ALA A N 1
ATOM 2645 C CA . ALA A 1 340 ? -26.835 7.088 16.540 1.00 37.38 340 ALA A CA 1
ATOM 2646 C C . ALA A 1 340 ? -28.111 7.873 16.893 1.00 37.38 340 ALA A C 1
ATOM 2648 O O . ALA A 1 340 ? -28.035 9.067 17.171 1.00 37.38 340 ALA A O 1
ATOM 2649 N N . GLU A 1 341 ? -29.265 7.206 16.891 1.00 32.69 341 GLU A N 1
ATOM 2650 C CA . GLU A 1 341 ? -30.508 7.737 17.464 1.00 32.69 341 GLU A CA 1
ATOM 2651 C C . GLU A 1 341 ? -30.586 7.389 18.966 1.00 32.69 341 GLU A C 1
ATOM 2653 O O . GLU A 1 341 ? -30.305 6.244 19.347 1.00 32.69 341 GLU A O 1
ATOM 2658 N N . PRO A 1 342 ? -30.954 8.345 19.839 1.00 36.16 342 PRO A N 1
ATOM 2659 C CA . PRO A 1 342 ? -31.140 8.117 21.263 1.00 36.16 342 PRO A CA 1
ATOM 2660 C C . PRO A 1 342 ? -32.600 7.750 21.594 1.00 36.16 342 PRO A C 1
ATOM 2662 O O . PRO A 1 342 ? -33.512 8.535 21.369 1.00 36.16 342 PRO A O 1
ATOM 2665 N N . GLY A 1 343 ? -32.806 6.606 22.257 1.00 32.19 343 GLY A N 1
ATOM 2666 C CA . GLY A 1 343 ? -33.982 6.372 23.109 1.00 32.19 343 GLY A CA 1
ATOM 2667 C C . GLY A 1 343 ? -35.069 5.417 22.589 1.00 32.19 343 GLY A C 1
ATOM 2668 O O . GLY A 1 343 ? -35.742 5.677 21.605 1.00 32.19 343 GLY A O 1
ATOM 2669 N N . GLY A 1 344 ? -35.296 4.351 23.368 1.00 37.47 344 GLY A N 1
ATOM 2670 C CA . GLY A 1 344 ? -36.627 3.836 23.724 1.00 37.47 344 GLY A CA 1
ATOM 2671 C C . GLY A 1 344 ? -37.502 3.189 22.643 1.00 37.47 344 GLY A C 1
ATOM 2672 O O . GLY A 1 344 ? -38.371 3.837 22.076 1.00 37.47 344 GLY A O 1
ATOM 2673 N N . GLY A 1 345 ? -37.409 1.863 22.495 1.00 28.06 345 GLY A N 1
ATOM 2674 C CA . GLY A 1 345 ? -38.422 1.069 21.790 1.00 28.06 345 GLY A CA 1
ATOM 2675 C C . GLY A 1 345 ? -38.175 -0.433 21.913 1.00 28.06 345 GLY A C 1
ATOM 2676 O O . GLY A 1 345 ? -37.377 -1.000 21.175 1.00 28.06 345 GLY A O 1
ATOM 2677 N N . ILE A 1 346 ? -38.840 -1.085 22.869 1.00 35.25 346 ILE A N 1
ATOM 2678 C CA . ILE A 1 346 ? -38.797 -2.542 23.060 1.00 35.25 346 ILE A CA 1
ATOM 2679 C C . ILE A 1 346 ? -39.535 -3.207 21.890 1.00 35.25 346 ILE A C 1
ATOM 2681 O O . ILE A 1 346 ? -40.764 -3.185 21.842 1.00 35.25 346 ILE A O 1
ATOM 2685 N N . LEU A 1 347 ? -38.800 -3.832 20.968 1.00 30.47 347 LEU A N 1
ATOM 2686 C CA . LEU A 1 347 ? -39.376 -4.708 19.948 1.00 30.47 347 LEU A CA 1
ATOM 2687 C C . LEU A 1 347 ? -39.533 -6.120 20.543 1.00 30.47 347 LEU A C 1
ATOM 2689 O O . LEU A 1 347 ? -38.556 -6.849 20.715 1.00 30.47 347 LEU A O 1
ATOM 2693 N N . ARG A 1 348 ? -40.764 -6.498 20.907 1.00 32.50 348 ARG A N 1
ATOM 2694 C CA . ARG A 1 348 ? -41.108 -7.876 21.298 1.00 32.50 348 ARG A CA 1
ATOM 2695 C C . ARG A 1 348 ? -41.082 -8.779 20.060 1.00 32.50 348 ARG A C 1
ATOM 2697 O O . ARG A 1 348 ? -41.802 -8.518 19.102 1.00 32.50 348 ARG A O 1
ATOM 2704 N N . LEU A 1 349 ? -40.297 -9.853 20.105 1.00 36.28 349 LEU A N 1
ATOM 2705 C CA . LEU A 1 349 ? -40.378 -10.957 19.142 1.00 36.28 349 LEU A CA 1
ATOM 2706 C C . LEU A 1 349 ? -41.564 -11.878 19.504 1.00 36.28 349 LEU A C 1
ATOM 2708 O O . LEU A 1 349 ? -41.782 -12.121 20.695 1.00 36.28 349 LEU A O 1
ATOM 2712 N N . PRO A 1 350 ? -42.327 -12.404 18.528 1.00 34.50 350 PRO A N 1
ATOM 2713 C CA . PRO A 1 350 ? -43.361 -13.402 18.790 1.00 34.50 350 PRO A CA 1
ATOM 2714 C C . PRO A 1 350 ? -42.735 -14.785 19.079 1.00 34.50 350 PRO A C 1
ATOM 2716 O O . PRO A 1 350 ? -41.655 -15.084 18.561 1.00 34.50 350 PRO A O 1
ATOM 2719 N N . PRO A 1 351 ? -43.369 -15.638 19.909 1.00 35.19 351 PRO A N 1
ATOM 2720 C CA . PRO A 1 351 ? -42.809 -16.934 20.278 1.00 35.19 351 PRO A CA 1
ATOM 2721 C C . PRO A 1 351 ? -42.900 -17.948 19.127 1.00 35.19 351 PRO A C 1
ATOM 2723 O O . PRO A 1 351 ? -43.848 -17.947 18.345 1.00 35.19 351 PRO A O 1
ATOM 2726 N N . ALA A 1 352 ? -41.896 -18.823 19.047 1.00 34.91 352 ALA A N 1
ATOM 2727 C CA . ALA A 1 352 ? -41.745 -19.839 18.012 1.00 34.91 352 ALA A CA 1
ATOM 2728 C C . ALA A 1 352 ? -42.810 -20.950 18.109 1.00 34.91 352 ALA A C 1
ATOM 2730 O O . ALA A 1 352 ? -42.958 -21.594 19.149 1.00 34.91 352 ALA A O 1
ATOM 2731 N N . GLU A 1 353 ? -43.506 -21.220 17.001 1.00 33.62 353 GLU A N 1
ATOM 2732 C CA . GLU A 1 353 ? -44.339 -22.414 16.829 1.00 33.62 353 GLU A CA 1
ATOM 2733 C C . GLU A 1 353 ? -43.467 -23.675 16.754 1.00 33.62 353 GLU A C 1
ATOM 2735 O O . GLU A 1 353 ? -42.607 -23.829 15.885 1.00 33.62 353 GLU A O 1
ATOM 2740 N N . THR A 1 354 ? -43.723 -24.624 17.651 1.00 35.47 354 THR A N 1
ATOM 2741 C CA . THR A 1 354 ? -43.160 -25.975 17.601 1.00 35.47 354 THR A CA 1
ATOM 2742 C C . THR A 1 354 ? -43.977 -26.830 16.629 1.00 35.47 354 THR A C 1
ATOM 2744 O O . THR A 1 354 ? -45.061 -27.314 16.955 1.00 35.47 354 THR A O 1
ATOM 2747 N N . ARG A 1 355 ? -43.460 -27.049 15.413 1.00 31.66 355 ARG A N 1
ATOM 2748 C CA . ARG A 1 355 ? -44.015 -28.041 14.475 1.00 31.66 355 ARG A CA 1
ATOM 2749 C C . ARG A 1 355 ? -43.835 -29.453 15.044 1.00 31.66 355 ARG A C 1
ATOM 2751 O O . ARG A 1 355 ? -42.719 -29.962 15.113 1.00 31.66 355 ARG A O 1
ATOM 2758 N N . ARG A 1 356 ? -44.946 -30.100 15.413 1.00 32.81 356 ARG A N 1
ATOM 2759 C CA . ARG A 1 356 ? -45.013 -31.548 15.668 1.00 32.81 356 ARG A CA 1
ATOM 2760 C C . ARG A 1 356 ? -44.738 -32.306 14.368 1.00 32.81 356 ARG A C 1
ATOM 2762 O O . ARG A 1 356 ? -45.423 -32.090 13.371 1.00 32.81 356 ARG A O 1
ATOM 2769 N N . ILE A 1 357 ? -43.765 -33.210 14.395 1.00 35.41 357 ILE A N 1
ATOM 2770 C CA . ILE A 1 357 ? -43.536 -34.193 13.333 1.00 35.41 357 ILE A CA 1
ATOM 2771 C C . ILE A 1 357 ? -44.586 -35.299 13.500 1.00 35.41 357 ILE A C 1
ATOM 2773 O O . ILE A 1 357 ? -44.626 -35.975 14.527 1.00 35.41 357 ILE A O 1
ATOM 2777 N N . GLY A 1 358 ? -45.473 -35.428 12.513 1.00 30.84 358 GLY A N 1
ATOM 2778 C CA . GLY A 1 358 ? -46.467 -36.495 12.421 1.00 30.84 358 GLY A CA 1
ATOM 2779 C C . GLY A 1 358 ? -45.838 -37.798 11.928 1.00 30.84 358 GLY A C 1
ATOM 2780 O O . GLY A 1 358 ? -45.087 -37.807 10.957 1.00 30.84 358 GLY A O 1
ATOM 2781 N N . ASN A 1 359 ? -46.159 -38.886 12.622 1.00 32.72 359 ASN A N 1
ATOM 2782 C CA . ASN A 1 359 ? -45.774 -40.260 12.314 1.00 32.72 359 ASN A CA 1
ATOM 2783 C C . ASN A 1 359 ? -46.626 -40.805 11.143 1.00 32.72 359 ASN A C 1
ATOM 2785 O O . ASN A 1 359 ? -47.854 -40.693 11.229 1.00 32.72 359 ASN A O 1
ATOM 2789 N N . PRO A 1 360 ? -46.055 -41.386 10.071 1.00 35.78 360 PRO A N 1
ATOM 2790 C CA . PRO A 1 360 ? -46.843 -41.976 8.999 1.00 35.78 360 PRO A CA 1
ATOM 2791 C C . PRO A 1 360 ? -47.040 -43.488 9.197 1.00 35.78 360 PRO A C 1
ATOM 2793 O O . PRO A 1 360 ? -46.085 -44.231 9.393 1.00 35.78 360 PRO A O 1
ATOM 2796 N N . GLY A 1 361 ? -48.285 -43.941 9.025 1.00 32.41 361 GLY A N 1
ATOM 2797 C CA . GLY A 1 361 ? -48.583 -45.278 8.501 1.00 32.41 361 GLY A CA 1
ATOM 2798 C C . GLY A 1 361 ? -48.923 -46.358 9.527 1.00 32.41 361 GLY A C 1
ATOM 2799 O O . GLY A 1 361 ? -48.051 -47.062 10.022 1.00 32.41 361 GLY A O 1
ATOM 2800 N N . GLY A 1 362 ? -50.222 -46.554 9.759 1.00 29.75 362 GLY A N 1
ATOM 2801 C CA . GLY A 1 362 ? -50.758 -47.823 10.247 1.00 29.75 362 GLY A CA 1
ATOM 2802 C C . GLY A 1 362 ? -51.097 -48.769 9.089 1.00 29.75 362 GLY A C 1
ATOM 2803 O O . GLY A 1 362 ? -51.517 -48.316 8.025 1.00 29.75 362 GLY A O 1
ATOM 2804 N N . LEU A 1 363 ? -50.974 -50.076 9.331 1.00 33.12 363 LEU A N 1
ATOM 2805 C CA . LEU A 1 363 ? -51.711 -51.138 8.634 1.00 33.12 363 LEU A CA 1
ATOM 2806 C C . LEU A 1 363 ? -52.215 -52.173 9.672 1.00 33.12 363 LEU A C 1
ATOM 2808 O O . LEU A 1 363 ? -51.584 -52.300 10.724 1.00 33.12 363 LEU A O 1
ATOM 2812 N N . PRO A 1 364 ? -53.353 -52.866 9.437 1.00 43.72 364 PRO A N 1
ATOM 2813 C CA . PRO A 1 364 ? -54.172 -53.457 10.503 1.00 43.72 364 PRO A CA 1
ATOM 2814 C C . PRO A 1 364 ? -54.245 -55.004 10.521 1.00 43.72 364 PRO A C 1
ATOM 2816 O O . PRO A 1 364 ? -54.074 -55.655 9.495 1.00 43.72 364 PRO A O 1
ATOM 2819 N N . GLY A 1 365 ? -54.638 -55.557 11.684 1.00 32.19 365 GLY A N 1
ATOM 2820 C CA . GLY A 1 365 ? -55.097 -56.950 11.915 1.00 32.19 365 GLY A CA 1
ATOM 2821 C C . GLY A 1 365 ? -54.017 -57.874 12.501 1.00 32.19 365 GLY A C 1
ATOM 2822 O O . GLY A 1 365 ? -52.879 -57.807 12.069 1.00 32.19 365 GLY A O 1
ATOM 2823 N N . SER A 1 366 ? -54.230 -58.779 13.465 1.00 34.09 366 SER A N 1
ATOM 2824 C CA . SER A 1 366 ? -55.397 -59.394 14.136 1.00 34.09 366 SER A CA 1
ATOM 2825 C C . SER A 1 366 ? -54.869 -60.130 15.417 1.00 34.09 366 SER A C 1
ATOM 2827 O O . SER A 1 366 ? -53.650 -60.218 15.568 1.00 34.09 366 SER A O 1
ATOM 2829 N N . PRO A 1 367 ? -55.701 -60.642 16.357 1.00 55.00 367 PRO A N 1
ATOM 2830 C CA . PRO A 1 367 ? -55.378 -60.769 17.789 1.00 55.00 367 PRO A CA 1
ATOM 2831 C C . PRO A 1 367 ? -55.087 -62.199 18.306 1.00 55.00 367 PRO A C 1
ATOM 2833 O O . PRO A 1 367 ? -55.462 -63.188 17.685 1.00 55.00 367 PRO A O 1
ATOM 2836 N N . SER A 1 368 ? -54.479 -62.303 19.498 1.00 34.12 368 SER A N 1
ATOM 2837 C CA . SER A 1 368 ? -54.600 -63.393 20.508 1.00 34.12 368 SER A CA 1
ATOM 2838 C C . SER A 1 368 ? -53.571 -63.111 21.622 1.00 34.12 368 SER A C 1
ATOM 2840 O O . SER A 1 368 ? -52.407 -62.889 21.332 1.00 34.12 368 SER A O 1
ATOM 2842 N N . GLY A 1 369 ? -53.926 -62.878 22.888 1.00 33.97 369 GLY A N 1
ATOM 2843 C CA . GLY A 1 369 ? -54.347 -63.856 23.900 1.00 33.97 369 GLY A CA 1
ATOM 2844 C C . GLY A 1 369 ? -53.441 -63.692 25.154 1.00 33.97 369 GLY A C 1
ATOM 2845 O O . GLY A 1 369 ? -52.322 -63.211 25.002 1.00 33.97 369 GLY A O 1
ATOM 2846 N N . PRO A 1 370 ? -53.896 -63.990 26.391 1.00 54.59 370 PRO A N 1
ATOM 2847 C CA . PRO A 1 370 ? -53.412 -63.330 27.615 1.00 54.59 370 PRO A CA 1
ATOM 2848 C C . PRO A 1 370 ? -52.532 -64.209 28.532 1.00 54.59 370 PRO A C 1
ATOM 2850 O O . PRO A 1 370 ? -52.607 -65.432 28.499 1.00 54.59 370 PRO A O 1
ATOM 2853 N N . GLY A 1 371 ? -51.774 -63.585 29.443 1.00 32.62 371 GLY A N 1
ATOM 2854 C CA . GLY A 1 371 ? -51.110 -64.274 30.565 1.00 32.62 371 GLY A CA 1
ATOM 2855 C C . GLY A 1 371 ? -50.297 -63.297 31.425 1.00 32.62 371 GLY A C 1
ATOM 2856 O O . GLY A 1 371 ? -49.238 -62.862 31.007 1.00 32.62 371 GLY A O 1
ATOM 2857 N N . SER A 1 372 ? -50.866 -62.701 32.475 1.00 34.12 372 SER A N 1
ATOM 2858 C CA . SER A 1 372 ? -50.945 -63.170 33.874 1.00 34.12 372 SER A CA 1
ATOM 2859 C C . SER A 1 372 ? -49.639 -63.083 34.682 1.00 34.12 372 SER A C 1
ATOM 2861 O O . SER A 1 372 ? -48.622 -63.636 34.278 1.00 34.12 372 SER A O 1
ATOM 2863 N N . LYS A 1 373 ? -49.825 -62.566 35.910 1.00 35.69 373 LYS A N 1
ATOM 2864 C CA . LYS A 1 373 ? -49.025 -62.678 37.149 1.00 35.69 373 LYS A CA 1
ATOM 2865 C C . LYS A 1 373 ? -47.948 -61.602 37.329 1.00 35.69 373 LYS A C 1
ATOM 2867 O O . LYS A 1 373 ? -47.045 -61.468 36.520 1.00 35.69 373 LYS A O 1
ATOM 2872 N N . ALA A 1 374 ? -48.163 -60.672 38.270 1.00 36.12 374 ALA A N 1
ATOM 2873 C CA . ALA A 1 374 ? -47.969 -60.825 39.731 1.00 36.12 374 ALA A CA 1
ATOM 2874 C C . ALA A 1 374 ? -46.473 -61.003 40.026 1.00 36.12 374 ALA A C 1
ATOM 2876 O O . ALA A 1 374 ? -45.825 -61.818 39.395 1.00 36.12 374 ALA A O 1
ATOM 2877 N N . SER A 1 375 ? -45.818 -60.285 40.924 1.00 35.38 375 SER A N 1
ATOM 2878 C CA . SER A 1 375 ? -46.140 -59.874 42.288 1.00 35.38 375 SER A CA 1
ATOM 2879 C C . SER A 1 375 ? -44.993 -58.926 42.679 1.00 35.38 375 SER A C 1
ATOM 2881 O O . SER A 1 375 ? -43.867 -59.128 42.239 1.00 35.38 375 SER A O 1
ATOM 2883 N N . GLY A 1 376 ? -45.218 -57.846 43.413 1.00 33.56 376 GLY A N 1
ATOM 2884 C CA . GLY A 1 376 ? -44.877 -57.899 44.831 1.00 33.56 376 GLY A CA 1
ATOM 2885 C C . GLY A 1 376 ? -44.076 -56.656 45.220 1.00 33.56 376 GLY A C 1
ATOM 2886 O O . GLY A 1 376 ? -43.055 -56.335 44.628 1.00 33.56 376 GLY A O 1
ATOM 2887 N N . ALA A 1 377 ? -44.637 -55.934 46.177 1.00 40.81 377 ALA A N 1
ATOM 2888 C CA . ALA A 1 377 ? -44.188 -54.696 46.802 1.00 40.81 377 ALA A CA 1
ATOM 2889 C C . ALA A 1 377 ? -42.951 -54.930 47.735 1.00 40.81 377 ALA A C 1
ATOM 2891 O O . ALA A 1 377 ? -42.420 -56.035 47.753 1.00 40.81 377 ALA A O 1
ATOM 2892 N N . PRO A 1 378 ? -42.588 -54.022 48.665 1.00 50.22 378 PRO A N 1
ATOM 2893 C CA . PRO A 1 378 ? -42.097 -52.651 48.470 1.00 50.22 378 PRO A CA 1
ATOM 2894 C C . PRO A 1 378 ? -40.916 -52.273 49.421 1.00 50.22 378 PRO A C 1
ATOM 2896 O O . PRO A 1 378 ? -40.510 -53.053 50.272 1.00 50.22 378 PRO A O 1
ATOM 2899 N N . ARG A 1 379 ? -40.535 -50.981 49.382 1.00 36.72 379 ARG A N 1
ATOM 2900 C CA . ARG A 1 379 ? -40.017 -50.126 50.487 1.00 36.72 379 ARG A CA 1
ATOM 2901 C C . ARG A 1 379 ? -38.541 -50.209 50.926 1.00 36.72 379 ARG A C 1
ATOM 2903 O O . ARG A 1 379 ? -37.970 -51.268 51.122 1.00 36.72 379 ARG A O 1
ATOM 2910 N N . GLY A 1 380 ? -38.035 -49.006 51.233 1.00 33.94 380 GLY A N 1
ATOM 2911 C CA . GLY A 1 380 ? -36.769 -48.679 51.907 1.00 33.94 380 GLY A CA 1
ATOM 2912 C C . GLY A 1 380 ? -35.824 -47.972 50.931 1.00 33.94 380 GLY A C 1
ATOM 2913 O O . GLY A 1 380 ? -35.253 -48.628 50.082 1.00 33.94 380 GLY A O 1
ATOM 2914 N N . GLY A 1 381 ? -35.673 -46.647 50.870 1.00 34.72 381 GLY A N 1
ATOM 2915 C CA . GLY A 1 381 ? -35.665 -45.663 51.946 1.00 34.72 381 GLY A CA 1
ATOM 2916 C C . GLY A 1 381 ? -34.271 -45.617 52.565 1.00 34.72 381 GLY A C 1
ATOM 2917 O O . GLY A 1 381 ? -34.022 -46.423 53.443 1.00 34.72 381 GLY A O 1
ATOM 2918 N N . PHE A 1 382 ? -33.398 -44.709 52.114 1.00 39.91 382 PHE A N 1
ATOM 2919 C CA . PHE A 1 382 ? -32.434 -43.994 52.962 1.00 39.91 382 PHE A CA 1
ATOM 2920 C C . PHE A 1 382 ? -31.828 -42.805 52.199 1.00 39.91 382 PHE A C 1
ATOM 2922 O O . PHE A 1 382 ? -31.441 -42.915 51.039 1.00 39.91 382 PHE A O 1
ATOM 2929 N N . LEU A 1 383 ? -31.828 -41.665 52.885 1.00 49.50 383 LEU A N 1
ATOM 2930 C CA . LEU A 1 383 ? -31.223 -40.385 52.528 1.00 49.50 383 LEU A CA 1
ATOM 2931 C C . LEU A 1 383 ? -29.694 -40.471 52.598 1.00 49.50 383 LEU A C 1
ATOM 2933 O O . LEU A 1 383 ? -29.175 -41.109 53.517 1.00 49.50 383 LEU A O 1
ATOM 2937 N N . SER A 1 384 ? -28.998 -39.741 51.727 1.00 48.94 384 SER A N 1
ATOM 2938 C CA . SER A 1 384 ? -28.082 -38.629 52.062 1.00 48.94 384 SER A CA 1
ATOM 2939 C C . SER A 1 384 ? -27.573 -37.989 50.778 1.00 48.94 384 SER A C 1
ATOM 2941 O O . SER A 1 384 ? -27.111 -38.754 49.903 1.00 48.94 384 SER A O 1
#

Solvent-accessible s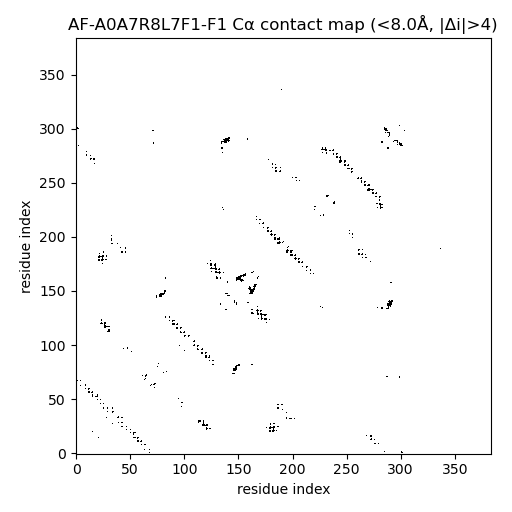urface area (backbone atoms only — not comparable to full-atom values): 21581 Å² total; per-residue (Å²): 108,54,66,59,54,49,51,50,43,53,49,29,48,36,48,22,57,45,58,37,20,30,50,33,5,41,26,51,37,39,82,82,62,30,88,46,72,68,49,40,50,5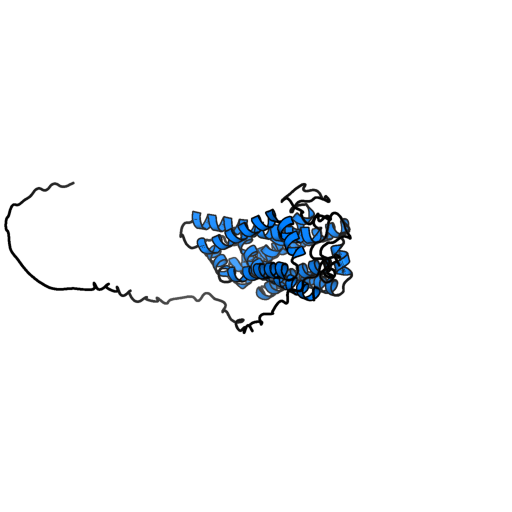0,56,50,62,68,39,65,88,48,53,74,68,26,51,50,30,52,54,50,32,52,51,46,34,48,71,78,35,47,67,59,35,53,38,48,52,51,22,38,35,66,57,51,54,52,40,52,52,24,53,51,48,29,53,48,25,69,67,52,32,76,77,50,100,42,72,68,56,36,51,48,26,52,49,42,23,23,51,22,22,39,54,38,31,27,48,52,12,17,51,52,24,37,48,71,68,22,42,64,46,63,98,54,80,81,38,74,45,47,70,56,68,45,69,57,93,54,73,74,47,21,46,42,20,54,68,16,42,51,32,8,51,39,35,34,34,50,24,31,26,37,8,20,28,44,44,31,60,72,42,64,71,70,54,20,55,48,21,47,54,49,26,53,50,31,49,54,52,38,50,52,47,51,51,50,50,51,51,51,36,61,74,68,62,45,61,46,62,56,46,12,65,76,31,76,69,19,42,52,26,45,52,46,17,53,51,23,56,66,45,27,60,54,25,51,73,69,66,36,28,62,60,20,32,51,25,43,41,47,20,54,40,20,48,51,45,25,52,49,43,24,45,54,66,33,81,57,41,31,44,69,41,86,86,68,50,90,51,40,63,77,58,86,79,57,78,76,83,69,89,79,82,92,78,90,77,86,81,81,83,82,85,86,84,86,83,88,84,88,90,88,86,90,78,84,85,86,74,90,80,88,82,88,79,88,80,83,78,84,84,82,82,80,81,78,83,80,84,84,84,88,85,86,89,85,90,85,85,89,83,86,80,88,82,84,88,82,90,81,88,83,90,135